Protein AF-A0A6T0UB13-F1 (afdb_monomer_lite)

Sequence (412 aa):
MRVAHCWFSSGHIRRAGTAAGPVACGLTAFSSSRPAPAAGCEAHAAAAALHGGAQGRAGDSPRGGGGGGASASSAPRVTGSELAARIVDRAFGCACESVVRTDPGPYQKTAHEYGCQGPDAWHPAFYGCWDWHSAVHSHFLIVRCLRCHTVDETERAAALSVLRRHLSKLNMAMEVASLRREKPGWECPYGLAWVLRLAQELQGWDAELSATVEPLERAAVATLAAWLEQAAAAPDRGGGHGSAAFAARLVLQHARARPDGVPEAVVQTCAKALAGLAPARACAQGHPFLSPLLVEAQLHMAAGGDSGWEWLRRLELGELLGLEPVRGDPHDIRTCHALGLNFSRAEGLAELATAWPDPTAAAMLLDKARAHLAASAPYLRSGGWMGDHWIGTFALLALEACLRAEAALQAW

Foldseek 3Di:
DDDDDDDDDDDDDDDDDDDDDDDDDDDDDDDDDDDDDDDDDPPPPPPPPPDDDDDDDDDDDDDDDDDDDPPPPPDDDQDLVNLLVLLLVLLLVLLLQQLPDQDAACCQVVCVVVVHPGSCRQQVQQGRANDRLLSLLSLLSNLCCLPPHDDDPVSNVSNVVSLCRRLDLVNLVSLLVNLVVDDQQVLPPASLLSLLSSLVSCVPPPPVSNVSSVSVQLVSQVSNLVVLQVCLVPPDLAQASSHSLQSLLSQCVVCVPDPSGNPNVSSLSSLVSLLDADDQVRLPPPQGLARSRLSNLSSQCSNDDPSNVVSLVVDDLVSLLVDDQDDADLQDLRRLSSLSSLLNSLLSLLLSLLVRPDVVSSVSSLVSSVNSLVNNSVVRNVPSSSNSSHSSSSSSSSSVSSVSSVVSSVVD

InterPro domains:
  IPR021365 Protein of unknown function DUF2891 [PF11199] (111-398)

Organism: NCBI:txid311494

Structure (mmCIF, N/CA/C/O backbone):
data_AF-A0A6T0UB13-F1
#
_entry.id   AF-A0A6T0UB13-F1
#
loop_
_atom_site.group_PDB
_atom_site.id
_atom_site.type_symbol
_atom_site.label_atom_id
_atom_site.label_alt_id
_atom_site.label_comp_id
_atom_site.label_asym_id
_atom_site.label_entity_id
_atom_site.label_seq_id
_atom_site.pdbx_PDB_ins_code
_atom_site.Cartn_x
_atom_site.Cartn_y
_atom_site.Cartn_z
_atom_site.occupancy
_atom_site.B_iso_or_equiv
_atom_site.auth_seq_id
_atom_site.auth_comp_id
_atom_site.auth_asym_id
_atom_site.auth_atom_id
_atom_site.pdbx_PDB_model_num
ATOM 1 N N . MET A 1 1 ? 12.113 -52.170 -8.561 1.00 29.11 1 MET A N 1
ATOM 2 C CA . MET A 1 1 ? 10.674 -52.289 -8.213 1.00 29.11 1 MET A CA 1
ATOM 3 C C . MET A 1 1 ? 9.956 -51.147 -8.931 1.00 29.11 1 MET A C 1
ATOM 5 O O . MET A 1 1 ? 10.520 -50.067 -8.939 1.00 29.11 1 MET A O 1
ATOM 9 N N . ARG A 1 2 ? 8.979 -51.412 -9.820 1.00 28.42 2 ARG A N 1
ATOM 10 C CA . ARG A 1 2 ? 7.507 -51.385 -9.568 1.00 28.42 2 ARG A CA 1
ATOM 11 C C . ARG A 1 2 ? 7.037 -50.052 -8.941 1.00 28.42 2 ARG A C 1
ATOM 13 O O . ARG A 1 2 ? 7.649 -49.662 -7.962 1.00 28.42 2 ARG A O 1
ATOM 20 N N . VAL A 1 3 ? 5.958 -49.362 -9.337 1.00 27.97 3 VAL A N 1
ATOM 21 C CA . VAL A 1 3 ? 4.870 -49.505 -10.355 1.00 27.97 3 VAL A CA 1
ATOM 22 C C . VAL A 1 3 ? 4.171 -48.107 -10.402 1.00 27.97 3 VAL A C 1
ATOM 24 O O . VAL A 1 3 ? 4.232 -47.421 -9.388 1.00 27.97 3 VAL A O 1
ATOM 27 N N . ALA A 1 4 ? 3.534 -47.556 -11.450 1.00 27.53 4 ALA A N 1
ATOM 28 C CA . ALA A 1 4 ? 3.044 -48.035 -12.756 1.00 27.53 4 ALA A CA 1
ATOM 29 C C . ALA A 1 4 ? 3.048 -46.895 -13.825 1.00 27.53 4 ALA A C 1
ATOM 31 O O . ALA A 1 4 ? 3.425 -45.767 -13.525 1.00 27.53 4 ALA A O 1
ATOM 32 N N . HIS A 1 5 ? 2.515 -47.165 -15.027 1.00 27.33 5 HIS A N 1
ATOM 33 C CA . HIS A 1 5 ? 1.878 -46.173 -15.915 1.00 27.33 5 HIS A CA 1
ATOM 34 C C . HIS A 1 5 ? 0.378 -46.499 -16.031 1.00 27.33 5 HIS A C 1
ATOM 36 O O . HIS A 1 5 ? 0.032 -47.678 -16.084 1.00 27.33 5 HIS A O 1
ATOM 42 N N . CYS A 1 6 ? -0.484 -45.488 -16.180 1.00 25.34 6 CYS A N 1
ATOM 43 C CA . CYS A 1 6 ? -1.855 -45.662 -16.676 1.00 25.34 6 CYS A CA 1
ATOM 44 C C . CYS A 1 6 ? -2.112 -44.723 -17.859 1.00 25.34 6 CYS A C 1
ATOM 46 O O . CYS A 1 6 ? -1.939 -43.511 -17.754 1.00 25.34 6 CYS A O 1
ATOM 48 N N . TRP A 1 7 ? -2.525 -45.305 -18.983 1.00 25.62 7 TRP A N 1
ATOM 49 C CA . TRP A 1 7 ? -3.111 -44.600 -20.124 1.00 25.62 7 TRP A CA 1
ATOM 50 C C . TRP A 1 7 ? -4.581 -44.269 -19.849 1.00 25.62 7 TRP A C 1
ATOM 52 O O . TRP A 1 7 ? -5.254 -45.042 -19.171 1.00 25.62 7 TRP A O 1
ATOM 62 N N . PHE A 1 8 ? -5.113 -43.232 -20.500 1.00 26.39 8 PHE A N 1
ATOM 63 C CA . PHE A 1 8 ? -6.519 -43.228 -20.917 1.00 26.39 8 PHE A CA 1
ATOM 64 C C . PHE A 1 8 ? -6.676 -42.688 -22.344 1.00 26.39 8 PHE A C 1
ATOM 66 O O . PHE A 1 8 ? -5.853 -41.913 -22.826 1.00 26.39 8 PHE A O 1
ATOM 73 N N . SER A 1 9 ? -7.693 -43.203 -23.036 1.00 26.03 9 SER A N 1
ATOM 74 C CA . SER A 1 9 ? -7.803 -43.206 -24.500 1.00 26.03 9 SER A CA 1
ATOM 75 C C . SER A 1 9 ? -8.631 -42.050 -25.069 1.00 26.03 9 SER A C 1
ATOM 77 O O . SER A 1 9 ? -9.545 -41.539 -24.427 1.00 26.03 9 SER A O 1
ATOM 79 N N . SER A 1 10 ? -8.360 -41.714 -26.331 1.00 27.14 10 SER A N 1
ATOM 80 C CA . SER A 1 10 ? -9.145 -40.796 -27.166 1.00 27.14 10 SER A CA 1
ATOM 81 C C . SER A 1 10 ? -10.564 -41.319 -27.448 1.00 27.14 10 SER A C 1
ATOM 83 O O . SER A 1 10 ? -10.753 -42.526 -27.606 1.00 27.14 10 SER A O 1
ATOM 85 N N . GLY A 1 11 ? -11.546 -40.414 -27.594 1.00 25.88 11 GLY A N 1
ATOM 86 C CA . GLY A 1 11 ? -12.962 -40.766 -27.796 1.00 25.88 11 GLY A CA 1
ATOM 87 C C . GLY A 1 11 ? -13.805 -39.726 -28.556 1.00 25.88 11 GLY A C 1
ATOM 88 O O . GLY A 1 11 ? -14.540 -38.963 -27.950 1.00 25.88 11 GLY A O 1
ATOM 89 N N . HIS A 1 12 ? -13.698 -39.750 -29.886 1.00 27.20 12 HIS A N 1
ATOM 90 C CA . HIS A 1 12 ? -14.638 -39.299 -30.935 1.00 27.20 12 HIS A CA 1
ATOM 91 C C . HIS A 1 12 ? -15.504 -38.014 -30.858 1.00 27.20 12 HIS A C 1
ATOM 93 O O . HIS A 1 12 ? -16.401 -37.822 -30.045 1.00 27.20 12 HIS A O 1
ATOM 99 N N . ILE A 1 13 ? -15.360 -37.257 -31.952 1.00 27.95 13 ILE A N 1
ATOM 100 C CA . ILE A 1 13 ? -16.234 -36.213 -32.511 1.00 27.95 13 ILE A CA 1
ATOM 101 C C . ILE A 1 13 ? -17.663 -36.717 -32.814 1.00 27.95 13 ILE A C 1
ATOM 103 O O . ILE A 1 13 ? -17.820 -37.765 -33.442 1.00 27.95 13 ILE A O 1
ATOM 107 N N . ARG A 1 14 ? -18.683 -35.872 -32.580 1.00 26.72 14 ARG A N 1
ATOM 108 C CA . ARG A 1 14 ? -19.872 -35.756 -33.456 1.00 26.72 14 ARG A CA 1
ATOM 109 C C . ARG A 1 14 ? -20.281 -34.287 -33.651 1.00 26.72 14 ARG A C 1
ATOM 111 O O . ARG A 1 14 ? -20.368 -33.533 -32.690 1.00 26.72 14 ARG A O 1
ATOM 118 N N . ARG A 1 15 ? -20.561 -33.902 -34.903 1.00 27.91 15 ARG A N 1
ATOM 119 C CA . ARG A 1 15 ? -21.266 -32.666 -35.303 1.00 27.91 15 ARG A CA 1
ATOM 120 C C . ARG A 1 15 ? -22.675 -33.032 -35.780 1.00 27.91 15 ARG A C 1
ATOM 122 O O . ARG A 1 15 ? -22.786 -34.029 -36.487 1.00 27.91 15 ARG A O 1
ATOM 129 N N . ALA A 1 16 ? -23.671 -32.186 -35.504 1.00 28.61 16 ALA A N 1
ATOM 130 C CA . ALA A 1 16 ? -24.738 -31.738 -36.427 1.00 28.61 16 ALA A CA 1
ATOM 131 C C . ALA A 1 16 ? -25.846 -30.999 -35.646 1.00 28.61 16 ALA A C 1
ATOM 133 O O . ALA A 1 16 ? -26.180 -31.419 -34.543 1.00 28.61 16 ALA A O 1
ATOM 134 N N . GLY A 1 17 ? -26.436 -29.942 -36.221 1.00 26.02 17 GLY A N 1
ATOM 135 C CA . GLY A 1 17 ? -27.598 -29.252 -35.632 1.00 26.02 17 GLY A CA 1
ATOM 136 C C . GLY A 1 17 ? -27.681 -27.759 -35.965 1.00 26.02 17 GLY A C 1
ATOM 137 O O . GLY A 1 17 ? -27.270 -26.923 -35.172 1.00 26.02 17 GLY A O 1
ATOM 138 N N . THR A 1 18 ? -28.208 -27.421 -37.141 1.00 28.44 18 THR A N 1
ATOM 139 C CA . THR A 1 18 ? -28.473 -26.042 -37.601 1.00 28.44 18 THR A CA 1
ATOM 140 C C . THR A 1 18 ? -29.966 -25.708 -37.533 1.00 28.44 18 THR A C 1
ATOM 142 O O . THR A 1 18 ? -30.738 -26.551 -37.984 1.00 28.44 18 THR A O 1
ATOM 145 N N . ALA A 1 19 ? -30.356 -24.484 -37.129 1.00 27.33 19 ALA A N 1
ATOM 146 C CA . ALA A 1 19 ? -31.283 -23.600 -37.881 1.00 27.33 19 ALA A CA 1
ATOM 147 C C . ALA A 1 19 ? -31.796 -22.361 -37.096 1.00 27.33 19 ALA A C 1
ATOM 149 O O . ALA A 1 19 ? -32.148 -22.469 -35.930 1.00 27.33 19 ALA A O 1
ATOM 150 N N . ALA A 1 20 ? -31.937 -21.248 -37.838 1.00 28.12 20 ALA A N 1
ATOM 151 C CA . ALA A 1 20 ? -32.897 -20.130 -37.707 1.00 28.12 20 ALA A CA 1
ATOM 152 C C . ALA A 1 20 ? -32.930 -19.210 -36.450 1.00 28.12 20 ALA A C 1
ATOM 154 O O . ALA A 1 20 ? -33.129 -19.645 -35.324 1.00 28.12 20 ALA A O 1
ATOM 155 N N . GLY A 1 21 ? -32.839 -17.890 -36.699 1.00 25.22 21 GLY A N 1
ATOM 156 C CA . GLY A 1 21 ? -33.246 -16.795 -35.788 1.00 25.22 21 GLY A CA 1
ATOM 157 C C . GLY A 1 21 ? -34.638 -16.244 -36.173 1.00 25.22 21 GLY A C 1
ATOM 158 O O . GLY A 1 21 ? -35.466 -17.049 -36.597 1.00 25.22 21 GLY A O 1
ATOM 159 N N . PRO A 1 22 ? -34.917 -14.916 -36.148 1.00 31.98 22 PRO A N 1
ATOM 160 C CA . PRO A 1 22 ? -34.121 -13.770 -35.678 1.00 31.98 22 PRO A CA 1
ATOM 161 C C . PRO A 1 22 ? -34.777 -13.018 -34.490 1.00 31.98 22 PRO A C 1
ATOM 163 O O . PRO A 1 22 ? -35.930 -13.266 -34.148 1.00 31.98 22 PRO A O 1
ATOM 166 N N . VAL A 1 23 ? -34.079 -12.035 -33.902 1.00 27.61 23 VAL A N 1
ATOM 167 C CA . VAL A 1 23 ? -34.665 -11.068 -32.945 1.00 27.61 23 VAL A CA 1
ATOM 168 C C . VAL A 1 23 ? -34.512 -9.646 -33.493 1.00 27.61 23 VAL A C 1
ATOM 170 O O . VAL A 1 23 ? -33.510 -9.324 -34.129 1.00 27.61 23 VAL A O 1
ATOM 173 N N . ALA A 1 24 ? -35.553 -8.830 -33.320 1.00 25.84 24 ALA A N 1
ATOM 174 C CA . ALA A 1 24 ? -35.769 -7.589 -34.059 1.00 25.84 24 ALA A CA 1
ATOM 175 C C . ALA A 1 24 ? -34.968 -6.376 -33.548 1.00 25.84 24 ALA A C 1
ATOM 177 O O . ALA A 1 24 ? -34.658 -6.258 -32.363 1.00 25.84 24 ALA A O 1
ATOM 178 N N . CYS A 1 25 ? -34.725 -5.423 -34.453 1.00 21.98 25 CYS A N 1
ATOM 179 C CA . CYS A 1 25 ? -34.259 -4.079 -34.115 1.00 21.98 25 CYS A CA 1
ATOM 180 C C . CYS A 1 25 ? -35.289 -3.321 -33.261 1.00 21.98 25 CYS A C 1
ATOM 182 O O . CYS A 1 25 ? -36.463 -3.255 -33.621 1.00 21.98 25 CYS A O 1
ATOM 184 N N . GLY A 1 26 ? -34.816 -2.652 -32.208 1.00 24.42 26 GLY A N 1
ATOM 185 C CA . GLY A 1 26 ? -35.578 -1.683 -31.420 1.00 24.42 26 GLY A CA 1
ATOM 186 C C . GLY A 1 26 ? -34.726 -0.452 -31.113 1.00 24.42 26 GLY A C 1
ATOM 187 O O . GLY A 1 26 ? -34.037 -0.410 -30.100 1.00 24.42 26 GLY A O 1
ATOM 188 N N . LEU A 1 27 ? -34.748 0.540 -32.006 1.00 23.53 27 LEU A N 1
ATOM 189 C CA . LEU A 1 27 ? -34.135 1.854 -31.789 1.00 23.53 27 LEU A CA 1
ATOM 190 C C . LEU A 1 27 ? -35.121 2.768 -31.052 1.00 23.53 27 LEU A C 1
ATOM 192 O O . LEU A 1 27 ? -36.123 3.162 -31.644 1.00 23.53 27 LEU A O 1
ATOM 196 N N . THR A 1 28 ? -34.798 3.200 -29.830 1.00 24.98 28 THR A N 1
ATOM 197 C CA . THR A 1 28 ? -35.446 4.372 -29.210 1.00 24.98 28 THR A CA 1
ATOM 198 C C . THR A 1 28 ? -34.469 5.224 -28.402 1.00 24.98 28 THR A C 1
ATOM 200 O O . THR A 1 28 ? -34.036 4.834 -27.325 1.00 24.98 28 THR A O 1
ATOM 203 N N . ALA A 1 29 ? -34.200 6.406 -28.961 1.00 24.77 29 ALA A N 1
ATOM 204 C CA . ALA A 1 29 ? -34.007 7.711 -28.320 1.00 24.77 29 ALA A CA 1
ATOM 205 C C . ALA A 1 29 ? -33.154 7.852 -27.037 1.00 24.77 29 ALA A C 1
ATOM 207 O O . ALA A 1 29 ? -33.504 7.413 -25.946 1.00 24.77 29 ALA A O 1
ATOM 208 N N . PHE A 1 30 ? -32.113 8.678 -27.183 1.00 23.30 30 PHE A N 1
ATOM 209 C CA . PHE A 1 30 ? -31.428 9.410 -26.117 1.00 23.30 30 PHE A CA 1
ATOM 210 C C . PHE A 1 30 ? -32.392 10.104 -25.134 1.00 23.30 30 PHE A C 1
ATOM 212 O O . PHE A 1 30 ? -33.324 10.791 -25.550 1.00 23.30 30 PHE A O 1
ATOM 219 N N . SER A 1 31 ? -32.032 10.087 -23.849 1.00 24.27 31 SER A N 1
ATOM 220 C CA . SER A 1 31 ? -32.353 11.159 -22.902 1.00 24.27 31 SER A CA 1
ATOM 221 C C . SER A 1 31 ? -31.081 11.535 -22.147 1.00 24.27 31 SER A C 1
ATOM 223 O O . SER A 1 31 ? -30.401 10.673 -21.591 1.00 24.27 31 SER A O 1
ATOM 225 N N . SER A 1 32 ? -30.714 12.814 -22.182 1.00 27.62 32 SER A N 1
ATOM 226 C CA . SER A 1 32 ? -29.461 13.321 -21.626 1.00 27.62 32 SER A CA 1
ATOM 227 C C . SER A 1 32 ? -29.610 13.703 -20.150 1.00 27.62 32 SER A C 1
ATOM 229 O O . SER A 1 32 ? -30.176 14.754 -19.842 1.00 27.62 32 SER A O 1
ATOM 231 N N . SER A 1 33 ? -29.029 12.918 -19.244 1.00 25.73 33 SER A N 1
ATOM 232 C CA . SER A 1 33 ? -28.748 13.334 -17.865 1.00 25.73 33 SER A CA 1
ATOM 233 C C . SER A 1 33 ? -27.245 13.584 -17.689 1.00 25.73 33 SER A C 1
ATOM 235 O O . SER A 1 33 ? -26.403 12.812 -18.141 1.00 25.73 33 SER A O 1
ATOM 237 N N . ARG A 1 34 ? -26.903 14.727 -17.083 1.00 26.02 34 ARG A N 1
ATOM 238 C CA . ARG A 1 34 ? -25.514 15.172 -16.875 1.00 26.02 34 ARG A CA 1
ATOM 239 C C . ARG A 1 34 ? -24.761 14.199 -15.952 1.00 26.02 34 ARG A C 1
ATOM 241 O O . ARG A 1 34 ? -25.352 13.783 -14.955 1.00 26.02 34 ARG A O 1
ATOM 248 N N . PRO A 1 35 ? -23.469 13.906 -16.192 1.00 25.12 35 PRO A N 1
ATOM 249 C CA . PRO A 1 35 ? -22.647 13.234 -15.192 1.00 25.12 35 PRO A CA 1
ATOM 250 C C . PRO A 1 35 ? -22.428 14.154 -13.981 1.00 25.12 35 PRO A C 1
ATOM 252 O O . PRO A 1 35 ? -22.218 15.361 -14.132 1.00 25.12 35 PRO A O 1
ATOM 255 N N . ALA A 1 36 ? -22.476 13.576 -12.782 1.00 27.25 36 ALA A N 1
ATOM 256 C CA . ALA A 1 36 ? -22.042 14.239 -11.555 1.00 27.25 36 ALA A CA 1
ATOM 257 C C . ALA A 1 36 ? -20.509 14.436 -11.567 1.00 27.25 36 ALA A C 1
ATOM 259 O O . ALA A 1 36 ? -19.806 13.642 -12.201 1.00 27.25 36 ALA A O 1
ATOM 260 N N . PRO A 1 37 ? -19.967 15.470 -10.897 1.00 25.88 37 PRO A N 1
ATOM 261 C CA . PRO A 1 37 ? -18.525 15.679 -10.841 1.00 25.88 37 PRO A CA 1
ATOM 262 C C . PRO A 1 37 ? -17.836 14.549 -10.067 1.00 25.88 37 PRO A C 1
ATOM 264 O O . PRO A 1 37 ? -18.333 14.085 -9.041 1.00 25.88 37 PRO A O 1
ATOM 267 N N . ALA A 1 38 ? -16.668 14.127 -10.551 1.00 27.73 38 ALA A N 1
ATOM 268 C CA . ALA A 1 38 ? -15.807 13.207 -9.819 1.00 27.73 38 ALA A CA 1
ATOM 269 C C . ALA A 1 38 ? -15.298 13.877 -8.532 1.00 27.73 38 ALA A C 1
ATOM 271 O O . ALA A 1 38 ? -14.830 15.016 -8.570 1.00 27.73 38 ALA A O 1
ATOM 272 N N . ALA A 1 39 ? -15.360 13.161 -7.407 1.00 29.27 39 ALA A N 1
ATOM 273 C CA . ALA A 1 39 ? -14.823 13.622 -6.131 1.00 29.27 39 ALA A CA 1
ATOM 274 C C . ALA A 1 39 ? -13.282 13.643 -6.173 1.00 29.27 39 ALA A C 1
ATOM 276 O O . ALA A 1 39 ? -12.620 12.640 -5.905 1.00 29.27 39 ALA A O 1
ATOM 277 N N . GLY A 1 40 ? -12.720 14.787 -6.567 1.00 26.97 40 GLY A N 1
ATOM 278 C CA . GLY A 1 40 ? -11.286 15.068 -6.501 1.00 26.97 40 GLY A CA 1
ATOM 279 C C . GLY A 1 40 ? -10.813 15.380 -5.076 1.00 26.97 40 GLY A C 1
ATOM 280 O O . GLY A 1 40 ? -11.609 15.605 -4.168 1.00 26.97 40 GLY A O 1
ATOM 281 N N . CYS A 1 41 ? -9.495 15.398 -4.869 1.00 32.12 41 CYS A N 1
ATOM 282 C CA . CYS A 1 41 ? -8.885 15.652 -3.563 1.00 32.12 41 CYS A CA 1
ATOM 283 C C . CYS A 1 41 ? -9.112 17.093 -3.052 1.00 32.12 41 CYS A C 1
ATOM 285 O O . CYS A 1 41 ? -8.295 17.969 -3.316 1.00 32.12 41 CYS A O 1
ATOM 287 N N . GLU A 1 42 ? -10.137 17.323 -2.226 1.00 28.75 42 GLU A N 1
ATOM 288 C CA . GLU A 1 42 ? -10.351 18.618 -1.541 1.00 28.75 42 GLU A CA 1
ATOM 289 C C . GLU A 1 42 ? -9.593 18.769 -0.200 1.00 28.75 42 GLU A C 1
ATOM 291 O O . GLU A 1 42 ? -9.689 19.793 0.470 1.00 28.75 42 GLU A O 1
ATOM 296 N N . ALA A 1 43 ? -8.768 17.792 0.194 1.00 29.47 43 ALA A N 1
ATOM 297 C CA . ALA A 1 43 ? -8.117 17.767 1.512 1.00 29.47 43 ALA A CA 1
ATOM 298 C C . ALA A 1 43 ? -6.854 18.654 1.676 1.00 29.47 43 ALA A C 1
ATOM 300 O O . ALA A 1 43 ? -6.242 18.624 2.739 1.00 29.47 43 ALA A O 1
ATOM 301 N N . HIS A 1 44 ? -6.421 19.413 0.658 1.00 34.69 44 HIS A N 1
ATOM 302 C CA . HIS A 1 44 ? -5.101 20.084 0.654 1.00 34.69 44 HIS A CA 1
ATOM 303 C C . HIS A 1 44 ? -5.109 21.625 0.715 1.00 34.69 44 HIS A C 1
ATOM 305 O O . HIS A 1 44 ? -4.049 22.245 0.664 1.00 34.69 44 HIS A O 1
ATOM 311 N N . ALA A 1 45 ? -6.266 22.272 0.894 1.00 29.28 45 ALA A N 1
ATOM 312 C CA . ALA A 1 45 ? -6.337 23.738 0.987 1.00 29.28 45 ALA A CA 1
ATOM 313 C C . ALA A 1 45 ? -5.894 24.321 2.353 1.00 29.28 45 ALA A C 1
ATOM 315 O O . ALA A 1 45 ? -5.566 25.503 2.439 1.00 29.28 45 ALA A O 1
ATOM 316 N N . ALA A 1 46 ? -5.864 23.519 3.425 1.00 29.92 46 ALA A N 1
ATOM 317 C CA . ALA A 1 46 ? -5.686 24.017 4.796 1.00 29.92 46 ALA A CA 1
ATOM 318 C C . ALA A 1 46 ? -4.232 24.365 5.193 1.00 29.92 46 ALA A C 1
ATOM 320 O O . ALA A 1 46 ? -4.019 25.106 6.150 1.00 29.92 46 ALA A O 1
ATOM 321 N N . ALA A 1 47 ? -3.220 23.861 4.477 1.00 29.97 47 ALA A N 1
ATOM 322 C CA . ALA A 1 47 ? -1.816 23.969 4.896 1.00 29.97 47 ALA A CA 1
ATOM 323 C C . ALA A 1 47 ? -1.111 25.288 4.502 1.00 29.97 47 ALA A C 1
ATOM 325 O O . ALA A 1 47 ? -0.024 25.576 4.997 1.00 29.97 47 ALA A O 1
ATOM 326 N N . ALA A 1 48 ? -1.701 26.101 3.617 1.00 30.11 48 ALA A N 1
ATOM 327 C CA . ALA A 1 48 ? -1.010 27.227 2.972 1.00 30.11 48 ALA A CA 1
ATOM 328 C C . ALA A 1 48 ? -1.130 28.591 3.696 1.00 30.11 48 ALA A C 1
ATOM 330 O O . ALA A 1 48 ? -0.579 29.583 3.222 1.00 30.11 48 ALA A O 1
ATOM 331 N N . ALA A 1 49 ? -1.847 28.677 4.823 1.00 30.36 49 ALA A N 1
ATOM 332 C CA . ALA A 1 49 ? -2.327 29.951 5.383 1.00 30.36 49 ALA A CA 1
ATOM 333 C C . ALA A 1 49 ? -1.588 30.475 6.641 1.00 30.36 49 ALA A C 1
ATOM 335 O O . ALA A 1 49 ? -2.130 31.318 7.352 1.00 30.36 49 ALA A O 1
ATOM 336 N N . LEU A 1 50 ? -0.369 30.002 6.945 1.00 31.30 50 LEU A N 1
ATOM 337 C CA . LEU A 1 50 ? 0.329 30.300 8.217 1.00 31.30 50 LEU A CA 1
ATOM 338 C C . LEU A 1 50 ? 1.700 30.999 8.094 1.00 31.30 50 LEU A C 1
ATOM 340 O O . LEU A 1 50 ? 2.553 30.847 8.968 1.00 31.30 50 LEU A O 1
ATOM 344 N N . HIS A 1 51 ? 1.931 31.808 7.055 1.00 32.19 51 HIS A N 1
ATOM 345 C CA . HIS A 1 51 ? 3.109 32.691 6.973 1.00 32.19 51 HIS A CA 1
ATOM 346 C C . HIS A 1 51 ? 2.706 34.156 6.754 1.00 32.19 51 HIS A C 1
ATOM 348 O O . HIS A 1 51 ? 2.488 34.600 5.631 1.00 32.19 51 HIS A O 1
ATOM 354 N N . GLY A 1 52 ? 2.636 34.918 7.852 1.00 26.02 52 GLY A N 1
ATOM 355 C CA . GLY A 1 52 ? 2.249 36.329 7.830 1.00 26.02 52 GLY A CA 1
ATOM 356 C C . GLY A 1 52 ? 2.651 37.113 9.082 1.00 26.02 52 GLY A C 1
ATOM 357 O O . GLY A 1 52 ? 1.827 37.337 9.957 1.00 26.02 52 GLY A O 1
ATOM 358 N N . GLY A 1 53 ? 3.894 37.606 9.110 1.00 27.86 53 GLY A N 1
ATOM 359 C CA . GLY A 1 53 ? 4.261 38.823 9.850 1.00 27.86 53 GLY A CA 1
ATOM 360 C C . GLY A 1 53 ? 4.75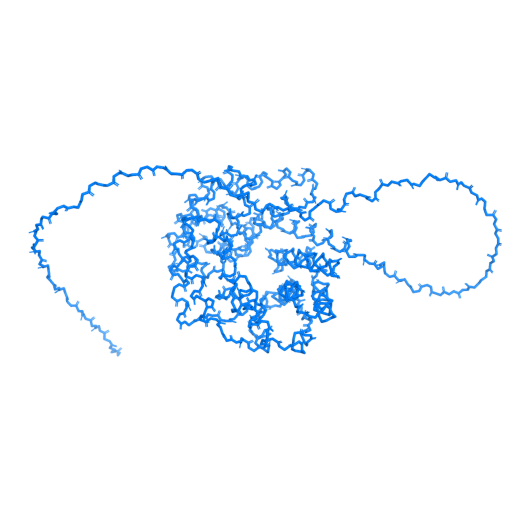4 38.687 11.298 1.00 27.86 53 GLY A C 1
ATOM 361 O O . GLY A 1 53 ? 3.972 38.590 12.234 1.00 27.86 53 GLY A O 1
ATOM 362 N N . ALA A 1 54 ? 6.061 38.891 11.488 1.00 29.27 54 ALA A N 1
ATOM 363 C CA . ALA A 1 54 ? 6.621 39.472 12.712 1.00 29.27 54 ALA A CA 1
ATOM 364 C C . ALA A 1 54 ? 7.881 40.285 12.360 1.00 29.27 54 ALA A C 1
ATOM 366 O O . ALA A 1 54 ? 8.953 39.730 12.129 1.00 29.27 54 ALA A O 1
ATOM 367 N N . GLN A 1 55 ? 7.750 41.613 12.269 1.00 31.25 55 GLN A N 1
ATOM 368 C CA . GLN A 1 55 ? 8.898 42.510 12.100 1.00 31.25 55 GLN A CA 1
ATOM 369 C C . GLN A 1 55 ? 9.639 42.661 13.433 1.00 31.25 55 GLN A C 1
ATOM 371 O O . GLN A 1 55 ? 9.017 42.861 14.476 1.00 31.25 55 GLN A O 1
ATOM 376 N N . GLY A 1 56 ? 10.969 42.578 13.404 1.00 27.33 56 GLY A N 1
ATOM 377 C CA . GLY A 1 56 ? 11.787 42.658 14.612 1.00 27.33 56 GLY A CA 1
ATOM 378 C C . GLY A 1 56 ? 11.905 44.071 15.192 1.00 27.33 56 GLY A C 1
ATOM 379 O O . GLY A 1 56 ? 11.929 45.066 14.466 1.00 27.33 56 GLY A O 1
ATOM 380 N N . ARG A 1 57 ? 12.090 44.145 16.514 1.00 28.86 57 ARG A N 1
ATOM 381 C CA . ARG A 1 57 ? 12.747 45.269 17.195 1.00 28.86 57 ARG A CA 1
ATOM 382 C C . ARG A 1 57 ? 13.734 44.733 18.228 1.00 28.86 57 ARG A C 1
ATOM 384 O O . ARG A 1 57 ? 13.429 43.784 18.941 1.00 28.86 57 ARG A O 1
ATOM 391 N N . ALA A 1 58 ? 14.914 45.343 18.271 1.00 30.16 58 ALA A N 1
ATOM 392 C CA . ALA A 1 58 ? 15.958 45.043 19.245 1.00 30.16 58 ALA A CA 1
ATOM 393 C C . ALA A 1 58 ? 15.685 45.738 20.592 1.00 30.16 58 ALA A C 1
ATOM 395 O O . ALA A 1 58 ? 15.004 46.764 20.632 1.00 30.16 58 ALA A O 1
ATOM 396 N N . GLY A 1 59 ? 16.253 45.195 21.673 1.00 28.62 59 GLY A N 1
ATOM 397 C CA . GLY A 1 59 ? 16.169 45.763 23.020 1.00 28.62 59 GLY A CA 1
ATOM 398 C C . GLY A 1 59 ? 17.046 45.013 24.028 1.00 28.62 59 GLY A C 1
ATOM 399 O O . GLY A 1 59 ? 16.656 43.962 24.516 1.00 28.62 59 GLY A O 1
ATOM 400 N N . ASP A 1 60 ? 18.234 45.567 24.261 1.00 30.20 60 ASP A N 1
ATOM 401 C CA . ASP A 1 60 ? 19.165 45.464 25.398 1.00 30.20 60 ASP A CA 1
ATOM 402 C C . ASP A 1 60 ? 19.128 44.309 26.431 1.00 30.20 60 ASP A C 1
ATOM 404 O O . ASP A 1 60 ? 18.139 43.973 27.076 1.00 30.20 60 ASP A O 1
ATOM 408 N N . SER A 1 61 ? 20.341 43.812 26.699 1.00 29.88 61 SER A N 1
ATOM 409 C CA . SER A 1 61 ? 20.794 43.157 27.946 1.00 29.88 61 SER A CA 1
ATOM 410 C C . SER A 1 61 ? 21.237 44.240 28.979 1.00 29.88 61 SER A C 1
ATOM 412 O O . SER A 1 61 ? 21.314 45.394 28.558 1.00 29.88 61 SER A O 1
ATOM 414 N N . PRO A 1 62 ? 21.641 43.968 30.258 1.00 48.97 62 PRO A N 1
ATOM 415 C CA . PRO A 1 62 ? 22.181 42.691 30.759 1.00 48.97 62 PRO A CA 1
ATOM 416 C C . PRO A 1 62 ? 22.020 42.341 32.276 1.00 48.97 62 PRO A C 1
ATOM 418 O O . PRO A 1 62 ? 21.492 43.102 33.076 1.00 48.97 62 PRO A O 1
ATOM 421 N N . ARG A 1 63 ? 22.683 41.229 32.660 1.00 30.77 63 ARG A N 1
ATOM 422 C CA . ARG A 1 63 ? 23.184 40.818 34.003 1.00 30.77 63 ARG A CA 1
ATOM 423 C C . ARG A 1 63 ? 22.216 40.174 35.017 1.00 30.77 63 ARG A C 1
ATOM 425 O O . ARG A 1 63 ? 21.305 40.792 35.545 1.00 30.77 63 ARG A O 1
ATOM 432 N N . GLY A 1 64 ? 22.596 38.960 35.418 1.00 29.33 64 GLY A N 1
ATOM 433 C CA . GLY A 1 64 ? 22.130 38.183 36.574 1.00 29.33 64 GLY A CA 1
ATOM 434 C C . GLY A 1 64 ? 22.705 36.768 36.437 1.00 29.33 64 GLY A C 1
ATOM 435 O O . GLY A 1 64 ? 22.691 36.243 35.328 1.00 29.33 64 GLY A O 1
ATOM 436 N N . GLY A 1 65 ? 23.312 36.183 37.474 1.00 27.66 65 GLY A N 1
ATOM 437 C CA . GLY A 1 65 ? 24.144 34.977 37.308 1.00 27.66 65 GLY A CA 1
ATOM 438 C C . GLY A 1 65 ? 23.928 33.880 38.348 1.00 27.66 65 GLY A C 1
ATOM 439 O O . GLY A 1 65 ? 23.193 34.063 39.312 1.00 27.66 65 GLY A O 1
ATOM 440 N N . GLY A 1 66 ? 24.661 32.776 38.166 1.00 27.38 66 GLY A N 1
ATOM 441 C CA . GLY A 1 66 ? 24.822 31.700 39.150 1.00 27.38 66 GLY A CA 1
ATOM 442 C C . GLY A 1 66 ? 23.869 30.510 38.982 1.00 27.38 66 GLY A C 1
ATOM 443 O O . GLY A 1 66 ? 22.681 30.681 38.741 1.00 27.38 66 GLY A O 1
ATOM 444 N N . GLY A 1 67 ? 24.405 29.298 39.171 1.00 28.38 67 GLY A N 1
ATOM 445 C CA . GLY A 1 67 ? 23.623 28.059 39.279 1.00 28.38 67 GLY A CA 1
ATOM 446 C C . GLY A 1 67 ? 24.002 27.005 38.241 1.00 28.38 67 GLY A C 1
ATOM 447 O O . GLY A 1 67 ? 23.529 27.035 37.110 1.00 28.38 67 GLY A O 1
ATOM 448 N N . GLY A 1 68 ? 24.849 26.049 38.631 1.00 33.97 68 GLY A N 1
ATOM 449 C CA . GLY A 1 68 ? 25.133 24.880 37.804 1.00 33.97 68 GLY A CA 1
ATOM 450 C C . GLY A 1 68 ? 23.959 23.901 37.803 1.00 33.97 68 GLY A C 1
ATOM 451 O O . GLY A 1 68 ? 23.463 23.523 38.861 1.00 33.97 68 GLY A O 1
ATOM 452 N N . GLY A 1 69 ? 23.560 23.452 36.618 1.00 27.30 69 GLY A N 1
ATOM 453 C CA . GLY A 1 69 ? 22.630 22.347 36.422 1.00 27.30 69 GLY A CA 1
ATOM 454 C C . GLY A 1 69 ? 22.994 21.640 35.125 1.00 27.30 69 GLY A C 1
ATOM 455 O O . GLY A 1 69 ? 23.046 22.276 34.073 1.00 27.30 69 GLY A O 1
ATOM 456 N N . ALA A 1 70 ? 23.296 20.343 35.195 1.00 31.77 70 ALA A N 1
ATOM 457 C CA . ALA A 1 70 ? 23.575 19.557 34.002 1.00 31.77 70 ALA A CA 1
ATOM 458 C C . ALA A 1 70 ? 22.286 19.453 33.177 1.00 31.77 70 ALA A C 1
ATOM 460 O O . ALA A 1 70 ? 21.368 18.718 33.538 1.00 31.77 70 ALA A O 1
ATOM 461 N N . SER A 1 71 ? 22.213 20.223 32.089 1.00 28.73 71 SER A N 1
ATOM 462 C CA . SER A 1 71 ? 21.104 20.155 31.144 1.00 28.73 71 SER A CA 1
ATOM 463 C C . SER A 1 71 ? 21.087 18.768 30.509 1.00 28.73 71 SER A C 1
ATOM 465 O O . SER A 1 71 ? 21.912 18.452 29.649 1.00 28.73 71 SER A O 1
ATOM 467 N N . ALA A 1 72 ? 20.155 17.925 30.954 1.00 30.39 72 ALA A N 1
ATOM 468 C CA . ALA A 1 72 ? 19.789 16.735 30.213 1.00 30.39 72 ALA A CA 1
ATOM 469 C C . ALA A 1 72 ? 19.262 17.207 28.856 1.00 30.39 72 ALA A C 1
ATOM 471 O O . ALA A 1 72 ? 18.224 17.863 28.794 1.00 30.39 72 ALA A O 1
ATOM 472 N N . SER A 1 73 ? 20.006 16.908 27.789 1.00 28.39 73 SER A N 1
ATOM 473 C CA . SER A 1 73 ? 19.639 17.272 26.423 1.00 28.39 73 SER A CA 1
ATOM 474 C C . SER A 1 73 ? 18.270 16.680 26.091 1.00 28.39 73 SER A C 1
ATOM 476 O O . SER A 1 73 ? 18.152 15.496 25.766 1.00 28.39 73 SER A O 1
ATOM 478 N N . SER A 1 74 ? 17.215 17.491 26.203 1.00 29.94 74 SER A N 1
ATOM 479 C CA . SER A 1 74 ? 15.901 17.121 25.703 1.00 29.94 74 SER A CA 1
ATOM 480 C C . SER A 1 74 ? 15.993 17.129 24.187 1.00 29.94 74 SER A C 1
ATOM 482 O O . SER A 1 74 ? 15.934 18.195 23.568 1.00 29.94 74 SER A O 1
ATOM 484 N N . ALA A 1 75 ? 16.159 15.939 23.607 1.00 30.62 75 ALA A N 1
ATOM 485 C CA . ALA A 1 75 ? 16.045 15.736 22.171 1.00 30.62 75 ALA A CA 1
ATOM 486 C C . ALA A 1 75 ? 14.787 16.472 21.672 1.00 30.62 75 ALA A C 1
ATOM 488 O O . ALA A 1 75 ? 13.738 16.361 22.322 1.00 30.62 75 ALA A O 1
ATOM 489 N N . PRO A 1 76 ? 14.886 17.266 20.590 1.00 32.56 76 PRO A N 1
ATOM 490 C CA . PRO A 1 76 ? 13.792 18.124 20.168 1.00 32.56 76 PRO A CA 1
ATOM 491 C C . PRO A 1 76 ? 12.535 17.281 19.961 1.00 32.56 76 PRO A C 1
ATOM 493 O O . PRO A 1 76 ? 12.557 16.276 19.245 1.00 32.56 76 PRO A O 1
ATOM 496 N N . ARG A 1 77 ? 11.442 17.678 20.626 1.00 36.59 77 ARG A N 1
ATOM 497 C CA . ARG A 1 77 ? 10.129 17.064 20.424 1.00 36.59 77 ARG A CA 1
ATOM 498 C C . ARG A 1 77 ? 9.686 17.368 19.003 1.00 36.59 77 ARG A C 1
ATOM 500 O O . ARG A 1 77 ? 9.124 18.425 18.740 1.00 36.59 77 ARG A O 1
ATOM 507 N N . VAL A 1 78 ? 9.955 16.412 18.125 1.00 46.38 78 VAL A N 1
ATOM 508 C CA . VAL A 1 78 ? 9.421 16.333 16.771 1.00 46.38 78 VAL A CA 1
ATOM 509 C C . VAL A 1 78 ? 7.933 16.663 16.795 1.00 46.38 78 VAL A C 1
ATOM 511 O O . VAL A 1 78 ? 7.152 15.976 17.455 1.00 46.38 78 VAL A O 1
ATOM 514 N N . THR A 1 79 ? 7.542 17.701 16.063 1.00 57.25 79 THR A N 1
ATOM 515 C CA . THR A 1 79 ? 6.127 18.006 15.837 1.00 57.25 79 THR A CA 1
ATOM 516 C C . THR A 1 79 ? 5.514 16.999 14.854 1.00 57.25 79 THR A C 1
ATOM 518 O O . THR A 1 79 ? 6.222 16.384 14.053 1.00 57.25 79 THR A O 1
ATOM 521 N N . GLY A 1 80 ? 4.186 16.823 14.880 1.00 71.38 80 GLY A N 1
ATOM 522 C CA . GLY A 1 80 ? 3.499 15.912 13.948 1.00 71.38 80 GLY A CA 1
ATOM 523 C C . GLY A 1 80 ? 3.776 16.244 12.475 1.00 71.38 80 GLY A C 1
ATOM 524 O O . GLY A 1 80 ? 4.018 15.344 11.674 1.00 71.38 80 GLY A O 1
ATOM 525 N N . SER A 1 81 ? 3.855 17.540 12.151 1.00 80.81 81 SER A N 1
ATOM 526 C CA . SER A 1 81 ? 4.200 18.050 10.816 1.00 80.81 81 SER A CA 1
ATOM 527 C C . SER A 1 81 ? 5.630 17.681 10.389 1.00 80.81 81 SER A C 1
ATOM 529 O O . SER A 1 81 ? 5.842 17.165 9.293 1.00 80.81 81 SER A O 1
ATOM 531 N N . GLU A 1 82 ? 6.621 17.840 11.272 1.00 86.88 82 GLU A N 1
ATOM 532 C CA . GLU A 1 82 ? 8.002 17.427 10.985 1.00 86.88 82 GLU A CA 1
ATOM 533 C C . GLU A 1 82 ? 8.156 15.912 10.802 1.00 86.88 82 GLU A C 1
ATOM 535 O O . GLU A 1 82 ? 8.982 15.467 10.001 1.00 86.88 82 GLU A O 1
ATOM 540 N N . LEU A 1 83 ? 7.405 15.104 11.561 1.00 87.81 83 LEU A N 1
ATOM 541 C CA . LEU A 1 83 ? 7.410 13.653 11.375 1.00 87.81 83 LEU A CA 1
ATOM 542 C C . LEU A 1 83 ? 6.817 13.282 10.015 1.00 87.81 83 LEU A C 1
ATOM 544 O O . LEU A 1 83 ? 7.419 12.481 9.302 1.00 87.81 83 LEU A O 1
ATOM 548 N N . ALA A 1 84 ? 5.687 13.893 9.650 1.00 92.44 84 ALA A N 1
ATOM 549 C CA . ALA A 1 84 ? 5.036 13.697 8.361 1.00 92.44 84 ALA A CA 1
ATOM 550 C C . ALA A 1 84 ? 5.989 14.017 7.199 1.00 92.44 84 ALA A C 1
ATOM 552 O O . ALA A 1 84 ? 6.246 13.150 6.364 1.00 92.44 84 ALA A O 1
ATOM 553 N N . ALA A 1 85 ? 6.596 15.209 7.204 1.00 93.62 85 ALA A N 1
ATOM 554 C CA . ALA A 1 85 ? 7.537 15.637 6.169 1.00 93.62 85 ALA A CA 1
ATOM 555 C C . ALA A 1 85 ? 8.720 14.664 6.008 1.00 93.62 85 ALA A C 1
ATOM 557 O O . ALA A 1 85 ? 9.057 14.281 4.889 1.00 93.62 85 ALA A O 1
ATOM 558 N N . ARG A 1 86 ? 9.315 14.192 7.115 1.00 95.25 86 ARG A N 1
ATOM 559 C CA . ARG A 1 86 ? 10.429 13.225 7.060 1.00 95.25 86 ARG A CA 1
ATOM 560 C C . ARG A 1 86 ? 10.012 11.819 6.633 1.00 95.25 86 ARG A C 1
ATOM 562 O O . ARG A 1 86 ? 10.843 11.105 6.081 1.00 95.25 86 ARG A O 1
ATOM 569 N N . ILE A 1 87 ? 8.775 11.393 6.897 1.00 97.12 87 ILE A N 1
ATOM 570 C CA . ILE A 1 87 ? 8.264 10.113 6.385 1.00 97.12 87 ILE A CA 1
ATOM 571 C C . ILE A 1 87 ? 8.101 10.194 4.865 1.00 97.12 87 ILE A C 1
ATOM 573 O O . ILE A 1 87 ? 8.553 9.281 4.180 1.00 97.12 87 ILE A O 1
ATOM 577 N N . VAL A 1 88 ? 7.528 11.286 4.342 1.00 97.50 88 VAL A N 1
ATOM 578 C CA . VAL A 1 88 ? 7.373 11.511 2.894 1.00 97.50 88 VAL A CA 1
ATOM 579 C C . VAL A 1 88 ? 8.733 11.539 2.192 1.00 97.50 88 VAL A C 1
ATOM 581 O O . VAL A 1 88 ? 8.948 10.745 1.281 1.00 97.50 88 VAL A O 1
ATOM 584 N N . ASP A 1 89 ? 9.663 12.381 2.658 1.00 97.00 89 ASP A N 1
ATOM 585 C CA . ASP A 1 89 ? 11.037 12.494 2.138 1.00 97.00 89 ASP A CA 1
ATOM 586 C C . ASP A 1 89 ? 11.749 11.132 2.082 1.00 97.00 89 ASP A C 1
ATOM 588 O O . ASP A 1 89 ? 12.208 10.686 1.028 1.00 97.00 89 ASP A O 1
ATOM 592 N N . ARG A 1 90 ? 11.781 10.408 3.208 1.00 97.19 90 ARG A N 1
ATOM 593 C CA . ARG A 1 90 ? 12.485 9.123 3.287 1.00 97.19 90 ARG A CA 1
ATOM 594 C C . ARG A 1 90 ? 11.815 8.033 2.461 1.00 97.19 90 ARG A C 1
ATOM 596 O O . ARG A 1 90 ? 12.530 7.246 1.846 1.00 97.19 90 ARG A O 1
ATOM 603 N N . ALA A 1 91 ? 10.483 7.970 2.440 1.00 97.75 91 ALA A N 1
ATOM 604 C CA . ALA A 1 91 ? 9.746 6.999 1.634 1.00 97.75 91 ALA A CA 1
ATOM 605 C C . ALA A 1 91 ? 9.965 7.245 0.132 1.00 97.75 91 ALA A C 1
ATOM 607 O O . ALA A 1 91 ? 10.260 6.304 -0.605 1.00 97.75 91 ALA A O 1
ATOM 608 N N . PHE A 1 92 ? 9.901 8.505 -0.304 1.00 98.19 92 PHE A N 1
ATOM 609 C CA . PHE A 1 92 ? 10.184 8.898 -1.681 1.00 98.19 92 PHE A CA 1
ATOM 610 C C . PHE A 1 92 ? 11.632 8.575 -2.080 1.00 98.19 92 PHE A C 1
ATOM 612 O O . PHE A 1 92 ? 11.856 7.913 -3.094 1.00 98.19 92 PHE A O 1
ATOM 619 N N . GLY A 1 93 ? 12.607 8.948 -1.242 1.00 96.81 93 GLY A N 1
ATOM 620 C CA . GLY A 1 93 ? 14.021 8.628 -1.448 1.00 96.81 93 GLY A CA 1
ATOM 621 C C . GLY A 1 93 ? 14.279 7.122 -1.560 1.00 96.81 93 GLY A C 1
ATOM 622 O O . GLY A 1 93 ? 14.930 6.688 -2.507 1.00 96.81 93 GLY A O 1
ATOM 623 N N . CYS A 1 94 ? 13.699 6.312 -0.663 1.00 95.31 94 CYS A N 1
ATOM 624 C CA . CYS A 1 94 ? 13.765 4.846 -0.733 1.00 95.31 94 CYS A CA 1
ATOM 625 C C . CYS A 1 94 ? 13.259 4.298 -2.072 1.00 95.31 94 CYS A C 1
ATOM 627 O O . CYS A 1 94 ? 13.910 3.444 -2.675 1.00 95.31 94 CYS A O 1
ATOM 629 N N . ALA A 1 95 ? 12.109 4.784 -2.545 1.00 97.06 95 ALA A N 1
ATOM 630 C CA . ALA A 1 95 ? 11.503 4.317 -3.786 1.00 97.06 95 ALA A CA 1
ATOM 631 C C . ALA A 1 95 ? 12.371 4.669 -5.002 1.00 97.06 95 ALA A C 1
ATOM 633 O O . ALA A 1 95 ? 12.694 3.792 -5.805 1.00 97.06 95 ALA A O 1
ATOM 634 N N . CYS A 1 96 ? 12.799 5.932 -5.098 1.00 97.00 96 CYS A N 1
ATOM 635 C CA . CYS A 1 96 ? 13.663 6.436 -6.164 1.00 97.00 96 CYS A CA 1
ATOM 636 C C . CYS A 1 96 ? 15.020 5.716 -6.209 1.00 97.00 96 CYS A C 1
ATOM 638 O O . CYS A 1 96 ? 15.472 5.344 -7.290 1.00 97.00 96 CYS A O 1
ATOM 640 N N . GLU A 1 97 ? 15.649 5.476 -5.054 1.00 93.69 97 GLU A N 1
ATOM 641 C CA . GLU A 1 97 ? 16.898 4.711 -4.959 1.00 93.69 97 GLU A CA 1
ATOM 642 C C . GLU A 1 97 ? 16.716 3.234 -5.316 1.00 93.69 97 GLU A C 1
ATOM 644 O O . GLU A 1 97 ? 17.630 2.629 -5.873 1.00 93.69 97 GLU A O 1
ATOM 649 N N . SER A 1 98 ? 15.572 2.631 -4.981 1.00 92.38 98 SER A N 1
ATOM 650 C CA . SER A 1 98 ? 15.360 1.195 -5.181 1.00 92.38 98 SER A CA 1
ATOM 651 C C . SER A 1 98 ? 15.123 0.857 -6.646 1.00 92.38 98 SER A C 1
ATOM 653 O O . SER A 1 98 ? 15.827 0.006 -7.180 1.00 92.38 98 SER A O 1
ATOM 655 N N . VAL A 1 99 ? 14.217 1.560 -7.337 1.00 92.94 99 VAL A N 1
ATOM 656 C CA . VAL A 1 99 ? 13.833 1.204 -8.720 1.00 92.94 99 VAL A CA 1
ATOM 657 C C . VAL A 1 99 ? 14.969 1.339 -9.744 1.00 92.94 99 VAL A C 1
ATOM 659 O O . VAL A 1 99 ? 14.858 0.808 -10.842 1.00 92.94 99 VAL A O 1
ATOM 662 N N . VAL A 1 100 ? 16.063 2.041 -9.424 1.00 90.50 100 VAL A N 1
ATOM 663 C CA . VAL A 1 100 ? 17.212 2.227 -10.335 1.00 90.50 100 VAL A CA 1
ATOM 664 C C . VAL A 1 100 ? 18.391 1.282 -10.071 1.00 90.50 100 VAL A C 1
ATOM 666 O O . VAL A 1 100 ? 19.368 1.322 -10.822 1.00 90.50 100 VAL A O 1
ATOM 669 N N . ARG A 1 101 ? 18.336 0.430 -9.037 1.00 86.81 101 ARG A N 1
ATOM 670 C CA . ARG A 1 101 ? 19.417 -0.526 -8.726 1.00 86.81 101 ARG A CA 1
ATOM 671 C C . ARG A 1 101 ? 19.530 -1.610 -9.797 1.00 86.81 101 ARG A C 1
ATOM 673 O O . ARG A 1 101 ? 18.534 -2.173 -10.233 1.00 86.81 101 ARG A O 1
ATOM 680 N N . THR A 1 102 ? 20.759 -1.946 -10.178 1.00 74.31 102 THR A N 1
ATOM 681 C CA . THR A 1 102 ? 21.064 -2.988 -11.178 1.00 74.31 102 THR A CA 1
ATOM 682 C C . THR A 1 102 ? 21.595 -4.292 -10.572 1.00 74.31 102 THR A C 1
ATOM 684 O O . THR A 1 102 ? 21.793 -5.260 -11.300 1.00 74.31 102 THR A O 1
ATOM 687 N N . ASP A 1 103 ? 21.764 -4.346 -9.247 1.00 68.00 103 ASP A N 1
ATOM 688 C CA . ASP A 1 103 ? 22.149 -5.540 -8.477 1.00 68.00 103 ASP A CA 1
ATOM 689 C C . ASP A 1 103 ? 21.118 -5.831 -7.362 1.00 68.00 103 ASP A C 1
ATOM 691 O O . ASP A 1 103 ? 21.290 -5.363 -6.231 1.00 68.00 103 ASP A O 1
ATOM 695 N N . PRO A 1 104 ? 19.992 -6.516 -7.665 1.00 60.59 104 PRO A N 1
ATOM 696 C CA . PRO A 1 104 ? 18.971 -6.816 -6.672 1.00 60.59 104 PRO A CA 1
ATOM 697 C C . PRO A 1 104 ? 18.612 -8.314 -6.634 1.00 60.59 104 PRO A C 1
ATOM 699 O O . PRO A 1 104 ? 17.695 -8.787 -7.309 1.00 60.59 104 PRO A O 1
ATOM 702 N N . GLY A 1 105 ? 19.282 -9.056 -5.753 1.00 60.91 105 GLY A N 1
ATOM 703 C CA . GLY A 1 105 ? 18.709 -10.257 -5.138 1.00 60.91 105 GLY A CA 1
ATOM 704 C C . GLY A 1 105 ? 18.329 -11.425 -6.072 1.00 60.91 105 GLY A C 1
ATOM 705 O O . GLY A 1 105 ? 18.952 -11.649 -7.112 1.00 60.91 105 GLY A O 1
ATOM 706 N N . PRO A 1 106 ? 17.329 -12.248 -5.689 1.00 54.34 106 PRO A N 1
ATOM 707 C CA . PRO A 1 106 ? 17.049 -13.525 -6.344 1.00 54.34 106 PRO A CA 1
ATOM 708 C C . PRO A 1 106 ? 16.483 -13.385 -7.762 1.00 54.34 106 PRO A C 1
ATOM 710 O O . PRO A 1 106 ? 16.627 -14.320 -8.547 1.00 54.34 106 PRO A O 1
ATOM 713 N N . TYR A 1 107 ? 15.900 -12.243 -8.139 1.00 54.38 107 TYR A N 1
ATOM 714 C CA . TYR A 1 107 ? 15.405 -12.037 -9.506 1.00 54.38 107 TYR A CA 1
ATOM 715 C C . TYR A 1 107 ? 16.527 -11.996 -10.557 1.00 54.38 107 TYR A C 1
ATOM 717 O O . TYR A 1 107 ? 16.292 -12.383 -11.701 1.00 54.38 107 TYR A O 1
ATOM 725 N N . GLN A 1 108 ? 17.765 -11.656 -10.177 1.00 53.59 108 GLN A N 1
ATOM 726 C CA . GLN A 1 108 ? 18.933 -11.825 -11.052 1.00 53.59 108 GLN A CA 1
ATOM 727 C C . GLN A 1 108 ? 19.188 -13.309 -11.380 1.00 53.59 108 GLN A C 1
ATOM 729 O O . GLN A 1 108 ? 19.535 -13.651 -12.510 1.00 53.59 108 GLN A O 1
ATOM 734 N N . LYS A 1 109 ? 18.946 -14.216 -10.422 1.00 52.47 109 LYS A N 1
ATOM 735 C CA . LYS A 1 109 ? 19.060 -15.665 -10.637 1.00 52.47 109 LYS A CA 1
ATOM 736 C C . LYS A 1 109 ? 17.960 -16.179 -11.570 1.00 52.47 109 LYS A C 1
ATOM 738 O O . LYS A 1 109 ? 18.265 -16.910 -12.508 1.00 52.47 109 LYS A O 1
ATOM 743 N N . THR A 1 110 ? 16.710 -15.773 -11.358 1.00 58.88 110 THR A N 1
ATOM 744 C CA . THR A 1 110 ? 15.586 -16.204 -12.207 1.00 58.88 110 THR A CA 1
ATOM 745 C C . THR A 1 110 ? 15.696 -15.644 -13.633 1.00 58.88 110 THR A C 1
ATOM 747 O O . THR A 1 110 ? 15.403 -16.349 -14.594 1.00 58.88 110 THR A O 1
ATOM 750 N N . ALA A 1 111 ? 16.223 -14.426 -13.812 1.00 58.97 111 ALA A N 1
ATOM 751 C CA . ALA A 1 111 ? 16.534 -13.889 -15.139 1.00 58.97 111 ALA A CA 1
ATOM 752 C C . ALA A 1 111 ? 17.550 -14.765 -15.902 1.00 58.97 111 ALA A C 1
ATOM 754 O O . ALA A 1 111 ? 17.353 -15.046 -17.085 1.00 58.97 111 ALA A O 1
ATOM 755 N N . HIS A 1 112 ? 18.593 -15.264 -15.224 1.00 59.31 112 HIS A N 1
ATOM 756 C CA . HIS A 1 112 ? 19.541 -16.214 -15.819 1.00 59.31 112 HIS A CA 1
ATOM 757 C C . HIS A 1 112 ? 18.891 -17.567 -16.168 1.00 59.31 112 HIS A C 1
ATOM 759 O O . HIS A 1 112 ? 19.244 -18.156 -17.189 1.00 59.31 112 HIS A O 1
ATOM 765 N N . GLU A 1 113 ? 17.923 -18.052 -15.379 1.00 61.34 113 GLU A N 1
ATOM 766 C CA . GLU A 1 113 ? 17.164 -19.283 -15.680 1.00 61.34 113 GLU A CA 1
ATOM 767 C C . GLU A 1 113 ? 16.343 -19.159 -16.983 1.00 61.34 113 GLU A C 1
ATOM 769 O O . GLU A 1 113 ? 16.178 -20.147 -17.701 1.00 61.34 113 GLU A O 1
ATOM 774 N N . TYR A 1 114 ? 15.923 -17.942 -17.351 1.00 58.19 114 TYR A N 1
ATOM 775 C CA . TYR A 1 114 ? 15.296 -17.622 -18.642 1.00 58.19 114 TYR A CA 1
ATOM 776 C C . TYR A 1 114 ? 16.281 -17.195 -19.752 1.00 58.19 114 TYR A C 1
ATOM 778 O O . TYR A 1 114 ? 15.853 -16.872 -20.863 1.00 58.19 114 TYR A O 1
ATOM 786 N N . GLY A 1 115 ? 17.594 -17.214 -19.494 1.00 63.88 115 GLY A N 1
ATOM 787 C CA . GLY A 1 115 ? 18.633 -16.844 -20.464 1.00 63.88 115 GLY A CA 1
ATOM 788 C C . GLY A 1 115 ? 18.806 -15.335 -20.695 1.00 63.88 115 GLY A C 1
ATOM 789 O O . GLY A 1 115 ? 19.471 -14.939 -21.654 1.00 63.88 115 GLY A O 1
ATOM 790 N N . CYS A 1 116 ? 18.225 -14.490 -19.842 1.00 66.19 116 CYS A N 1
ATOM 791 C CA . CYS A 1 116 ? 18.424 -13.041 -19.866 1.00 66.19 116 CYS A CA 1
ATOM 792 C C . CYS A 1 116 ? 19.775 -12.656 -19.233 1.00 66.19 116 CYS A C 1
ATOM 794 O O . CYS A 1 116 ? 20.288 -13.360 -18.368 1.00 66.19 116 CYS A O 1
ATOM 796 N N . GLN A 1 117 ? 20.352 -11.519 -19.645 1.00 62.88 117 GLN A N 1
ATOM 797 C CA . GLN A 1 117 ? 21.642 -11.025 -19.122 1.00 62.88 117 GLN A CA 1
ATOM 798 C C . GLN A 1 117 ? 21.537 -10.329 -17.750 1.00 62.88 117 GLN A C 1
ATOM 800 O O . GLN A 1 117 ? 22.556 -10.059 -17.121 1.00 62.88 117 GLN A O 1
ATOM 805 N N . GLY A 1 118 ? 20.317 -10.038 -17.298 1.00 68.00 118 GLY A N 1
ATOM 806 C CA . GLY A 1 118 ? 20.009 -9.338 -16.053 1.00 68.00 118 GLY A CA 1
ATOM 807 C C . GLY A 1 118 ? 18.492 -9.243 -15.840 1.00 68.00 118 GLY A C 1
ATOM 808 O O . GLY A 1 118 ? 17.728 -9.569 -16.757 1.00 68.00 118 GLY A O 1
ATOM 809 N N . PRO A 1 119 ? 18.027 -8.834 -14.643 1.00 66.38 119 PRO A N 1
ATOM 810 C CA . PRO A 1 119 ? 16.600 -8.698 -14.345 1.00 66.38 119 PRO A CA 1
ATOM 811 C C . PRO A 1 119 ? 15.926 -7.610 -15.193 1.00 66.38 119 PRO A C 1
ATOM 813 O O . PRO A 1 119 ? 14.779 -7.774 -15.591 1.00 66.38 119 PRO A O 1
ATOM 816 N N . ASP A 1 120 ? 16.657 -6.557 -15.555 1.00 68.38 120 ASP A N 1
ATOM 817 C CA . ASP A 1 120 ? 16.249 -5.493 -16.478 1.00 68.38 120 ASP A CA 1
ATOM 818 C C . ASP A 1 120 ? 16.027 -5.987 -17.921 1.00 68.38 120 ASP A C 1
ATOM 820 O O . ASP A 1 120 ? 15.231 -5.412 -18.658 1.00 68.38 120 ASP A O 1
ATOM 824 N N . ALA A 1 121 ? 16.660 -7.091 -18.327 1.00 76.19 121 ALA A N 1
ATOM 825 C CA . ALA A 1 121 ? 16.405 -7.743 -19.613 1.00 76.19 121 ALA A CA 1
ATOM 826 C C . ALA A 1 121 ? 15.176 -8.681 -19.601 1.00 76.19 121 ALA A C 1
ATOM 828 O O . ALA A 1 121 ? 14.800 -9.204 -20.654 1.00 76.19 121 ALA A O 1
ATOM 829 N N . TRP A 1 122 ? 14.556 -8.917 -18.437 1.00 77.62 122 TRP A N 1
ATOM 830 C CA . TRP A 1 122 ? 13.372 -9.775 -18.285 1.00 77.62 122 TRP A CA 1
ATOM 831 C C . TRP A 1 122 ? 12.129 -8.986 -17.841 1.00 77.62 122 TRP A C 1
ATOM 833 O O . TRP A 1 122 ? 11.084 -9.085 -18.488 1.00 77.62 122 TRP A O 1
ATOM 843 N N . HIS A 1 123 ? 12.278 -8.153 -16.810 1.00 88.25 123 HIS A N 1
ATOM 844 C CA . HIS A 1 123 ? 11.281 -7.227 -16.270 1.00 88.25 123 HIS A CA 1
ATOM 845 C C . HIS A 1 123 ? 11.800 -5.774 -16.360 1.00 88.25 123 HIS A C 1
ATOM 847 O O . HIS A 1 123 ? 12.199 -5.176 -15.356 1.00 88.25 123 HIS A O 1
ATOM 853 N N . PRO A 1 124 ? 11.857 -5.191 -17.576 1.00 91.44 124 PRO A N 1
ATOM 854 C CA . PRO A 1 124 ? 12.497 -3.897 -17.841 1.00 91.44 124 PRO A CA 1
ATOM 855 C C . PRO A 1 124 ? 11.787 -2.688 -17.215 1.00 91.44 124 PRO A C 1
ATOM 857 O O . PRO A 1 124 ? 12.355 -1.594 -17.195 1.00 91.44 124 PRO A O 1
ATOM 860 N N . ALA A 1 125 ? 10.546 -2.835 -16.742 1.00 95.44 125 ALA A N 1
ATOM 861 C CA . ALA A 1 125 ? 9.850 -1.780 -16.007 1.00 95.44 125 ALA A CA 1
ATOM 862 C C . ALA A 1 125 ? 10.008 -1.916 -14.489 1.00 95.44 125 ALA A C 1
ATOM 864 O O . ALA A 1 125 ? 10.066 -0.909 -13.786 1.00 95.44 125 ALA A O 1
ATOM 865 N N . PHE A 1 126 ? 10.061 -3.148 -13.982 1.00 94.62 126 PHE A N 1
ATOM 866 C CA . PHE A 1 126 ? 9.947 -3.441 -12.554 1.00 94.62 126 PHE A CA 1
ATOM 867 C C . PHE A 1 126 ? 11.135 -4.274 -12.068 1.00 94.62 126 PHE A C 1
ATOM 869 O O . PHE A 1 126 ? 11.028 -5.464 -11.777 1.00 94.62 126 PHE A O 1
ATOM 876 N N . TYR A 1 127 ? 12.277 -3.598 -11.963 1.00 90.62 127 TYR A N 1
ATOM 877 C CA . TYR A 1 127 ? 13.521 -4.120 -11.403 1.00 90.62 127 TYR A CA 1
ATOM 878 C C . TYR A 1 127 ? 14.023 -3.221 -10.252 1.00 90.62 127 TYR A C 1
ATOM 880 O O . TYR A 1 127 ? 13.395 -2.219 -9.906 1.00 90.62 127 TYR A O 1
ATOM 888 N N . GLY A 1 128 ? 15.141 -3.600 -9.624 1.00 88.50 128 GLY A N 1
ATOM 889 C CA . GLY A 1 128 ? 15.836 -2.803 -8.600 1.00 88.50 128 GLY A CA 1
ATOM 890 C C . GLY A 1 128 ? 15.455 -3.100 -7.143 1.00 88.50 128 GLY A C 1
ATOM 891 O O . GLY A 1 128 ? 16.276 -2.929 -6.237 1.00 88.50 128 GLY A O 1
ATOM 892 N N . CYS A 1 129 ? 14.263 -3.649 -6.910 1.00 90.31 129 CYS A N 1
ATOM 893 C CA . CYS A 1 129 ? 13.871 -4.230 -5.623 1.00 90.31 129 CYS A CA 1
ATOM 894 C C . CYS A 1 129 ? 14.185 -5.739 -5.566 1.00 90.31 129 CYS A C 1
ATOM 896 O O . CYS A 1 129 ? 14.41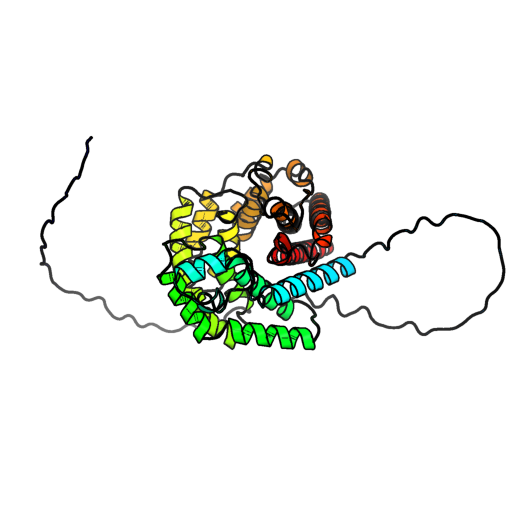9 -6.361 -6.600 1.00 90.31 129 CYS A O 1
ATOM 898 N N . TRP A 1 130 ? 14.189 -6.335 -4.365 1.00 85.81 130 TRP A N 1
ATOM 899 C CA . TRP A 1 130 ? 14.442 -7.778 -4.165 1.00 85.81 130 TRP A CA 1
ATOM 900 C C . TRP A 1 130 ? 13.449 -8.671 -4.925 1.00 85.81 130 TRP A C 1
ATOM 902 O O . TRP A 1 130 ? 13.809 -9.768 -5.357 1.00 85.81 130 TRP A O 1
ATOM 912 N N . ASP A 1 131 ? 12.228 -8.173 -5.118 1.00 88.25 131 ASP A N 1
ATOM 913 C CA . ASP A 1 131 ? 11.164 -8.778 -5.908 1.00 88.25 131 ASP A CA 1
ATOM 914 C C . ASP A 1 131 ? 10.456 -7.762 -6.821 1.00 88.25 131 ASP A C 1
ATOM 916 O O . ASP A 1 131 ? 10.549 -6.539 -6.660 1.00 88.25 131 ASP A O 1
ATOM 920 N N . TRP A 1 132 ? 9.759 -8.302 -7.823 1.00 92.94 132 TRP A N 1
ATOM 921 C CA . TRP A 1 132 ? 9.071 -7.542 -8.864 1.00 92.94 132 TRP A CA 1
ATOM 922 C C . TRP A 1 132 ? 7.966 -6.643 -8.297 1.00 92.94 132 TRP A C 1
ATOM 924 O O . TRP A 1 132 ? 7.884 -5.463 -8.644 1.00 92.94 132 TRP A O 1
ATOM 934 N N . HIS A 1 133 ? 7.138 -7.150 -7.378 1.00 95.25 133 HIS A N 1
ATOM 935 C CA . HIS A 1 133 ? 6.041 -6.357 -6.824 1.00 95.25 133 HIS A CA 1
ATOM 936 C C . HIS A 1 133 ? 6.514 -5.188 -5.962 1.00 95.25 133 HIS A C 1
ATOM 938 O O . HIS A 1 133 ? 5.869 -4.138 -5.980 1.00 95.25 133 HIS A O 1
ATOM 944 N N . SER A 1 134 ? 7.648 -5.313 -5.266 1.00 95.12 134 SER A N 1
ATOM 945 C CA . SER A 1 134 ? 8.233 -4.180 -4.554 1.00 95.12 134 SER A CA 1
ATOM 946 C C . SER A 1 134 ? 8.703 -3.092 -5.510 1.00 95.12 134 SER A C 1
ATOM 948 O O . SER A 1 134 ? 8.608 -1.909 -5.179 1.00 95.12 134 SER A O 1
ATOM 950 N N . ALA A 1 135 ? 9.134 -3.445 -6.727 1.00 95.81 135 ALA A N 1
ATOM 951 C CA . ALA A 1 135 ? 9.392 -2.450 -7.759 1.00 95.81 135 ALA A CA 1
ATOM 952 C C . ALA A 1 135 ? 8.075 -1.812 -8.242 1.00 95.81 135 ALA A C 1
ATOM 954 O O . ALA A 1 135 ? 7.999 -0.585 -8.306 1.00 95.81 135 ALA A O 1
ATOM 955 N N . VAL A 1 136 ? 7.011 -2.588 -8.494 1.00 97.81 136 VAL A N 1
ATOM 956 C CA . VAL A 1 136 ? 5.681 -2.056 -8.875 1.00 97.81 136 VAL A CA 1
ATOM 957 C C . VAL A 1 136 ? 5.149 -1.058 -7.845 1.00 97.81 136 VAL A C 1
ATOM 959 O O . VAL A 1 136 ? 4.762 0.056 -8.206 1.00 97.81 136 VAL A O 1
ATOM 962 N N . HIS A 1 137 ? 5.149 -1.409 -6.558 1.00 95.94 137 HIS A N 1
ATOM 963 C CA . HIS A 1 137 ? 4.615 -0.507 -5.541 1.00 95.94 137 HIS A CA 1
ATOM 964 C C . HIS A 1 137 ? 5.579 0.622 -5.145 1.00 95.94 137 HIS A C 1
ATOM 966 O O . HIS A 1 137 ? 5.116 1.681 -4.724 1.00 95.94 137 HIS A O 1
ATOM 972 N N . SER A 1 138 ? 6.886 0.487 -5.406 1.00 97.75 138 SER A N 1
ATOM 973 C CA . SER A 1 138 ? 7.801 1.639 -5.404 1.00 97.75 138 SER A CA 1
ATOM 974 C C . SER A 1 138 ? 7.473 2.635 -6.519 1.00 97.75 138 SER A C 1
ATOM 976 O O . SER A 1 138 ? 7.486 3.838 -6.277 1.00 97.75 138 SER A O 1
ATOM 978 N N . HIS A 1 139 ? 7.086 2.175 -7.715 1.00 98.69 139 HIS A N 1
ATOM 979 C CA . HIS A 1 139 ? 6.596 3.083 -8.760 1.00 98.69 139 HIS A CA 1
ATOM 980 C C . HIS A 1 139 ? 5.295 3.780 -8.333 1.00 98.69 139 HIS A C 1
ATOM 982 O O . HIS A 1 139 ? 5.177 4.992 -8.511 1.00 98.69 139 HIS A O 1
ATOM 988 N N . PHE A 1 140 ? 4.350 3.059 -7.712 1.00 98.44 140 PHE A N 1
ATOM 989 C CA . PHE A 1 140 ? 3.147 3.671 -7.124 1.00 98.44 140 PHE A CA 1
ATOM 990 C C . PHE A 1 140 ? 3.511 4.752 -6.094 1.00 98.44 140 PHE A C 1
ATOM 992 O O . PHE A 1 140 ? 2.961 5.848 -6.150 1.00 98.44 140 PHE A O 1
ATOM 999 N N . LEU A 1 141 ? 4.459 4.472 -5.196 1.00 98.56 141 LEU A N 1
ATOM 1000 C CA . LEU A 1 141 ? 4.924 5.408 -4.172 1.00 98.56 141 LEU A CA 1
ATOM 1001 C C . LEU A 1 141 ? 5.536 6.680 -4.782 1.00 98.56 141 LEU A C 1
ATOM 1003 O O . LEU A 1 141 ? 5.185 7.781 -4.362 1.00 98.56 141 LEU A O 1
ATOM 1007 N N . ILE A 1 142 ? 6.376 6.553 -5.815 1.00 98.69 142 ILE A N 1
ATOM 1008 C CA . ILE A 1 142 ? 6.924 7.704 -6.554 1.00 98.69 142 ILE A CA 1
ATOM 1009 C C . ILE A 1 142 ? 5.787 8.557 -7.131 1.00 98.69 142 ILE A C 1
ATOM 1011 O O . ILE A 1 142 ? 5.740 9.761 -6.883 1.00 98.69 142 ILE A O 1
ATOM 1015 N N . VAL A 1 143 ? 4.842 7.947 -7.855 1.00 98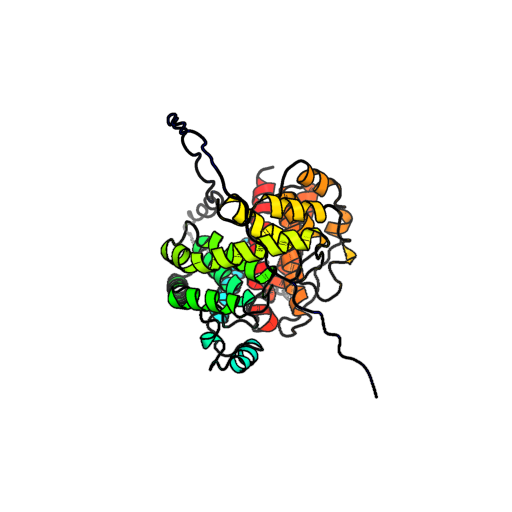.50 143 VAL A N 1
ATOM 1016 C CA . VAL A 1 143 ? 3.690 8.656 -8.444 1.00 98.50 143 VAL A CA 1
ATOM 1017 C C . VAL A 1 143 ? 2.852 9.339 -7.351 1.00 98.50 143 VAL A C 1
ATOM 1019 O O . VAL A 1 143 ? 2.519 10.517 -7.482 1.00 98.50 143 VAL A O 1
ATOM 1022 N N . ARG A 1 144 ? 2.575 8.643 -6.239 1.00 98.06 144 ARG A N 1
ATOM 1023 C CA . ARG A 1 144 ? 1.817 9.164 -5.091 1.00 98.06 144 ARG A CA 1
ATOM 1024 C C . ARG A 1 144 ? 2.474 10.402 -4.484 1.00 98.06 144 ARG A C 1
ATOM 1026 O O . ARG A 1 144 ? 1.801 11.412 -4.283 1.00 98.06 144 ARG A O 1
ATOM 1033 N N . CYS A 1 145 ? 3.782 10.352 -4.234 1.00 98.19 145 CYS A N 1
ATOM 1034 C CA . CYS A 1 145 ? 4.552 11.493 -3.740 1.00 98.19 145 CYS A CA 1
ATOM 1035 C C . CYS A 1 145 ? 4.511 12.670 -4.723 1.00 98.19 145 CYS A C 1
ATOM 1037 O O . CYS A 1 145 ? 4.160 13.776 -4.325 1.00 98.19 145 CYS A O 1
ATOM 1039 N N . LEU A 1 146 ? 4.776 12.436 -6.013 1.00 98.00 146 LEU A N 1
ATOM 1040 C CA . LEU A 1 146 ? 4.777 13.493 -7.034 1.00 98.00 146 LEU A CA 1
ATOM 1041 C C . LEU A 1 146 ? 3.397 14.129 -7.282 1.00 98.00 146 LEU A C 1
ATOM 1043 O O . LEU A 1 146 ? 3.342 15.258 -7.789 1.00 98.00 146 LEU A O 1
ATOM 1047 N N . ARG A 1 147 ? 2.307 13.415 -6.969 1.00 96.69 147 ARG A N 1
ATOM 1048 C CA . ARG A 1 147 ? 0.918 13.874 -7.115 1.00 96.69 147 ARG A CA 1
ATOM 1049 C C . ARG A 1 147 ? 0.379 14.592 -5.880 1.00 96.69 147 ARG A C 1
ATOM 1051 O O . ARG A 1 147 ? -0.330 15.582 -6.033 1.00 96.69 147 ARG A O 1
ATOM 1058 N N . CYS A 1 148 ? 0.667 14.082 -4.684 1.00 95.50 148 CYS A N 1
ATOM 1059 C CA . CYS A 1 148 ? -0.000 14.509 -3.451 1.00 95.50 148 CYS A CA 1
ATOM 1060 C C . CYS A 1 148 ? 0.892 15.285 -2.476 1.00 95.50 148 CYS A C 1
ATOM 1062 O O . CYS A 1 148 ? 0.363 15.843 -1.521 1.00 95.50 148 CYS A O 1
ATOM 1064 N N . HIS A 1 149 ? 2.209 15.338 -2.695 1.00 95.00 149 HIS A N 1
ATOM 1065 C CA . HIS A 1 149 ? 3.161 15.921 -1.747 1.00 95.00 149 HIS A CA 1
ATOM 1066 C C . HIS A 1 149 ? 4.148 16.877 -2.435 1.00 95.00 149 HIS A C 1
ATOM 1068 O O . HIS A 1 149 ? 4.378 16.817 -3.646 1.00 95.00 149 HIS A O 1
ATOM 1074 N N . THR A 1 150 ? 4.748 17.775 -1.652 1.00 92.69 150 THR A N 1
ATOM 1075 C CA . THR A 1 150 ? 5.829 18.650 -2.127 1.00 92.69 150 THR A CA 1
ATOM 1076 C C . THR A 1 150 ? 7.126 17.852 -2.241 1.00 92.69 150 THR A C 1
ATOM 1078 O O . THR A 1 150 ? 7.531 17.188 -1.292 1.00 92.69 150 THR A O 1
ATOM 1081 N N . VAL A 1 151 ? 7.778 17.944 -3.399 1.00 94.50 151 VAL A N 1
ATOM 1082 C CA . VAL A 1 151 ? 9.053 17.293 -3.746 1.00 94.50 151 VAL A CA 1
ATOM 1083 C C . VAL A 1 151 ? 9.919 18.346 -4.441 1.00 94.50 151 VAL A C 1
ATOM 1085 O O . VAL A 1 151 ? 9.359 19.183 -5.156 1.00 94.50 151 VAL A O 1
ATOM 1088 N N . ASP A 1 152 ? 11.241 18.329 -4.240 1.00 95.19 152 ASP A N 1
ATOM 1089 C CA . ASP A 1 152 ? 12.158 19.246 -4.934 1.00 95.19 152 ASP A CA 1
ATOM 1090 C C . ASP A 1 152 ? 12.038 19.110 -6.461 1.00 95.19 152 ASP A C 1
ATOM 1092 O O . ASP A 1 152 ? 11.815 18.017 -6.983 1.00 95.19 152 ASP A O 1
ATOM 1096 N N . GLU A 1 153 ? 12.197 20.208 -7.203 1.00 96.31 153 GLU A N 1
ATOM 1097 C CA . GLU A 1 153 ? 12.006 20.193 -8.659 1.00 96.31 153 GLU A CA 1
ATOM 1098 C C . GLU A 1 153 ? 13.061 19.331 -9.379 1.00 96.31 153 GLU A C 1
ATOM 1100 O O . GLU A 1 153 ? 12.755 18.662 -10.367 1.00 96.31 153 GLU A O 1
ATOM 1105 N N . THR A 1 154 ? 14.289 19.267 -8.855 1.00 97.38 154 THR A N 1
ATOM 1106 C CA . THR A 1 154 ? 15.362 18.416 -9.392 1.00 97.38 154 THR A CA 1
ATOM 1107 C C . THR A 1 154 ? 15.026 16.942 -9.194 1.00 97.38 154 THR A C 1
ATOM 1109 O O . THR A 1 154 ? 15.146 16.136 -10.122 1.00 97.38 154 THR A O 1
ATOM 1112 N N . GLU A 1 155 ? 14.562 16.584 -7.995 1.00 97.19 155 GLU A N 1
ATOM 1113 C CA . GLU A 1 155 ? 14.159 15.218 -7.662 1.00 97.19 155 GLU A CA 1
ATOM 1114 C C . GLU A 1 155 ? 12.891 14.801 -8.421 1.00 97.19 155 GLU A C 1
ATOM 1116 O O . GLU A 1 155 ? 12.824 13.688 -8.947 1.00 97.19 155 GLU A O 1
ATOM 1121 N N . ARG A 1 156 ? 11.919 15.711 -8.573 1.00 97.94 156 ARG A N 1
ATOM 1122 C CA . ARG A 1 156 ? 10.726 15.545 -9.418 1.00 97.94 156 ARG A CA 1
ATOM 1123 C C . ARG A 1 156 ? 11.111 15.266 -10.867 1.00 97.94 156 ARG A C 1
ATOM 1125 O O . ARG A 1 156 ? 10.606 14.306 -11.452 1.00 97.94 156 ARG A O 1
ATOM 1132 N N . ALA A 1 157 ? 12.004 16.065 -11.449 1.00 98.19 157 ALA A N 1
ATOM 1133 C CA . ALA A 1 157 ? 12.456 15.882 -12.825 1.00 98.19 157 ALA A CA 1
ATOM 1134 C C . ALA A 1 157 ? 13.193 14.543 -13.017 1.00 98.19 157 ALA A C 1
ATOM 1136 O O . ALA A 1 157 ? 12.938 13.829 -13.993 1.00 98.19 157 ALA A O 1
ATOM 1137 N N . ALA A 1 158 ? 14.053 14.162 -12.066 1.00 98.31 158 ALA A N 1
ATOM 1138 C CA . ALA A 1 158 ? 14.741 12.872 -12.070 1.00 98.31 158 ALA A CA 1
ATOM 1139 C C . ALA A 1 158 ? 13.752 11.695 -11.977 1.00 98.31 158 ALA A C 1
ATOM 1141 O O . ALA A 1 158 ? 13.800 10.782 -12.805 1.00 98.31 158 ALA A O 1
ATOM 1142 N N . ALA A 1 159 ? 12.806 11.743 -11.037 1.00 98.50 159 ALA A N 1
ATOM 1143 C CA . ALA A 1 159 ? 11.789 10.713 -10.854 1.00 98.50 159 ALA A CA 1
ATOM 1144 C C . ALA A 1 159 ? 10.877 10.562 -12.086 1.00 98.50 159 ALA A C 1
ATOM 1146 O O . ALA A 1 159 ? 10.647 9.445 -12.547 1.00 98.50 159 ALA A O 1
ATOM 1147 N N . LEU A 1 160 ? 10.423 11.666 -12.694 1.00 98.50 160 LEU A N 1
ATOM 1148 C CA . LEU A 1 160 ? 9.643 11.634 -13.940 1.00 98.50 160 LEU A CA 1
ATOM 1149 C C . LEU A 1 160 ? 10.432 11.035 -15.117 1.00 98.50 160 LEU A C 1
ATOM 1151 O O . LEU A 1 160 ? 9.859 10.318 -15.938 1.00 98.50 160 LEU A O 1
ATOM 1155 N N . SER A 1 161 ? 11.742 11.289 -15.198 1.00 98.44 161 SER A N 1
ATOM 1156 C CA . SER A 1 161 ? 12.623 10.668 -16.198 1.00 98.44 161 SER A CA 1
ATOM 1157 C C . SER A 1 161 ? 12.710 9.146 -16.014 1.00 98.44 161 SER A C 1
ATOM 1159 O O . SER A 1 161 ? 12.579 8.388 -16.979 1.00 98.44 161 SER A O 1
ATOM 1161 N N . VAL A 1 162 ? 12.841 8.680 -14.765 1.00 98.12 162 VAL A N 1
ATOM 1162 C CA . VAL A 1 162 ? 12.814 7.250 -14.418 1.00 98.12 162 VAL A CA 1
ATOM 1163 C C . VAL A 1 162 ? 11.465 6.619 -14.776 1.00 98.12 162 VAL A C 1
ATOM 1165 O O . VAL A 1 162 ? 11.451 5.619 -15.493 1.00 98.12 162 VAL A O 1
ATOM 1168 N N . LEU A 1 163 ? 10.342 7.229 -14.373 1.00 98.62 163 LEU A N 1
ATOM 1169 C CA . LEU A 1 163 ? 8.994 6.737 -14.684 1.00 98.62 163 LEU A CA 1
ATOM 1170 C C . LEU A 1 163 ? 8.766 6.592 -16.197 1.00 98.62 163 LEU A C 1
ATOM 1172 O O . LEU A 1 163 ? 8.319 5.539 -16.643 1.00 98.62 163 LEU A O 1
ATOM 1176 N N . ARG A 1 164 ? 9.122 7.603 -17.003 1.00 98.44 164 ARG A N 1
ATOM 1177 C CA . ARG A 1 164 ? 8.975 7.564 -18.474 1.00 98.44 164 ARG A CA 1
ATOM 1178 C C . ARG A 1 164 ? 9.844 6.497 -19.139 1.00 98.44 164 ARG A C 1
ATOM 1180 O O . ARG A 1 164 ? 9.427 5.899 -20.129 1.00 98.44 164 ARG A O 1
ATOM 1187 N N . ARG A 1 165 ? 11.042 6.245 -18.600 1.00 97.50 165 ARG A N 1
ATOM 1188 C CA . ARG A 1 165 ? 11.946 5.189 -19.078 1.00 97.50 165 ARG A CA 1
ATOM 1189 C C . ARG A 1 165 ? 11.404 3.797 -18.748 1.00 97.50 165 ARG A C 1
ATOM 1191 O O . ARG A 1 165 ? 11.350 2.951 -19.635 1.00 97.50 165 ARG A O 1
ATOM 1198 N N . HIS A 1 166 ? 10.997 3.567 -17.500 1.00 97.75 166 HIS A N 1
ATOM 1199 C CA . HIS A 1 166 ? 10.529 2.262 -17.024 1.00 97.75 166 HIS A CA 1
ATOM 1200 C C . HIS A 1 166 ? 9.147 1.905 -17.570 1.00 97.75 166 HIS A C 1
ATOM 1202 O O . HIS A 1 166 ? 8.970 0.826 -18.127 1.00 97.75 166 HIS A O 1
ATOM 1208 N N . LEU A 1 167 ? 8.185 2.825 -17.491 1.00 98.38 167 LEU A N 1
ATOM 1209 C CA . LEU A 1 167 ? 6.804 2.634 -17.944 1.00 98.38 167 LEU A CA 1
ATOM 1210 C C . LEU A 1 167 ? 6.644 2.929 -19.446 1.00 98.38 167 LEU A C 1
ATOM 1212 O O . LEU A 1 167 ? 5.606 3.412 -19.893 1.00 98.38 167 LEU A O 1
ATOM 1216 N N . SER A 1 168 ? 7.675 2.662 -20.250 1.00 98.12 168 SER A N 1
ATOM 1217 C CA . SER A 1 168 ? 7.625 2.855 -21.700 1.00 98.12 168 SER A CA 1
ATOM 1218 C C . SER A 1 168 ? 6.750 1.792 -22.383 1.00 98.12 168 SER A C 1
ATOM 1220 O O . SER A 1 168 ? 6.573 0.681 -21.878 1.00 98.12 168 SER A O 1
ATOM 1222 N N . LYS A 1 169 ? 6.230 2.095 -23.583 1.00 97.88 169 LYS A N 1
ATOM 1223 C CA . LYS A 1 169 ? 5.398 1.156 -24.368 1.00 97.88 169 LYS A CA 1
ATOM 1224 C C . LYS A 1 169 ? 6.101 -0.179 -24.646 1.00 97.88 169 LYS A C 1
ATOM 1226 O O . LYS A 1 169 ? 5.447 -1.219 -24.648 1.00 97.88 169 LYS A O 1
ATOM 1231 N N . LEU A 1 170 ? 7.416 -0.147 -24.879 1.00 96.31 170 LEU A N 1
ATOM 1232 C CA . LEU A 1 170 ? 8.226 -1.346 -25.110 1.00 96.31 170 LEU A CA 1
ATOM 1233 C C . LEU A 1 170 ? 8.306 -2.200 -23.841 1.00 96.31 170 LEU A C 1
ATOM 1235 O O . LEU A 1 170 ? 8.011 -3.392 -23.885 1.00 96.31 170 LEU A O 1
ATOM 1239 N N . ASN A 1 171 ? 8.632 -1.576 -22.710 1.00 96.88 171 ASN A N 1
ATOM 1240 C CA . ASN A 1 171 ? 8.771 -2.277 -21.440 1.00 96.88 171 ASN A CA 1
ATOM 1241 C C . ASN A 1 171 ? 7.435 -2.878 -20.992 1.00 96.88 171 ASN A C 1
ATOM 1243 O O . ASN A 1 171 ? 7.381 -4.053 -20.654 1.00 96.88 171 ASN A O 1
ATOM 1247 N N . MET A 1 172 ? 6.334 -2.129 -21.091 1.00 97.88 172 MET A N 1
ATOM 1248 C CA . MET A 1 172 ? 4.990 -2.629 -20.769 1.00 97.88 172 MET A CA 1
ATOM 1249 C C . MET A 1 172 ? 4.567 -3.807 -21.661 1.00 97.88 172 MET A C 1
ATOM 1251 O O . MET A 1 172 ? 3.943 -4.752 -21.177 1.00 97.88 172 MET A O 1
ATOM 1255 N N . ALA A 1 173 ? 4.960 -3.819 -22.940 1.00 95.56 173 ALA A N 1
ATOM 1256 C CA . ALA A 1 173 ? 4.761 -4.982 -23.805 1.00 95.56 173 ALA A CA 1
ATOM 1257 C C . ALA A 1 173 ? 5.603 -6.198 -23.364 1.00 95.56 173 ALA A C 1
ATOM 1259 O O . ALA A 1 173 ? 5.129 -7.331 -23.470 1.00 95.56 173 ALA A O 1
ATOM 1260 N N . MET A 1 174 ? 6.814 -5.980 -22.838 1.00 94.06 174 MET A N 1
ATOM 1261 C CA . MET A 1 174 ? 7.658 -7.036 -22.267 1.00 94.06 174 MET A CA 1
ATOM 1262 C C . MET A 1 174 ? 7.104 -7.578 -20.941 1.00 94.06 174 MET A C 1
ATOM 1264 O O . MET A 1 174 ? 7.025 -8.795 -20.802 1.00 94.06 174 MET A O 1
ATOM 1268 N N . GLU A 1 175 ? 6.621 -6.732 -20.025 1.00 95.25 175 GLU A N 1
ATOM 1269 C CA . GLU A 1 175 ? 5.956 -7.176 -18.783 1.00 95.25 175 GLU A CA 1
ATOM 1270 C C . GLU A 1 175 ? 4.716 -8.039 -19.090 1.00 95.25 175 GLU A C 1
ATOM 1272 O O . GLU A 1 175 ? 4.554 -9.132 -18.544 1.00 95.25 175 GLU A O 1
ATOM 1277 N N . VAL A 1 176 ? 3.874 -7.613 -20.044 1.00 94.81 176 VAL A N 1
ATOM 1278 C CA . VAL A 1 176 ? 2.711 -8.395 -20.512 1.00 94.81 176 VAL A CA 1
ATOM 1279 C C . VAL A 1 176 ? 3.130 -9.714 -21.172 1.00 94.81 176 VAL A C 1
ATOM 1281 O O . VAL A 1 176 ? 2.429 -10.720 -21.041 1.00 94.81 176 VAL A O 1
ATOM 1284 N N . ALA A 1 177 ? 4.256 -9.743 -21.889 1.00 91.94 177 ALA A N 1
ATOM 1285 C CA . ALA A 1 177 ? 4.794 -10.977 -22.456 1.00 91.94 177 ALA A CA 1
ATOM 1286 C C . ALA A 1 177 ? 5.369 -11.911 -21.376 1.00 91.94 177 ALA A C 1
ATOM 1288 O O . ALA A 1 177 ? 5.212 -13.126 -21.500 1.00 91.94 177 ALA A O 1
ATOM 1289 N N . SER A 1 178 ? 5.983 -11.362 -20.323 1.00 87.88 178 SER A N 1
ATOM 1290 C CA . SER A 1 178 ? 6.503 -12.120 -19.180 1.00 87.88 178 SER A CA 1
ATOM 1291 C C . SER A 1 178 ? 5.369 -12.790 -18.400 1.00 87.88 178 SER A C 1
ATOM 1293 O O . SER A 1 178 ? 5.359 -14.013 -18.274 1.00 87.88 178 SER A O 1
ATOM 1295 N N . LEU A 1 179 ? 4.319 -12.036 -18.043 1.00 88.06 179 LEU A N 1
ATOM 1296 C CA . LEU A 1 179 ? 3.110 -12.558 -17.382 1.00 88.06 179 LEU A CA 1
ATOM 1297 C C . LEU A 1 179 ? 2.457 -13.748 -18.102 1.00 88.06 179 LEU A C 1
ATOM 1299 O O . LEU A 1 179 ? 1.847 -14.599 -17.465 1.00 88.06 179 LEU A O 1
ATOM 1303 N N . ARG A 1 180 ? 2.557 -13.807 -19.436 1.00 86.88 180 ARG A N 1
ATOM 1304 C CA . ARG A 1 180 ? 2.004 -14.903 -20.254 1.00 86.88 180 ARG A CA 1
ATOM 1305 C C . ARG A 1 180 ? 2.911 -16.131 -20.344 1.00 86.88 180 ARG A C 1
ATOM 1307 O O . ARG A 1 180 ? 2.440 -17.187 -20.757 1.00 86.88 180 ARG A O 1
ATOM 1314 N N . ARG A 1 181 ? 4.206 -15.977 -20.055 1.00 87.00 181 ARG A N 1
ATOM 1315 C CA . ARG A 1 181 ? 5.190 -17.071 -19.991 1.00 87.00 181 ARG A CA 1
ATOM 1316 C C . ARG A 1 181 ? 5.251 -17.688 -18.600 1.00 87.00 181 ARG A C 1
ATOM 1318 O O . ARG A 1 181 ? 5.571 -18.867 -18.478 1.00 87.00 181 ARG A O 1
ATOM 1325 N N . GLU A 1 182 ? 4.959 -16.882 -17.589 1.00 86.06 182 GLU A N 1
ATOM 1326 C CA . GLU A 1 182 ? 4.942 -17.293 -16.198 1.00 86.06 182 GLU A CA 1
ATOM 1327 C C . GLU A 1 182 ? 3.832 -18.291 -15.855 1.00 86.06 182 GLU A C 1
ATOM 1329 O O . GLU A 1 182 ? 2.883 -18.529 -16.609 1.00 86.06 182 GLU A O 1
ATOM 1334 N N . LYS A 1 183 ? 3.981 -18.924 -14.689 1.00 85.88 183 LYS A N 1
ATOM 1335 C CA . LYS A 1 183 ? 3.020 -19.923 -14.207 1.00 85.88 183 LYS A CA 1
ATOM 1336 C C . LYS A 1 183 ? 1.662 -19.267 -13.905 1.00 85.88 183 LYS A C 1
ATOM 1338 O O . LYS A 1 183 ? 1.631 -18.135 -13.418 1.00 85.88 183 LYS A O 1
ATOM 1343 N N . PRO A 1 184 ? 0.530 -19.973 -14.106 1.00 83.31 184 PRO A N 1
ATOM 1344 C CA . PRO A 1 184 ? -0.783 -19.469 -13.711 1.00 83.31 184 PRO A CA 1
ATOM 1345 C C . PRO A 1 184 ? -0.795 -19.022 -12.242 1.00 83.31 184 PRO A C 1
ATOM 1347 O O . PRO A 1 184 ? -0.450 -19.803 -11.356 1.00 83.31 184 PRO A O 1
ATOM 1350 N N . GLY A 1 185 ? -1.185 -17.769 -11.996 1.00 81.44 185 GLY A N 1
ATOM 1351 C CA . GLY A 1 185 ? -1.194 -17.173 -10.657 1.00 81.44 185 GLY A CA 1
ATOM 1352 C C . GLY A 1 185 ? 0.131 -16.550 -10.191 1.00 81.44 185 GLY A C 1
ATOM 1353 O O . GLY A 1 185 ? 0.242 -16.217 -9.014 1.00 81.44 185 GLY A O 1
ATOM 1354 N N . TRP A 1 186 ? 1.132 -16.379 -11.063 1.00 90.25 186 TRP A N 1
ATOM 1355 C CA . TRP A 1 186 ? 2.336 -15.602 -10.738 1.00 90.25 186 TRP A CA 1
ATOM 1356 C C . TRP A 1 186 ? 1.979 -14.171 -10.299 1.00 90.25 186 TRP A C 1
ATOM 1358 O O . TRP A 1 186 ? 1.113 -13.528 -10.893 1.00 90.25 186 TRP A O 1
ATOM 1368 N N . GLU A 1 187 ? 2.615 -13.706 -9.218 1.00 94.00 187 GLU A N 1
ATOM 1369 C CA . GLU A 1 187 ? 2.323 -12.441 -8.516 1.00 94.00 187 GLU A CA 1
ATOM 1370 C C . GLU A 1 187 ? 0.851 -12.247 -8.075 1.00 94.00 187 GLU A C 1
ATOM 1372 O O . GLU A 1 187 ? 0.452 -11.153 -7.656 1.00 94.00 187 GLU A O 1
ATOM 1377 N N . CYS A 1 188 ? 0.032 -13.308 -8.087 1.00 93.56 188 CYS A N 1
ATOM 1378 C CA . CYS A 1 188 ? -1.294 -13.283 -7.480 1.00 93.56 188 CYS A CA 1
ATOM 1379 C C . CYS A 1 188 ? -1.240 -13.569 -5.967 1.00 93.56 188 CYS A C 1
ATOM 1381 O O . CYS A 1 188 ? -0.546 -14.490 -5.535 1.00 93.56 188 CYS A O 1
ATOM 1383 N N . PRO A 1 189 ? -2.042 -12.859 -5.157 1.00 95.44 189 PRO A N 1
ATOM 1384 C CA . PRO A 1 189 ? -2.852 -11.701 -5.536 1.00 95.44 189 PRO A CA 1
ATOM 1385 C C . PRO A 1 189 ? -2.084 -10.365 -5.440 1.00 95.44 189 PRO A C 1
ATOM 1387 O O . PRO A 1 189 ? -2.518 -9.367 -6.011 1.00 95.44 189 PRO A O 1
ATOM 1390 N N . TYR A 1 190 ? -0.967 -10.335 -4.706 1.00 96.94 190 TYR A N 1
ATOM 1391 C CA . TYR A 1 190 ? -0.333 -9.113 -4.204 1.00 96.94 190 TYR A CA 1
ATOM 1392 C C . TYR A 1 190 ? 0.251 -8.198 -5.287 1.00 96.94 190 TYR A C 1
ATOM 1394 O O . TYR A 1 190 ? -0.140 -7.032 -5.377 1.00 96.94 190 TYR A O 1
ATOM 1402 N N . GLY A 1 191 ? 1.164 -8.703 -6.121 1.00 96.94 191 GLY A N 1
ATOM 1403 C CA . GLY A 1 191 ? 1.838 -7.892 -7.134 1.00 96.94 191 GLY A CA 1
ATOM 1404 C C . GLY A 1 191 ? 0.875 -7.362 -8.190 1.00 96.94 191 GLY A C 1
ATOM 1405 O O . GLY A 1 191 ? 0.926 -6.183 -8.543 1.00 96.94 191 GLY A O 1
ATOM 1406 N N . LEU A 1 192 ? -0.082 -8.185 -8.629 1.00 97.25 192 LEU A N 1
ATOM 1407 C CA . LEU A 1 192 ? -1.108 -7.732 -9.572 1.00 97.25 192 LEU A CA 1
ATOM 1408 C C . LEU A 1 192 ? -2.067 -6.706 -8.948 1.00 97.25 192 LEU A C 1
ATOM 1410 O O . LEU A 1 192 ? -2.480 -5.770 -9.634 1.00 97.25 192 LEU A O 1
ATOM 1414 N N . ALA A 1 193 ? -2.400 -6.817 -7.656 1.00 97.75 193 ALA A N 1
ATOM 1415 C CA . ALA A 1 193 ? -3.196 -5.793 -6.975 1.00 97.75 193 ALA A CA 1
ATOM 1416 C C . ALA A 1 193 ? -2.453 -4.443 -6.935 1.00 97.75 193 ALA A C 1
ATOM 1418 O O . ALA A 1 193 ? -3.064 -3.393 -7.149 1.00 97.75 193 ALA A O 1
ATOM 1419 N N . TRP A 1 194 ? -1.128 -4.464 -6.757 1.00 98.19 194 TRP A N 1
ATOM 1420 C CA . TRP A 1 194 ? -0.288 -3.269 -6.848 1.00 98.19 194 TRP A CA 1
ATOM 1421 C C . TRP A 1 194 ? -0.186 -2.682 -8.262 1.00 98.19 194 TRP A C 1
ATOM 1423 O O . TRP A 1 194 ? -0.177 -1.457 -8.386 1.00 98.19 194 TRP A O 1
ATOM 1433 N N . VAL A 1 195 ? -0.220 -3.496 -9.327 1.00 98.06 195 VAL A N 1
ATOM 1434 C CA . VAL A 1 195 ? -0.365 -2.988 -10.710 1.00 98.06 195 VAL A CA 1
ATOM 1435 C C . VAL A 1 195 ? -1.647 -2.167 -10.849 1.00 98.06 195 VAL A C 1
ATOM 1437 O O . VAL A 1 195 ? -1.614 -1.059 -11.386 1.00 98.06 195 VAL A O 1
ATOM 1440 N N . LEU A 1 196 ? -2.776 -2.665 -10.329 1.00 97.50 196 LEU A N 1
ATOM 1441 C CA . LEU A 1 196 ? -4.042 -1.931 -10.404 1.00 97.50 196 LEU A CA 1
ATOM 1442 C C . LEU A 1 196 ? -4.022 -0.645 -9.564 1.00 97.50 196 LEU A C 1
ATOM 1444 O O . LEU A 1 196 ? -4.671 0.327 -9.948 1.00 97.50 196 LEU A O 1
ATOM 1448 N N . ARG A 1 197 ? -3.265 -0.596 -8.458 1.00 96.88 197 ARG A N 1
ATOM 1449 C CA . ARG A 1 197 ? -3.037 0.640 -7.683 1.00 96.88 197 ARG A CA 1
ATOM 1450 C C . ARG A 1 197 ? -2.165 1.648 -8.426 1.00 96.88 197 ARG A C 1
ATOM 1452 O O . ARG A 1 197 ? -2.511 2.824 -8.445 1.00 96.88 197 ARG A O 1
ATOM 1459 N N . LEU A 1 198 ? -1.091 1.209 -9.083 1.00 98.00 198 LEU A N 1
ATOM 1460 C CA . LEU A 1 198 ? -0.271 2.072 -9.941 1.00 98.00 198 LEU A CA 1
ATOM 1461 C C . LEU A 1 198 ? -1.105 2.667 -11.089 1.00 98.00 198 LEU A C 1
ATOM 1463 O O . LEU A 1 198 ? -1.063 3.874 -11.318 1.00 98.00 198 LEU A O 1
ATOM 1467 N N . ALA A 1 199 ? -1.923 1.850 -11.760 1.00 97.00 199 ALA A N 1
ATOM 1468 C CA . ALA A 1 199 ? -2.798 2.309 -12.839 1.00 97.00 199 ALA A CA 1
ATOM 1469 C C . ALA A 1 199 ? -3.880 3.307 -12.366 1.00 97.00 199 ALA A C 1
ATOM 1471 O O . ALA A 1 199 ? -4.193 4.254 -13.086 1.00 97.00 199 ALA A O 1
ATOM 1472 N N . GLN A 1 200 ? -4.421 3.141 -11.150 1.00 94.56 200 GLN A N 1
ATOM 1473 C CA . GLN A 1 200 ? -5.309 4.129 -10.511 1.00 94.56 200 GLN A CA 1
ATOM 1474 C C . GLN A 1 200 ? -4.588 5.446 -10.186 1.00 94.56 200 GLN A C 1
ATOM 1476 O O . GLN A 1 200 ? -5.166 6.516 -10.353 1.00 94.56 200 GLN A O 1
ATOM 1481 N N . GLU A 1 201 ? -3.347 5.387 -9.699 1.00 95.31 201 GLU A N 1
ATOM 1482 C CA . GLU A 1 201 ? -2.611 6.580 -9.261 1.00 95.31 201 GLU A CA 1
ATOM 1483 C C . GLU A 1 201 ? -2.178 7.456 -10.451 1.00 95.31 201 GLU A C 1
ATOM 1485 O O . GLU A 1 201 ? -2.223 8.683 -10.362 1.00 95.31 201 GLU A O 1
ATOM 1490 N N . LEU A 1 202 ? -1.845 6.828 -11.587 1.00 96.44 202 LEU A N 1
ATOM 1491 C CA . LEU A 1 202 ? -1.578 7.500 -12.866 1.00 96.44 202 LEU A CA 1
ATOM 1492 C C . LEU A 1 202 ? -2.845 8.098 -13.506 1.00 96.44 202 LEU A C 1
ATOM 1494 O O . LEU A 1 202 ? -2.764 9.109 -14.211 1.00 96.44 202 LEU A O 1
ATOM 1498 N N . GLN A 1 203 ? -4.016 7.497 -13.271 1.00 91.19 203 GLN A N 1
ATOM 1499 C CA . GLN A 1 203 ? -5.278 7.919 -13.878 1.00 91.19 203 GLN A CA 1
ATOM 1500 C C . GLN A 1 203 ? -5.639 9.359 -13.482 1.00 91.19 203 GLN A C 1
ATOM 1502 O O . GLN A 1 203 ? -5.745 9.706 -12.306 1.00 91.19 203 GLN A O 1
ATOM 1507 N N . GLY A 1 204 ? -5.851 10.206 -14.492 1.00 86.19 204 GLY A N 1
ATOM 1508 C CA . GLY A 1 204 ? -6.154 11.628 -14.305 1.00 86.19 204 GLY A CA 1
ATOM 1509 C C . GLY A 1 204 ? -4.963 12.488 -13.861 1.00 86.19 204 GLY A C 1
ATOM 1510 O O . GLY A 1 204 ? -5.134 13.695 -13.720 1.00 86.19 204 GLY A O 1
ATOM 1511 N N . TRP A 1 205 ? -3.775 11.901 -13.668 1.00 95.44 205 TRP A N 1
ATOM 1512 C CA . TRP A 1 205 ? -2.543 12.618 -13.329 1.00 95.44 205 TRP A CA 1
ATOM 1513 C C . TRP A 1 205 ? -1.583 12.711 -14.519 1.00 95.44 205 TRP A C 1
ATOM 1515 O O . TRP A 1 205 ? -1.202 13.813 -14.905 1.00 95.44 205 TRP A O 1
ATOM 1525 N N . ASP A 1 206 ? -1.253 11.579 -15.146 1.00 97.00 206 ASP A N 1
ATOM 1526 C CA . ASP A 1 206 ? -0.437 11.532 -16.364 1.00 97.00 206 ASP A CA 1
ATOM 1527 C C . ASP A 1 206 ? -1.108 10.607 -17.389 1.00 97.00 206 ASP A C 1
ATOM 1529 O O . ASP A 1 206 ? -1.118 9.380 -17.258 1.00 97.00 206 ASP A O 1
ATOM 1533 N N . ALA A 1 207 ? -1.715 11.212 -18.412 1.00 96.56 207 ALA A N 1
ATOM 1534 C CA . ALA A 1 207 ? -2.451 10.490 -19.445 1.00 96.56 207 ALA A CA 1
ATOM 1535 C C . ALA A 1 207 ? -1.539 9.675 -20.379 1.00 96.56 207 ALA A C 1
ATOM 1537 O O . ALA A 1 207 ? -1.995 8.680 -20.942 1.00 96.56 207 ALA A O 1
ATOM 1538 N N . GLU A 1 208 ? -0.268 10.060 -20.543 1.00 97.25 208 GLU A N 1
ATOM 1539 C CA . GLU A 1 208 ? 0.678 9.313 -21.373 1.00 97.25 208 GLU A CA 1
ATOM 1540 C C . GLU A 1 208 ? 1.116 8.039 -20.644 1.00 97.25 208 GLU A C 1
ATOM 1542 O O . GLU A 1 208 ? 0.957 6.944 -21.186 1.00 97.25 208 GLU A O 1
ATOM 1547 N N . LEU A 1 209 ? 1.565 8.164 -19.391 1.00 98.12 209 LEU A N 1
ATOM 1548 C CA . LEU A 1 209 ? 1.943 7.025 -18.548 1.00 98.12 209 LEU A CA 1
ATOM 1549 C C . LEU A 1 209 ? 0.746 6.112 -18.238 1.00 98.12 209 LEU A C 1
ATOM 1551 O O . LEU A 1 209 ? 0.876 4.889 -18.242 1.00 98.12 209 LEU A O 1
ATOM 1555 N N . SER A 1 210 ? -0.449 6.673 -18.025 1.00 97.38 210 SER A N 1
ATOM 1556 C CA . SER A 1 210 ? -1.662 5.861 -17.868 1.00 97.38 210 SER A CA 1
ATOM 1557 C C . SER A 1 210 ? -1.955 5.033 -19.126 1.00 97.38 210 SER A C 1
ATOM 1559 O O . SER A 1 210 ? -2.377 3.885 -19.003 1.00 97.38 210 SER A O 1
ATOM 1561 N N . ALA A 1 211 ? -1.721 5.578 -20.325 1.00 97.12 211 ALA A N 1
ATOM 1562 C CA . ALA A 1 211 ? -1.932 4.863 -21.584 1.00 97.12 211 ALA A CA 1
ATOM 1563 C C . ALA A 1 211 ? -0.833 3.828 -21.889 1.00 97.12 211 ALA A C 1
ATOM 1565 O O . ALA A 1 211 ? -1.102 2.846 -22.582 1.00 97.12 211 ALA A O 1
ATOM 1566 N N . THR A 1 212 ? 0.397 4.004 -21.389 1.00 98.12 212 THR A N 1
ATOM 1567 C CA . THR A 1 212 ? 1.441 2.977 -21.536 1.00 98.12 212 THR A CA 1
ATOM 1568 C C . THR A 1 212 ? 1.232 1.789 -20.601 1.00 98.12 212 THR A C 1
ATOM 1570 O O . THR A 1 212 ? 1.482 0.665 -21.029 1.00 98.12 212 THR A O 1
ATOM 1573 N N . VAL A 1 213 ? 0.742 2.010 -19.373 1.00 98.12 213 VAL A N 1
ATOM 1574 C CA . VAL A 1 213 ? 0.491 0.957 -18.362 1.00 98.12 213 VAL A CA 1
ATOM 1575 C C . VAL A 1 213 ? -0.791 0.153 -18.631 1.00 98.12 213 VAL A C 1
ATOM 1577 O O . VAL A 1 213 ? -0.875 -1.020 -18.267 1.00 98.12 213 VAL A O 1
ATOM 1580 N N . GLU A 1 214 ? -1.772 0.727 -19.329 1.00 96.69 214 GLU A N 1
ATOM 1581 C CA . GLU A 1 214 ? -3.078 0.113 -19.634 1.00 96.69 214 GLU A CA 1
ATOM 1582 C C . GLU A 1 214 ? -3.041 -1.349 -20.183 1.00 96.69 214 GLU A C 1
ATOM 1584 O O . GLU A 1 214 ? -3.886 -2.166 -19.801 1.00 96.69 214 GLU A O 1
ATOM 1589 N N . PRO A 1 215 ? -2.096 -1.777 -21.053 1.00 96.62 215 PRO A N 1
ATOM 1590 C CA . PRO A 1 215 ? -1.995 -3.177 -21.487 1.00 96.62 215 PRO A CA 1
ATOM 1591 C C . PRO A 1 215 ? -1.674 -4.150 -20.346 1.00 96.62 215 PRO A C 1
ATOM 1593 O O . PRO A 1 215 ? -2.177 -5.276 -20.353 1.00 96.62 215 PRO A O 1
ATOM 1596 N N . LEU A 1 216 ? -0.867 -3.714 -19.375 1.00 97.19 216 LEU A N 1
ATOM 1597 C CA . LEU A 1 216 ? -0.517 -4.482 -18.184 1.00 97.19 216 LEU A CA 1
ATOM 1598 C C . LEU A 1 216 ? -1.668 -4.484 -17.173 1.00 97.19 216 LEU A C 1
ATOM 1600 O O . LEU A 1 216 ? -2.004 -5.536 -16.632 1.00 97.19 216 LEU A O 1
ATOM 1604 N N . GLU A 1 217 ? -2.326 -3.336 -16.997 1.00 96.56 217 GLU A N 1
ATOM 1605 C CA . GLU A 1 217 ? -3.552 -3.196 -16.205 1.00 96.56 217 GLU A CA 1
ATOM 1606 C C . GLU A 1 217 ? -4.612 -4.227 -16.634 1.00 96.56 217 GLU A C 1
ATOM 1608 O O . GLU A 1 217 ? -5.088 -5.003 -15.807 1.00 96.56 217 GLU A O 1
ATOM 1613 N N . ARG A 1 218 ? -4.920 -4.324 -17.937 1.00 95.38 218 ARG A N 1
ATOM 1614 C CA . ARG A 1 218 ? -5.890 -5.306 -18.463 1.00 95.38 218 ARG A CA 1
ATOM 1615 C C . ARG A 1 218 ? -5.489 -6.764 -18.217 1.00 95.38 218 ARG A C 1
ATOM 1617 O O . ARG A 1 218 ? -6.355 -7.598 -17.958 1.00 95.38 218 ARG A O 1
ATOM 1624 N N . ALA A 1 219 ? -4.196 -7.087 -18.293 1.00 94.12 219 ALA A N 1
ATOM 1625 C CA . ALA A 1 219 ? -3.703 -8.433 -17.993 1.00 94.12 219 ALA A CA 1
ATOM 1626 C C . ALA A 1 219 ? -3.851 -8.773 -16.496 1.00 94.12 219 ALA A C 1
ATOM 1628 O O . ALA A 1 219 ? -4.260 -9.885 -16.147 1.00 94.12 219 ALA A O 1
ATOM 1629 N N . ALA A 1 220 ? -3.588 -7.800 -15.618 1.00 95.56 220 ALA A N 1
ATOM 1630 C CA . ALA A 1 220 ? -3.792 -7.933 -14.180 1.00 95.56 220 ALA A CA 1
ATOM 1631 C C . ALA A 1 220 ? -5.282 -8.076 -13.817 1.00 95.56 220 ALA A C 1
ATOM 1633 O O . ALA A 1 220 ? -5.615 -8.965 -13.036 1.00 95.56 220 ALA A O 1
ATOM 1634 N N . VAL A 1 221 ? -6.180 -7.286 -14.426 1.00 95.56 221 VAL A N 1
ATOM 1635 C CA . VAL A 1 221 ? -7.643 -7.365 -14.223 1.00 95.56 221 VAL A CA 1
ATOM 1636 C C . VAL A 1 221 ? -8.174 -8.782 -14.447 1.00 95.56 221 VAL A C 1
ATOM 1638 O O . VAL A 1 221 ? -8.797 -9.352 -13.552 1.00 95.56 221 VAL A O 1
ATOM 1641 N N . ALA A 1 222 ? -7.903 -9.369 -15.618 1.00 91.38 222 ALA A N 1
ATOM 1642 C CA . ALA A 1 222 ? -8.425 -10.690 -15.969 1.00 91.38 222 ALA A CA 1
ATOM 1643 C C . ALA A 1 222 ? -7.922 -11.785 -15.010 1.00 91.38 222 ALA A C 1
ATOM 1645 O O . ALA A 1 222 ? -8.683 -12.661 -14.599 1.00 91.38 222 ALA A O 1
ATOM 1646 N N . THR A 1 223 ? -6.648 -11.705 -14.619 1.00 93.56 223 THR A N 1
ATOM 1647 C CA . THR A 1 223 ? -6.016 -12.686 -13.727 1.00 93.56 223 THR A CA 1
ATOM 1648 C C . THR A 1 223 ? -6.522 -12.551 -12.286 1.00 93.56 223 THR A C 1
ATOM 1650 O O . THR A 1 223 ? -6.832 -13.553 -11.644 1.00 93.56 223 THR A O 1
ATOM 1653 N N . LEU A 1 224 ? -6.672 -11.320 -11.782 1.00 94.38 224 LEU A N 1
ATOM 1654 C CA . LEU A 1 224 ? -7.189 -11.047 -10.438 1.00 94.38 224 LEU A CA 1
ATOM 1655 C C . LEU A 1 224 ? -8.663 -11.406 -10.276 1.00 94.38 224 LEU A C 1
ATOM 1657 O O . LEU A 1 224 ? -9.026 -11.925 -9.225 1.00 94.38 224 LEU A O 1
ATOM 1661 N N . ALA A 1 225 ? -9.503 -11.159 -11.285 1.00 93.81 225 ALA A N 1
ATOM 1662 C CA . ALA A 1 225 ? -10.909 -11.556 -11.24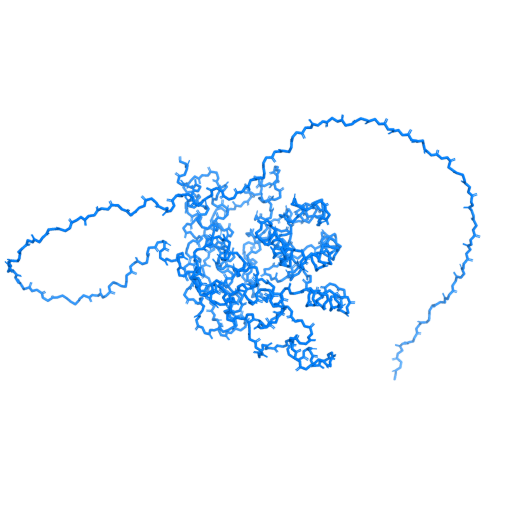3 1.00 93.81 225 ALA A CA 1
ATOM 1663 C C . ALA A 1 225 ? -11.033 -13.080 -11.063 1.00 93.81 225 ALA A C 1
ATOM 1665 O O . ALA A 1 225 ? -11.631 -13.540 -10.090 1.00 93.81 225 ALA A O 1
ATOM 1666 N N . ALA A 1 226 ? -10.355 -13.855 -11.917 1.00 93.50 226 ALA A N 1
ATOM 1667 C CA . ALA A 1 226 ? -10.341 -15.314 -11.832 1.00 93.50 226 ALA A CA 1
ATOM 1668 C C . ALA A 1 226 ? -9.721 -15.839 -10.521 1.00 93.50 226 ALA A C 1
ATOM 1670 O O . ALA A 1 226 ? -10.166 -16.864 -10.000 1.00 93.50 226 ALA A O 1
ATOM 1671 N N . TRP A 1 227 ? -8.705 -15.157 -9.972 1.00 95.06 227 TRP A N 1
ATOM 1672 C CA . TRP A 1 227 ? -8.116 -15.516 -8.678 1.00 95.06 227 TRP A CA 1
ATOM 1673 C C . TRP A 1 227 ? -9.075 -15.243 -7.514 1.00 95.06 227 TRP A C 1
ATOM 1675 O O . TRP A 1 227 ? -9.249 -16.109 -6.664 1.00 95.06 227 TRP A O 1
ATOM 1685 N N . LEU A 1 228 ? -9.725 -14.074 -7.476 1.00 94.31 228 LEU A N 1
ATOM 1686 C CA . LEU A 1 228 ? -10.650 -13.692 -6.401 1.00 94.31 228 LEU A CA 1
ATOM 1687 C C . LEU A 1 228 ? -11.899 -14.587 -6.368 1.00 94.31 228 LEU A C 1
ATOM 1689 O O . LEU A 1 228 ? -12.356 -14.942 -5.282 1.00 94.31 228 LEU A O 1
ATOM 1693 N N . GLU A 1 229 ? -12.415 -14.994 -7.532 1.00 93.75 229 GLU A N 1
ATOM 1694 C CA . GLU A 1 229 ? -13.504 -15.977 -7.641 1.00 93.75 229 GLU A CA 1
ATOM 1695 C C . GLU A 1 229 ? -13.130 -17.323 -7.000 1.00 93.75 229 GLU A C 1
ATOM 1697 O O . GLU A 1 229 ? -13.921 -17.895 -6.250 1.00 93.75 229 GLU A O 1
ATOM 1702 N N . GLN A 1 230 ? -11.909 -17.811 -7.244 1.00 93.25 230 GLN A N 1
ATOM 1703 C CA . GLN A 1 230 ? -11.404 -19.055 -6.651 1.00 93.25 230 GLN A CA 1
ATOM 1704 C C . GLN A 1 230 ? -11.105 -18.894 -5.154 1.00 93.25 230 GLN A C 1
ATOM 1706 O O . GLN A 1 230 ? -11.484 -19.744 -4.346 1.00 93.25 230 GLN A O 1
ATOM 1711 N N . ALA A 1 231 ? -10.462 -17.789 -4.770 1.00 91.19 231 ALA A N 1
ATOM 1712 C CA . ALA A 1 231 ? -10.093 -17.495 -3.391 1.00 91.19 231 ALA A CA 1
ATOM 1713 C C . ALA A 1 231 ? -11.318 -17.367 -2.475 1.00 91.19 231 ALA A C 1
ATOM 1715 O O . ALA A 1 231 ? -11.237 -17.747 -1.312 1.00 91.19 231 ALA A O 1
ATOM 1716 N N . ALA A 1 232 ? -12.473 -16.920 -2.979 1.00 91.25 232 ALA A N 1
ATOM 1717 C CA . ALA A 1 232 ? -13.703 -16.833 -2.191 1.00 91.25 232 ALA A CA 1
ATOM 1718 C C . ALA A 1 232 ? -14.175 -18.184 -1.603 1.00 91.25 232 ALA A C 1
ATOM 1720 O O . ALA A 1 232 ? -14.899 -18.186 -0.608 1.00 91.25 232 ALA A O 1
ATOM 1721 N N . ALA A 1 233 ? -13.755 -19.329 -2.157 1.00 93.25 233 ALA A N 1
ATOM 1722 C CA . ALA A 1 233 ? -14.074 -20.647 -1.598 1.00 93.25 233 ALA A CA 1
ATOM 1723 C C . ALA A 1 233 ? -13.281 -20.980 -0.316 1.00 93.25 233 ALA A C 1
ATOM 1725 O O . ALA A 1 233 ? -13.767 -21.728 0.532 1.00 93.25 233 ALA A O 1
ATOM 1726 N N . ALA A 1 234 ? -12.065 -20.443 -0.176 1.00 92.00 234 ALA A N 1
ATOM 1727 C CA . ALA A 1 234 ? -11.179 -20.649 0.969 1.00 92.00 234 ALA A CA 1
ATOM 1728 C C . ALA A 1 234 ? -10.153 -19.496 1.053 1.00 92.00 234 ALA A C 1
ATOM 1730 O O . ALA A 1 234 ? -8.988 -19.686 0.694 1.00 92.00 234 ALA A O 1
ATOM 1731 N N . PRO A 1 235 ? -10.571 -18.284 1.466 1.00 92.75 235 PRO A N 1
ATOM 1732 C CA . PRO A 1 235 ? -9.727 -17.101 1.344 1.00 92.75 235 PRO A CA 1
ATOM 1733 C C . PRO A 1 235 ? -8.564 -17.149 2.334 1.00 92.75 235 PRO A C 1
ATOM 1735 O O . PRO A 1 235 ? -8.758 -17.440 3.517 1.00 92.75 235 PRO A O 1
ATOM 1738 N N . ASP A 1 236 ? -7.358 -16.818 1.867 1.00 92.06 236 ASP A N 1
ATOM 1739 C CA . ASP A 1 236 ? -6.205 -16.655 2.750 1.00 92.06 236 ASP A CA 1
ATOM 1740 C C . ASP A 1 236 ? -6.385 -15.397 3.614 1.00 92.06 236 ASP A C 1
ATOM 1742 O O . ASP A 1 236 ? -6.471 -14.268 3.122 1.00 92.06 236 ASP A O 1
ATOM 1746 N N . ARG A 1 237 ? -6.454 -15.629 4.925 1.00 90.88 237 ARG A N 1
ATOM 1747 C CA . ARG A 1 237 ? -6.615 -14.629 5.990 1.00 90.88 237 ARG A CA 1
ATOM 1748 C C . ARG A 1 237 ? -5.279 -14.277 6.656 1.00 90.88 237 ARG A C 1
ATOM 1750 O O . ARG A 1 237 ? -5.250 -13.606 7.684 1.00 90.88 237 ARG A O 1
ATOM 1757 N N . GLY A 1 238 ? -4.166 -14.767 6.113 1.00 89.81 238 GLY A N 1
ATOM 1758 C CA . GLY A 1 238 ? -2.818 -14.506 6.593 1.00 89.81 238 GLY A CA 1
ATOM 1759 C C . GLY A 1 238 ? -2.384 -13.048 6.431 1.00 89.81 238 GLY A C 1
ATOM 1760 O O . GLY A 1 238 ? -2.956 -12.265 5.671 1.00 89.81 238 GLY A O 1
ATOM 1761 N N . GLY A 1 239 ? -1.326 -12.685 7.160 1.00 91.25 239 GLY A N 1
ATOM 1762 C CA . GLY A 1 239 ? -0.729 -11.347 7.146 1.00 91.25 239 GLY A CA 1
ATOM 1763 C C . GLY A 1 239 ? 0.429 -11.182 6.152 1.00 91.25 239 GLY A C 1
ATOM 1764 O O . GLY A 1 239 ? 1.367 -10.440 6.439 1.00 91.25 239 GLY A O 1
ATOM 1765 N N . GLY A 1 240 ? 0.411 -11.915 5.036 1.00 93.00 240 GLY A N 1
ATOM 1766 C CA . GLY A 1 240 ? 1.457 -11.901 4.005 1.00 93.00 240 GLY A CA 1
ATOM 1767 C C . GLY A 1 240 ? 0.895 -11.716 2.593 1.00 93.00 240 GLY A C 1
ATOM 1768 O O . GLY A 1 240 ? -0.283 -11.410 2.426 1.00 93.00 240 GLY A O 1
ATOM 1769 N N . HIS A 1 241 ? 1.719 -11.949 1.566 1.00 94.38 241 HIS A N 1
ATOM 1770 C CA . HIS A 1 241 ? 1.363 -11.719 0.155 1.00 94.38 241 HIS A CA 1
ATOM 1771 C C . HIS A 1 241 ? 0.091 -12.454 -0.318 1.00 94.38 241 HIS A C 1
ATOM 1773 O O . HIS A 1 241 ? -0.609 -11.955 -1.191 1.00 94.38 241 HIS A O 1
ATOM 1779 N N . GLY A 1 242 ? -0.253 -13.607 0.266 1.00 94.25 242 GLY A N 1
ATOM 1780 C CA . GLY A 1 242 ? -1.477 -14.341 -0.079 1.00 94.25 242 GLY A CA 1
ATOM 1781 C C . GLY A 1 242 ? -2.786 -13.675 0.373 1.00 94.25 242 GLY A C 1
ATOM 1782 O O . GLY A 1 242 ? -3.845 -14.054 -0.121 1.00 94.25 242 GLY A O 1
ATOM 1783 N N . SER A 1 243 ? -2.726 -12.668 1.258 1.00 94.56 243 SER A N 1
ATOM 1784 C CA . SER A 1 243 ? -3.884 -12.075 1.941 1.00 94.56 243 SER A CA 1
ATOM 1785 C C . SER A 1 243 ? -4.993 -11.629 0.979 1.00 94.56 243 SER A C 1
ATOM 1787 O O . SER A 1 243 ? -4.908 -10.584 0.321 1.00 94.56 243 SER A O 1
ATOM 1789 N N . ALA A 1 244 ? -6.081 -12.402 0.947 1.00 95.25 244 ALA A N 1
ATOM 1790 C CA . ALA A 1 244 ? -7.239 -12.138 0.101 1.00 95.25 244 ALA A CA 1
ATOM 1791 C C . ALA A 1 244 ? -7.912 -10.810 0.479 1.00 95.25 244 ALA A C 1
ATOM 1793 O O . ALA A 1 244 ? -8.338 -10.058 -0.398 1.00 95.25 244 ALA A O 1
ATOM 1794 N N . ALA A 1 245 ? -7.937 -10.490 1.778 1.00 94.12 245 ALA A N 1
ATOM 1795 C CA . ALA A 1 245 ? -8.499 -9.249 2.299 1.00 94.12 245 ALA A CA 1
ATOM 1796 C C . ALA A 1 245 ? -7.738 -8.009 1.795 1.00 94.12 245 ALA A C 1
ATOM 1798 O O . ALA A 1 245 ? -8.350 -7.035 1.352 1.00 94.12 245 ALA A O 1
ATOM 1799 N N . PHE A 1 246 ? -6.400 -8.063 1.803 1.00 95.56 246 PHE A N 1
ATOM 1800 C CA . PHE A 1 246 ? -5.554 -6.956 1.349 1.00 95.56 246 PHE A CA 1
ATOM 1801 C C . PHE A 1 246 ? -5.723 -6.694 -0.144 1.00 95.56 246 PHE A C 1
ATOM 1803 O O . PHE A 1 246 ? -5.963 -5.559 -0.557 1.00 95.56 246 PHE A O 1
ATOM 1810 N N . ALA A 1 247 ? -5.651 -7.755 -0.948 1.00 96.19 247 ALA A N 1
ATOM 1811 C CA . ALA A 1 247 ? -5.819 -7.653 -2.387 1.00 96.19 247 ALA A CA 1
ATOM 1812 C C . ALA A 1 247 ? -7.214 -7.139 -2.759 1.00 96.19 247 ALA A C 1
ATOM 1814 O O . ALA A 1 247 ? -7.325 -6.183 -3.524 1.00 96.19 247 ALA A O 1
ATOM 1815 N N . ALA A 1 248 ? -8.274 -7.695 -2.164 1.00 95.69 248 ALA A N 1
ATOM 1816 C CA . ALA A 1 248 ? -9.640 -7.223 -2.377 1.00 95.69 248 ALA A CA 1
ATOM 1817 C C . ALA A 1 248 ? -9.791 -5.727 -2.039 1.00 95.69 248 ALA A C 1
ATOM 1819 O O . ALA A 1 248 ? -10.397 -4.993 -2.818 1.00 95.69 248 ALA A O 1
ATOM 1820 N N . ARG A 1 249 ? -9.174 -5.241 -0.947 1.00 94.25 249 ARG A N 1
ATOM 1821 C CA . ARG A 1 249 ? -9.187 -3.813 -0.574 1.00 94.25 249 ARG A CA 1
ATOM 1822 C C . ARG A 1 249 ? -8.522 -2.930 -1.634 1.00 94.25 249 ARG A C 1
ATOM 1824 O O . ARG A 1 249 ? -9.103 -1.923 -2.033 1.00 94.25 249 ARG A O 1
ATOM 1831 N N . LEU A 1 250 ? -7.329 -3.302 -2.106 1.00 94.06 250 LEU A N 1
ATOM 1832 C CA . LEU A 1 250 ? -6.603 -2.542 -3.136 1.00 94.06 250 LEU A CA 1
ATOM 1833 C C . LEU A 1 250 ? -7.339 -2.525 -4.489 1.00 94.06 250 LEU A C 1
ATOM 1835 O O . LEU A 1 250 ? -7.314 -1.521 -5.208 1.00 94.06 250 LEU A O 1
ATOM 1839 N N . VAL A 1 251 ? -8.005 -3.630 -4.828 1.00 94.06 251 VAL A N 1
ATOM 1840 C CA . VAL A 1 251 ? -8.742 -3.805 -6.086 1.00 94.06 251 VAL A CA 1
ATOM 1841 C C . VAL A 1 251 ? -10.125 -3.141 -6.049 1.00 94.06 251 VAL A C 1
ATOM 1843 O O . VAL A 1 251 ? -10.620 -2.726 -7.091 1.00 94.06 251 VAL A O 1
ATOM 1846 N N . LEU A 1 252 ? -10.745 -2.947 -4.882 1.00 93.25 252 LEU A N 1
ATOM 1847 C CA . LEU A 1 252 ? -12.091 -2.367 -4.787 1.00 93.25 252 LEU A CA 1
ATOM 1848 C C . LEU A 1 252 ? -12.199 -0.951 -5.385 1.00 93.25 252 LEU A C 1
ATOM 1850 O O . LEU A 1 252 ? -13.187 -0.630 -6.044 1.00 93.25 252 LEU A O 1
ATOM 1854 N N . GLN A 1 253 ? -11.177 -0.108 -5.198 1.00 86.75 253 GLN A N 1
ATOM 1855 C CA . GLN A 1 253 ? -11.140 1.220 -5.828 1.00 86.75 253 GLN A CA 1
ATOM 1856 C C . GLN A 1 253 ? -10.963 1.132 -7.355 1.00 86.75 253 GLN A C 1
ATOM 1858 O O . GLN A 1 253 ? -11.506 1.970 -8.070 1.00 86.75 253 GLN A O 1
ATOM 1863 N N . HIS A 1 254 ? -10.296 0.087 -7.868 1.00 91.88 254 HIS A N 1
ATOM 1864 C CA . HIS A 1 254 ? -10.228 -0.204 -9.308 1.00 91.88 254 HIS A CA 1
ATOM 1865 C C . HIS A 1 254 ? -11.610 -0.530 -9.869 1.00 91.88 254 HIS A C 1
ATOM 1867 O O . HIS A 1 254 ? -12.075 0.124 -10.800 1.00 91.88 254 HIS A O 1
ATOM 1873 N N . ALA A 1 255 ? -12.276 -1.498 -9.234 1.00 92.06 255 ALA A N 1
ATOM 1874 C CA . ALA A 1 255 ? -13.565 -2.044 -9.638 1.00 92.06 255 ALA A CA 1
ATOM 1875 C C . ALA A 1 255 ? -14.660 -0.973 -9.762 1.00 92.06 255 ALA A C 1
ATOM 1877 O O . ALA A 1 255 ? -15.504 -1.037 -10.650 1.00 92.06 255 ALA A O 1
ATOM 1878 N N . ARG A 1 256 ? -14.619 0.040 -8.888 1.00 91.19 256 ARG A N 1
ATOM 1879 C CA . ARG A 1 256 ? -15.551 1.179 -8.897 1.00 91.19 256 ARG A CA 1
ATOM 1880 C C . ARG A 1 256 ? -15.202 2.257 -9.923 1.00 91.19 256 ARG A C 1
ATOM 1882 O O . ARG A 1 256 ? -16.095 2.960 -10.388 1.00 91.19 256 ARG A O 1
ATOM 1889 N N . ALA A 1 257 ? -13.921 2.420 -10.257 1.00 87.62 257 ALA A N 1
ATOM 1890 C CA . ALA A 1 257 ? -13.433 3.491 -11.129 1.00 87.62 257 ALA A CA 1
ATOM 1891 C C . ALA A 1 257 ? -13.299 3.089 -12.611 1.00 87.62 257 ALA A C 1
ATOM 1893 O O . ALA A 1 257 ? -13.157 3.965 -13.468 1.00 87.62 257 ALA A O 1
ATOM 1894 N N . ARG A 1 258 ? -13.309 1.786 -12.929 1.00 87.25 258 ARG A N 1
ATOM 1895 C CA . ARG A 1 258 ? -13.090 1.252 -14.282 1.00 87.25 258 ARG A CA 1
ATOM 1896 C C . ARG A 1 258 ? -14.258 0.355 -14.723 1.00 87.25 258 ARG A C 1
ATOM 1898 O O . ARG A 1 258 ? -14.392 -0.736 -14.179 1.00 87.25 258 ARG A O 1
ATOM 1905 N N . PRO A 1 259 ? -15.054 0.756 -15.737 1.00 83.00 259 PRO A N 1
ATOM 1906 C CA . PRO A 1 259 ? -16.142 -0.070 -16.276 1.00 83.00 259 PRO A CA 1
ATOM 1907 C C . PRO A 1 259 ? -15.689 -1.457 -16.755 1.00 83.00 259 PRO A C 1
ATOM 1909 O O . PRO A 1 259 ? -16.363 -2.444 -16.483 1.00 83.00 259 PRO A O 1
ATOM 1912 N N . ASP A 1 260 ? -14.516 -1.531 -17.392 1.00 86.12 260 ASP A N 1
ATOM 1913 C CA . ASP A 1 260 ? -13.876 -2.775 -17.848 1.00 86.12 260 ASP A CA 1
ATOM 1914 C C . ASP A 1 260 ? -12.832 -3.309 -16.837 1.00 86.12 260 ASP A C 1
ATOM 1916 O O . ASP A 1 260 ? -11.869 -3.986 -17.205 1.00 86.12 260 ASP A O 1
ATOM 1920 N N . GLY A 1 261 ? -12.959 -2.927 -15.560 1.00 90.75 261 GLY A N 1
ATOM 1921 C CA . GLY A 1 261 ? -12.059 -3.324 -14.478 1.00 90.75 261 GLY A CA 1
ATOM 1922 C C . GLY A 1 261 ? -12.376 -4.695 -13.879 1.00 90.75 261 GLY A C 1
ATOM 1923 O O . GLY A 1 261 ? -13.138 -5.487 -14.433 1.00 90.75 261 GLY A O 1
ATOM 1924 N N . VAL A 1 262 ? -11.794 -4.991 -12.711 1.00 93.69 262 VAL A N 1
ATOM 1925 C CA . VAL A 1 262 ? -12.196 -6.189 -11.950 1.00 93.69 262 VAL A CA 1
ATOM 1926 C C . VAL A 1 262 ? -13.662 -6.020 -11.528 1.00 93.69 262 VAL A C 1
ATOM 1928 O O . VAL A 1 262 ? -13.977 -4.995 -10.926 1.00 93.69 262 VAL A O 1
ATOM 1931 N N . PRO A 1 263 ? -14.569 -6.983 -11.780 1.00 95.00 263 PRO A N 1
ATOM 1932 C CA . PRO A 1 263 ? -15.975 -6.815 -11.423 1.00 95.00 263 PRO A CA 1
ATOM 1933 C C . PRO A 1 263 ? -16.163 -6.621 -9.911 1.00 95.00 263 PRO A C 1
ATOM 1935 O O . PRO A 1 263 ? -15.764 -7.480 -9.122 1.00 95.00 263 PRO A O 1
ATOM 1938 N N . GLU A 1 264 ? -16.828 -5.539 -9.482 1.00 94.44 264 GLU A N 1
ATOM 1939 C CA . GLU A 1 264 ? -17.044 -5.277 -8.046 1.00 94.44 264 GLU A CA 1
ATOM 1940 C C . GLU A 1 264 ? -17.772 -6.444 -7.356 1.00 94.44 264 GLU A C 1
ATOM 1942 O O . GLU A 1 264 ? -17.446 -6.790 -6.224 1.00 94.44 264 GLU A O 1
ATOM 1947 N N . ALA A 1 265 ? -18.680 -7.135 -8.055 1.00 94.50 265 ALA A N 1
ATOM 1948 C CA . ALA A 1 265 ? -19.370 -8.319 -7.540 1.00 94.50 265 ALA A CA 1
ATOM 1949 C C . ALA A 1 265 ? -18.417 -9.446 -7.080 1.00 94.50 265 ALA A C 1
ATOM 1951 O O . ALA A 1 265 ? -18.715 -10.138 -6.103 1.00 94.50 265 ALA A O 1
ATOM 1952 N N . VAL A 1 266 ? -17.260 -9.610 -7.730 1.00 94.62 266 VAL A N 1
ATOM 1953 C CA . VAL A 1 266 ? -16.232 -10.592 -7.342 1.00 94.62 266 VAL A CA 1
ATOM 1954 C C . VAL A 1 266 ? -15.537 -10.152 -6.050 1.00 94.62 266 VAL A C 1
ATOM 1956 O O . VAL A 1 266 ? -15.405 -10.942 -5.114 1.00 94.62 266 VAL A O 1
ATOM 1959 N N . VAL A 1 267 ? -15.186 -8.866 -5.943 1.00 94.44 267 VAL A N 1
ATOM 1960 C CA . VAL A 1 267 ? -14.600 -8.277 -4.725 1.00 94.44 267 VAL A CA 1
ATOM 1961 C C . VAL A 1 267 ? -15.570 -8.384 -3.539 1.00 94.44 267 VAL A C 1
ATOM 1963 O O . VAL A 1 267 ? -15.184 -8.819 -2.456 1.00 94.44 267 VAL A O 1
ATOM 1966 N N . GLN A 1 268 ? -16.850 -8.080 -3.761 1.00 92.81 268 GLN A N 1
ATOM 1967 C CA . GLN A 1 268 ? -17.926 -8.198 -2.770 1.00 92.81 268 GLN A CA 1
ATOM 1968 C C . GLN A 1 268 ? -18.184 -9.659 -2.353 1.00 92.81 268 GLN A C 1
ATOM 1970 O O . GLN A 1 268 ? -18.543 -9.928 -1.207 1.00 92.81 268 GLN A O 1
ATOM 1975 N N . THR A 1 269 ? -17.976 -10.627 -3.252 1.00 93.69 269 THR A N 1
ATOM 1976 C CA . THR A 1 269 ? -18.072 -12.063 -2.930 1.00 93.69 269 THR A CA 1
ATOM 1977 C C . THR A 1 269 ? -16.903 -12.511 -2.048 1.00 93.69 269 THR A C 1
ATOM 1979 O O . THR A 1 269 ? -17.124 -13.186 -1.042 1.00 93.69 269 THR A O 1
ATOM 1982 N N . CYS A 1 270 ? -15.681 -12.059 -2.347 1.00 92.81 270 CYS A N 1
ATOM 1983 C CA . CYS A 1 270 ? -14.512 -12.275 -1.490 1.00 92.81 270 CYS A CA 1
ATOM 1984 C C . CYS A 1 270 ? -14.705 -11.648 -0.093 1.00 92.81 270 CYS A C 1
ATOM 1986 O O . CYS A 1 270 ? -14.502 -12.321 0.918 1.00 92.81 270 CYS A O 1
ATOM 1988 N N . ALA A 1 271 ? -15.204 -10.407 -0.016 1.00 91.69 271 ALA A N 1
ATOM 1989 C CA . ALA A 1 271 ? -15.532 -9.753 1.254 1.00 91.69 271 ALA A CA 1
ATOM 1990 C C . ALA A 1 271 ? -16.548 -10.565 2.082 1.00 91.69 271 ALA A C 1
ATOM 1992 O O . ALA A 1 271 ? -16.335 -10.791 3.271 1.00 91.69 271 ALA A O 1
ATOM 1993 N N . LYS A 1 272 ? -17.605 -11.107 1.458 1.00 90.38 272 LYS A N 1
ATOM 1994 C CA . LYS A 1 272 ? -18.579 -11.985 2.137 1.00 90.38 272 LYS A CA 1
ATOM 1995 C C . LYS A 1 272 ? -17.955 -13.282 2.668 1.00 90.38 272 LYS A C 1
ATOM 1997 O O . LYS A 1 272 ? -18.267 -13.677 3.788 1.00 90.38 272 LYS A O 1
ATOM 2002 N N . ALA A 1 273 ? -17.040 -13.915 1.932 1.00 91.00 273 ALA A N 1
ATOM 2003 C CA . ALA A 1 273 ? -16.282 -15.076 2.427 1.00 91.00 273 ALA A CA 1
ATOM 2004 C C . ALA A 1 273 ? -15.357 -14.723 3.617 1.00 91.00 273 ALA A C 1
ATOM 2006 O O . ALA A 1 273 ? -15.057 -15.554 4.481 1.00 91.00 273 ALA A O 1
ATOM 2007 N N . LEU A 1 274 ? -14.951 -13.455 3.702 1.00 88.94 274 LEU A N 1
ATOM 2008 C CA . LEU A 1 274 ? -14.177 -12.872 4.795 1.00 88.94 274 LEU A CA 1
ATOM 2009 C C . LEU A 1 274 ? -15.047 -12.331 5.954 1.00 88.94 274 LEU A C 1
ATOM 2011 O O . LEU A 1 274 ? -14.509 -11.751 6.890 1.00 88.94 274 LEU A O 1
ATOM 2015 N N . ALA A 1 275 ? -16.370 -12.550 5.974 1.00 82.75 275 ALA A N 1
ATOM 2016 C CA . ALA A 1 275 ? -17.303 -11.978 6.965 1.00 82.75 275 ALA A CA 1
ATOM 2017 C C . ALA A 1 275 ? -17.318 -12.638 8.373 1.00 82.75 275 ALA A C 1
ATOM 2019 O O . ALA A 1 275 ? -18.319 -12.575 9.095 1.00 82.75 275 ALA A O 1
ATOM 2020 N N . GLY A 1 276 ? -16.196 -13.215 8.804 1.00 76.12 276 GLY A N 1
ATOM 2021 C CA . GLY A 1 276 ? -15.943 -13.643 10.190 1.00 76.12 276 GLY A CA 1
ATOM 2022 C C . GLY A 1 276 ? -14.576 -13.133 10.641 1.00 76.12 276 GLY A C 1
ATOM 2023 O O . GLY A 1 276 ? -13.703 -13.019 9.793 1.00 76.12 276 GLY A O 1
ATOM 2024 N N . LEU A 1 277 ? -14.383 -12.793 11.917 1.00 69.44 277 LEU A N 1
ATOM 2025 C CA . LEU A 1 277 ? -13.157 -12.125 12.377 1.00 69.44 277 LEU A CA 1
ATOM 2026 C C . LEU A 1 277 ? -11.949 -13.072 12.443 1.00 69.44 277 LEU A C 1
ATOM 2028 O O . LEU A 1 277 ? -11.986 -14.081 13.153 1.00 69.44 277 LEU A O 1
ATOM 2032 N N . ALA A 1 278 ? -10.842 -12.706 11.794 1.00 69.50 278 ALA A N 1
ATOM 2033 C CA . ALA A 1 278 ? -9.530 -13.252 12.133 1.00 69.50 278 ALA A CA 1
ATOM 2034 C C . ALA A 1 278 ? -9.143 -12.875 13.586 1.00 69.50 278 ALA A C 1
ATOM 2036 O O . ALA A 1 278 ? -9.161 -11.692 13.929 1.00 69.50 278 ALA A O 1
ATOM 2037 N N . PRO A 1 279 ? -8.746 -13.828 14.458 1.00 63.88 279 PRO A N 1
ATOM 2038 C CA . PRO A 1 279 ? -8.360 -13.511 15.835 1.00 63.88 279 PRO A CA 1
ATOM 2039 C C . PRO A 1 279 ? -7.166 -12.548 15.900 1.00 63.88 279 PRO A C 1
ATOM 2041 O O . PRO A 1 279 ? -6.160 -12.793 15.231 1.00 63.88 279 PRO A O 1
ATOM 2044 N N . ALA A 1 280 ? -7.196 -11.537 16.777 1.00 65.50 280 ALA A N 1
ATOM 2045 C CA . ALA A 1 280 ? -6.101 -10.565 16.932 1.00 65.50 280 ALA A CA 1
ATOM 2046 C C . ALA A 1 280 ? -4.719 -11.236 17.121 1.00 65.50 280 ALA A C 1
ATOM 2048 O O . ALA A 1 280 ? -3.728 -10.833 16.511 1.00 65.50 280 ALA A O 1
ATOM 2049 N N . ARG A 1 281 ? -4.671 -12.352 17.867 1.00 60.53 281 ARG A N 1
ATOM 2050 C CA . ARG A 1 281 ? -3.473 -13.194 18.076 1.00 60.53 281 ARG A CA 1
ATOM 2051 C C . ARG A 1 281 ? -2.841 -13.779 16.801 1.00 60.53 281 ARG A C 1
ATOM 2053 O O . ARG A 1 281 ? -1.676 -14.169 16.838 1.00 60.53 281 ARG A O 1
ATOM 2060 N N . ALA A 1 282 ? -3.578 -13.871 15.692 1.00 63.31 282 ALA A N 1
ATOM 2061 C CA . ALA A 1 282 ? -3.040 -14.311 14.404 1.00 63.31 282 ALA A CA 1
ATOM 2062 C C . ALA A 1 282 ? -2.126 -13.244 13.774 1.00 63.31 282 ALA A C 1
ATOM 2064 O O . ALA A 1 282 ? -1.208 -13.583 13.032 1.00 63.31 282 ALA A O 1
ATOM 2065 N N . CYS A 1 283 ? -2.293 -11.968 14.143 1.00 63.75 283 CYS A N 1
ATOM 2066 C CA . CYS A 1 283 ? -1.564 -10.826 13.583 1.00 63.75 283 CYS A CA 1
ATOM 2067 C C . CYS A 1 283 ? -0.084 -10.732 14.007 1.00 63.75 283 CYS A C 1
ATOM 2069 O O . CYS A 1 283 ? 0.509 -9.662 13.892 1.00 63.75 283 CYS A O 1
ATOM 2071 N N . ALA A 1 284 ? 0.505 -11.809 14.535 1.00 63.97 284 ALA A N 1
ATOM 2072 C CA . ALA A 1 284 ? 1.917 -11.909 14.915 1.00 63.97 284 ALA A CA 1
ATOM 2073 C C . ALA A 1 284 ? 2.555 -13.278 14.583 1.00 63.97 284 ALA A C 1
ATOM 2075 O O . ALA A 1 284 ? 3.737 -13.483 14.854 1.00 63.97 284 ALA A O 1
ATOM 2076 N N . GLN A 1 285 ? 1.805 -14.230 14.013 1.00 69.25 285 GLN A N 1
ATOM 2077 C CA . GLN A 1 285 ? 2.311 -15.573 13.702 1.00 69.25 285 GLN A CA 1
ATOM 2078 C C . GLN A 1 285 ? 2.853 -15.640 12.269 1.00 69.25 285 GLN A C 1
ATOM 2080 O O . GLN A 1 285 ? 2.226 -15.126 11.349 1.00 69.25 285 GLN A O 1
ATOM 2085 N N . GLY A 1 286 ? 3.999 -16.301 12.068 1.00 71.38 286 GLY A N 1
ATOM 2086 C CA . GLY A 1 286 ? 4.528 -16.593 10.727 1.00 71.38 286 GLY A CA 1
ATOM 2087 C C . GLY A 1 286 ? 5.221 -15.432 9.999 1.00 71.38 286 GLY A C 1
ATOM 2088 O O . GLY A 1 286 ? 5.317 -15.479 8.780 1.00 71.38 286 GLY A O 1
ATOM 2089 N N . HIS A 1 287 ? 5.723 -14.423 10.723 1.00 84.62 287 HIS A N 1
ATOM 2090 C CA . HIS A 1 287 ? 6.359 -13.213 10.165 1.00 84.62 287 HIS A CA 1
ATOM 2091 C C . HIS A 1 287 ? 5.446 -12.393 9.224 1.00 84.62 287 HIS A C 1
ATOM 2093 O O . HIS A 1 287 ? 5.811 -12.153 8.071 1.00 84.62 287 HIS A O 1
ATOM 2099 N N . PRO A 1 288 ? 4.260 -11.949 9.680 1.00 91.44 288 PRO A N 1
ATOM 2100 C CA . PRO A 1 288 ? 3.375 -11.138 8.858 1.00 91.44 288 PRO A CA 1
ATOM 2101 C C . PRO A 1 288 ? 3.889 -9.693 8.755 1.00 91.44 288 PRO A C 1
ATOM 2103 O O . PRO A 1 288 ? 4.453 -9.168 9.715 1.00 91.44 288 PRO A O 1
ATOM 2106 N N . PHE A 1 289 ? 3.641 -9.044 7.617 1.00 94.19 289 PHE A N 1
ATOM 2107 C CA . PHE A 1 289 ? 3.799 -7.592 7.430 1.00 94.19 289 PHE A CA 1
ATOM 2108 C C . PHE A 1 289 ? 2.450 -6.859 7.327 1.00 94.19 289 PHE A C 1
ATOM 2110 O O . PHE A 1 289 ? 2.403 -5.633 7.334 1.00 94.19 289 PHE A O 1
ATOM 2117 N N . LEU A 1 290 ? 1.347 -7.606 7.265 1.00 94.50 290 LEU A N 1
ATOM 2118 C CA . LEU A 1 290 ? -0.021 -7.104 7.344 1.00 94.50 290 LEU A CA 1
ATOM 2119 C C . LEU A 1 290 ? -0.667 -7.541 8.659 1.00 94.50 290 LEU A C 1
ATOM 2121 O O . LEU A 1 290 ? -0.321 -8.585 9.210 1.00 94.50 290 LEU A O 1
ATOM 2125 N N . SER A 1 291 ? -1.654 -6.787 9.136 1.00 93.56 291 SER A N 1
ATOM 2126 C CA . SER A 1 291 ? -2.456 -7.166 10.304 1.00 93.56 291 SER A CA 1
ATOM 2127 C C . SER A 1 291 ? -3.818 -7.745 9.877 1.00 93.56 291 SER A C 1
ATOM 2129 O O . SER A 1 291 ? -4.724 -6.950 9.634 1.00 93.56 291 SER A O 1
ATOM 2131 N N . PRO A 1 292 ? -4.002 -9.086 9.801 1.00 90.88 292 PRO A N 1
ATOM 2132 C CA . PRO A 1 292 ? -5.241 -9.758 9.387 1.00 90.88 292 PRO A CA 1
ATOM 2133 C C . PRO A 1 292 ? -6.545 -9.099 9.842 1.00 90.88 292 PRO A C 1
ATOM 2135 O O . PRO A 1 292 ? -7.350 -8.705 9.005 1.00 90.88 292 PRO A O 1
ATOM 2138 N N . LEU A 1 293 ? -6.711 -8.906 11.156 1.00 89.88 293 LEU A N 1
ATOM 2139 C CA . LEU A 1 293 ? -7.908 -8.308 11.757 1.00 89.88 293 LEU A CA 1
ATOM 2140 C C . LEU A 1 293 ? -8.225 -6.919 11.181 1.00 89.88 293 LEU A C 1
ATOM 2142 O O . LEU A 1 293 ? -9.375 -6.605 10.881 1.00 89.88 293 LEU A O 1
ATOM 2146 N N . LEU A 1 294 ? -7.192 -6.088 11.032 1.00 93.12 294 LEU A N 1
ATOM 2147 C CA . LEU A 1 294 ? -7.341 -4.714 10.564 1.00 93.12 294 LEU A CA 1
ATOM 2148 C C . LEU A 1 294 ? -7.576 -4.675 9.057 1.00 93.12 294 LEU A C 1
ATOM 2150 O O . LEU A 1 294 ? -8.449 -3.945 8.612 1.00 93.12 294 LEU A O 1
ATOM 2154 N N . VAL A 1 295 ? -6.875 -5.502 8.281 1.00 92.44 295 VAL A N 1
ATOM 2155 C CA . VAL A 1 295 ? -7.048 -5.564 6.825 1.00 92.44 295 VAL A CA 1
ATOM 2156 C C . VAL A 1 295 ? -8.429 -6.104 6.440 1.00 92.44 295 VAL A C 1
ATOM 2158 O O . VAL A 1 295 ? -9.053 -5.568 5.525 1.00 92.44 295 VAL A O 1
ATOM 2161 N N . GLU A 1 296 ? -8.950 -7.107 7.157 1.00 91.38 296 GLU A N 1
ATOM 2162 C CA . GLU A 1 296 ? -10.348 -7.536 7.015 1.00 91.38 296 GLU A CA 1
ATOM 2163 C C . GLU A 1 296 ? -11.310 -6.388 7.355 1.00 91.38 296 GLU A C 1
ATOM 2165 O O . GLU A 1 296 ? -12.225 -6.112 6.581 1.00 91.38 296 GLU A O 1
ATOM 2170 N N . ALA A 1 297 ? -11.079 -5.657 8.452 1.00 91.25 297 ALA A N 1
ATOM 2171 C CA . ALA A 1 297 ? -11.915 -4.513 8.815 1.00 91.25 297 ALA A CA 1
ATOM 2172 C C . ALA A 1 297 ? -11.880 -3.375 7.784 1.00 91.25 297 ALA A C 1
ATOM 2174 O O . ALA A 1 297 ? -12.932 -2.856 7.416 1.00 91.25 297 ALA A O 1
ATOM 2175 N N . GLN A 1 298 ? -10.703 -3.028 7.261 1.00 92.94 298 GLN A N 1
ATOM 2176 C CA . GLN A 1 298 ? -10.544 -2.037 6.197 1.00 92.94 298 GLN A CA 1
ATOM 2177 C C . GLN A 1 298 ? -11.274 -2.467 4.914 1.00 92.94 298 GLN A C 1
ATOM 2179 O O . GLN A 1 298 ? -11.902 -1.629 4.266 1.00 92.94 298 GLN A O 1
ATOM 2184 N N . LEU A 1 299 ? -11.245 -3.759 4.554 1.00 93.25 299 LEU A N 1
ATOM 2185 C CA . LEU A 1 299 ? -12.030 -4.279 3.430 1.00 93.25 299 LEU A CA 1
ATOM 2186 C C . LEU A 1 299 ? -13.536 -4.115 3.671 1.00 93.25 299 LEU A C 1
ATOM 2188 O O . LEU A 1 299 ? -14.217 -3.598 2.792 1.00 93.25 299 LEU A O 1
ATOM 2192 N N . HIS A 1 300 ? -14.061 -4.526 4.829 1.00 90.44 300 HIS A N 1
ATOM 2193 C CA . HIS A 1 300 ? -15.502 -4.437 5.118 1.00 90.44 300 HIS A CA 1
ATOM 2194 C C . HIS A 1 300 ? -16.002 -2.990 5.196 1.00 90.44 300 HIS A C 1
ATOM 2196 O O . HIS A 1 300 ? -17.054 -2.680 4.636 1.00 90.44 300 HIS A O 1
ATOM 2202 N N . MET A 1 301 ? -15.225 -2.082 5.799 1.00 89.56 301 MET A N 1
ATOM 2203 C CA . MET A 1 301 ? -15.522 -0.644 5.775 1.00 89.56 301 MET A CA 1
ATOM 2204 C C . MET A 1 301 ? -15.560 -0.095 4.342 1.00 89.56 301 MET A C 1
ATOM 2206 O O . MET A 1 301 ? -16.490 0.623 3.983 1.00 89.56 301 MET A O 1
ATOM 2210 N N . ALA A 1 302 ? -14.584 -0.455 3.502 1.00 90.50 302 ALA A N 1
ATOM 2211 C CA . ALA A 1 302 ? -14.525 0.016 2.120 1.00 90.50 302 ALA A CA 1
ATOM 2212 C C . ALA A 1 302 ? -15.612 -0.616 1.227 1.00 90.50 302 ALA A C 1
ATOM 2214 O O . ALA A 1 302 ? -16.146 0.058 0.342 1.00 90.50 302 ALA A O 1
ATOM 2215 N N . ALA A 1 303 ? -15.959 -1.888 1.451 1.00 88.19 303 ALA A N 1
ATOM 2216 C CA . ALA A 1 303 ? -17.003 -2.617 0.728 1.00 88.19 303 ALA A CA 1
ATOM 2217 C C . ALA A 1 303 ? -18.385 -1.974 0.913 1.00 88.19 303 ALA A C 1
ATOM 2219 O O . ALA A 1 303 ? -19.137 -1.889 -0.061 1.00 88.19 303 ALA A O 1
ATOM 2220 N N . GLY A 1 304 ? -18.659 -1.434 2.105 1.00 80.25 304 GLY A N 1
ATOM 2221 C CA . GLY A 1 304 ? -19.862 -0.667 2.425 1.00 80.25 304 GLY A CA 1
ATOM 2222 C C . GLY A 1 304 ? -21.064 -1.529 2.826 1.00 80.25 304 GLY A C 1
ATOM 2223 O O . GLY A 1 304 ? -20.925 -2.695 3.203 1.00 80.25 304 GLY A O 1
ATOM 2224 N N . GLY A 1 305 ? -22.257 -0.927 2.761 1.00 66.75 305 GLY A N 1
ATOM 2225 C CA . GLY A 1 305 ? -23.517 -1.531 3.214 1.00 66.75 305 GLY A CA 1
ATOM 2226 C C . GLY A 1 305 ? -23.595 -1.724 4.734 1.00 66.75 305 GLY A C 1
ATOM 2227 O O . GLY A 1 305 ? -22.682 -1.336 5.466 1.00 66.75 305 GLY A O 1
ATOM 2228 N N . ASP A 1 306 ? -24.669 -2.369 5.200 1.00 58.19 306 ASP A N 1
ATOM 2229 C CA . ASP A 1 306 ? -24.869 -2.703 6.622 1.00 58.19 306 ASP A CA 1
ATOM 2230 C C . ASP A 1 306 ? -23.662 -3.467 7.200 1.00 58.19 306 ASP A C 1
ATOM 2232 O O . ASP A 1 306 ? -23.248 -3.232 8.336 1.00 58.19 306 ASP A O 1
ATOM 2236 N N . SER A 1 307 ? -23.020 -4.295 6.366 1.00 61.12 307 SER A N 1
ATOM 2237 C CA . SER A 1 307 ? -21.797 -5.043 6.668 1.00 61.12 307 SER A CA 1
ATOM 2238 C C . SER A 1 307 ? -20.664 -4.199 7.252 1.00 61.12 307 SER A C 1
ATOM 2240 O O . SER A 1 307 ? -19.985 -4.685 8.150 1.00 61.12 307 SER A O 1
ATOM 2242 N N . GLY A 1 308 ? -20.450 -2.959 6.800 1.00 69.81 308 GLY A N 1
ATOM 2243 C CA . GLY A 1 308 ? -19.347 -2.126 7.295 1.00 69.81 308 GLY A CA 1
ATOM 2244 C C . GLY A 1 308 ? -19.542 -1.686 8.751 1.00 69.81 308 GLY A C 1
ATOM 2245 O O . GLY A 1 308 ? -18.638 -1.815 9.577 1.00 69.81 308 GLY A O 1
ATOM 2246 N N . TRP A 1 309 ? -20.748 -1.223 9.091 1.00 68.69 309 TRP A N 1
ATOM 2247 C CA . TRP A 1 309 ? -21.085 -0.794 10.453 1.00 68.69 309 TRP A CA 1
ATOM 2248 C C . TRP A 1 309 ? -21.311 -1.984 11.395 1.00 68.69 309 TRP A C 1
ATOM 2250 O O . TRP A 1 309 ? -20.860 -1.968 12.543 1.00 68.69 309 TRP A O 1
ATOM 2260 N N . GLU A 1 310 ? -21.923 -3.064 10.899 1.00 73.81 310 GLU A N 1
ATOM 2261 C CA . GLU A 1 310 ? -21.982 -4.333 11.625 1.00 73.81 310 GLU A CA 1
ATOM 2262 C C . GLU A 1 310 ? -20.591 -4.900 11.921 1.00 73.81 310 GLU A C 1
ATOM 2264 O O . GLU A 1 310 ? -20.415 -5.519 12.969 1.00 73.81 310 GLU A O 1
ATOM 2269 N N . TRP A 1 311 ? -19.607 -4.697 11.036 1.00 77.75 311 TRP A N 1
ATOM 2270 C CA . TRP A 1 311 ? -18.232 -5.130 11.275 1.00 77.75 311 TRP A CA 1
ATOM 2271 C C . TRP A 1 311 ? -17.587 -4.375 12.428 1.00 77.75 311 TRP A C 1
ATOM 2273 O O . TRP A 1 311 ? -17.075 -5.002 13.353 1.00 77.75 311 TRP A O 1
ATOM 2283 N N . LEU A 1 312 ? -17.672 -3.039 12.407 1.00 80.31 312 LEU A N 1
ATOM 2284 C CA . LEU A 1 312 ? -17.185 -2.180 13.490 1.00 80.31 312 LEU A CA 1
ATOM 2285 C C . LEU A 1 312 ? -17.774 -2.604 14.842 1.00 80.31 312 LEU A C 1
ATOM 2287 O O . LEU A 1 312 ? -17.045 -2.725 15.821 1.00 80.31 312 LEU A O 1
ATOM 2291 N N . ARG A 1 313 ? -19.069 -2.941 14.878 1.00 82.31 313 ARG A N 1
ATOM 2292 C CA . ARG A 1 313 ? -19.765 -3.448 16.074 1.00 82.31 313 ARG A CA 1
ATOM 2293 C C . ARG A 1 313 ? -19.276 -4.799 16.611 1.00 82.31 313 ARG A C 1
ATOM 2295 O O . ARG A 1 313 ? -19.681 -5.161 17.714 1.00 82.31 313 ARG A O 1
ATOM 2302 N N . ARG A 1 314 ? -18.480 -5.558 15.851 1.00 86.50 314 ARG A N 1
ATOM 2303 C CA . ARG A 1 314 ? -17.869 -6.830 16.281 1.00 86.50 314 ARG A CA 1
ATOM 2304 C C . ARG A 1 314 ? -16.426 -6.652 16.768 1.00 86.50 314 ARG A C 1
ATOM 2306 O O . ARG A 1 314 ? -15.853 -7.610 17.277 1.00 86.50 314 ARG A O 1
ATOM 2313 N N . LEU A 1 315 ? -15.823 -5.477 16.573 1.00 88.56 315 LEU A N 1
ATOM 2314 C CA . LEU A 1 315 ? -14.452 -5.199 16.992 1.00 88.56 315 LEU A CA 1
ATOM 2315 C C . LEU A 1 315 ? -14.416 -4.788 18.465 1.00 88.56 315 LEU A C 1
ATOM 2317 O O . LEU A 1 315 ? -15.010 -3.788 18.864 1.00 88.56 315 LEU A O 1
ATOM 2321 N N . GLU A 1 316 ? -13.651 -5.524 19.263 1.00 90.19 316 GLU A N 1
ATOM 2322 C CA . GLU A 1 316 ? -13.430 -5.195 20.666 1.00 90.19 316 GLU A CA 1
ATOM 2323 C C . GLU A 1 316 ? -12.352 -4.112 20.796 1.00 90.19 316 GLU A C 1
ATOM 2325 O O . GLU A 1 316 ? -11.174 -4.343 20.507 1.00 90.19 316 GLU A O 1
ATOM 2330 N N . LEU A 1 317 ? -12.735 -2.924 21.277 1.00 91.88 317 LEU A N 1
ATOM 2331 C CA . LEU A 1 317 ? -11.817 -1.791 21.463 1.00 91.88 317 LEU A CA 1
ATOM 2332 C C . LEU A 1 317 ? -10.595 -2.173 22.318 1.00 91.88 317 LEU A C 1
ATOM 2334 O O . LEU A 1 317 ? -9.480 -1.741 22.034 1.00 91.88 317 LEU A O 1
ATOM 2338 N N . GLY A 1 318 ? -10.787 -3.026 23.329 1.00 92.62 318 GLY A N 1
ATOM 2339 C CA . GLY A 1 318 ? -9.704 -3.537 24.171 1.00 92.62 318 GLY A CA 1
ATOM 2340 C C . GLY A 1 318 ? -8.683 -4.403 23.421 1.00 92.62 318 GLY A C 1
ATOM 2341 O O . GLY A 1 318 ? -7.498 -4.331 23.733 1.00 92.62 318 GLY A O 1
ATOM 2342 N N . GLU A 1 319 ? -9.097 -5.170 22.405 1.00 89.94 319 GLU A N 1
ATOM 2343 C CA . GLU A 1 319 ? -8.160 -5.928 21.563 1.00 89.94 319 GLU A CA 1
ATOM 2344 C C . GLU A 1 319 ? -7.378 -4.999 20.625 1.00 89.94 319 GLU A C 1
ATOM 2346 O O . GLU A 1 319 ? -6.165 -5.153 20.486 1.00 89.94 319 GLU A O 1
ATOM 2351 N N . LEU A 1 320 ? -8.046 -4.000 20.035 1.00 92.81 320 LEU A N 1
ATOM 2352 C CA . LEU A 1 320 ? -7.412 -2.998 19.167 1.00 92.81 320 LEU A CA 1
ATOM 2353 C C . LEU A 1 320 ? -6.370 -2.165 19.929 1.00 92.81 320 LEU A C 1
ATOM 2355 O O . LEU A 1 320 ? -5.240 -2.001 19.470 1.00 92.81 320 LEU A O 1
ATOM 2359 N N . LEU A 1 321 ? -6.722 -1.692 21.128 1.00 94.81 321 LEU A N 1
ATOM 2360 C CA . LEU A 1 321 ? -5.813 -0.965 22.019 1.00 94.81 321 LEU A CA 1
ATOM 2361 C C . LEU A 1 321 ? -4.762 -1.876 22.682 1.00 94.81 321 LEU A C 1
ATOM 2363 O O . LEU A 1 321 ? -3.758 -1.374 23.184 1.00 94.81 321 LEU A O 1
ATOM 2367 N N . GLY A 1 322 ? -4.947 -3.198 22.648 1.00 93.06 322 GLY A N 1
ATOM 2368 C CA . GLY A 1 322 ? -3.959 -4.196 23.070 1.00 93.06 322 GLY A CA 1
ATOM 2369 C C . GLY A 1 322 ? -2.895 -4.524 22.013 1.00 93.06 322 GLY A C 1
ATOM 2370 O O . GLY A 1 322 ? -1.933 -5.231 22.314 1.00 93.06 322 GLY A O 1
ATOM 2371 N N . LEU A 1 323 ? -3.026 -4.023 20.778 1.00 92.19 323 LEU A N 1
ATOM 2372 C CA . LEU A 1 323 ? -1.987 -4.165 19.758 1.00 92.19 323 LEU A CA 1
ATOM 2373 C C . LEU A 1 323 ? -0.775 -3.308 20.142 1.00 92.19 323 LEU A C 1
ATOM 2375 O O . LEU A 1 323 ? -0.858 -2.085 20.167 1.00 92.19 323 LEU A O 1
ATOM 2379 N N . GLU A 1 324 ? 0.360 -3.935 20.447 1.00 93.94 324 GLU A N 1
ATOM 2380 C CA . GLU A 1 324 ? 1.612 -3.225 20.745 1.00 93.94 324 GLU A CA 1
ATOM 2381 C C . GLU A 1 324 ? 2.569 -3.201 19.544 1.00 93.94 324 GLU A C 1
ATOM 2383 O O . GLU A 1 324 ? 2.588 -4.164 18.761 1.00 93.94 324 GLU A O 1
ATOM 2388 N N . PRO A 1 325 ? 3.379 -2.135 19.372 1.00 95.50 325 PRO A N 1
ATOM 2389 C CA . PRO A 1 325 ? 4.411 -2.095 18.347 1.00 95.50 325 PRO A CA 1
ATOM 2390 C C . PRO A 1 325 ? 5.429 -3.227 18.496 1.00 95.50 325 PRO A C 1
ATOM 2392 O O . PRO A 1 325 ? 5.935 -3.510 19.582 1.00 95.50 325 PRO A O 1
ATOM 2395 N N . VAL A 1 326 ? 5.750 -3.870 17.377 1.00 93.56 326 VAL A N 1
ATOM 2396 C CA . VAL A 1 326 ? 6.721 -4.970 17.320 1.00 93.56 326 VAL A CA 1
ATOM 2397 C C . VAL A 1 326 ? 8.106 -4.461 16.920 1.00 93.56 326 VAL A C 1
ATOM 2399 O O . VAL A 1 326 ? 8.233 -3.465 16.210 1.00 93.56 326 VAL A O 1
ATOM 2402 N N . ARG A 1 327 ? 9.163 -5.147 17.366 1.00 92.88 327 ARG A N 1
ATOM 2403 C CA . ARG A 1 327 ? 10.543 -4.857 16.943 1.00 92.88 327 ARG A CA 1
ATOM 2404 C C . ARG A 1 327 ? 10.867 -5.594 15.644 1.00 92.88 327 ARG A C 1
ATOM 2406 O O . ARG A 1 327 ? 10.492 -6.754 15.498 1.00 92.88 327 ARG A O 1
ATOM 2413 N N . GLY A 1 328 ? 11.611 -4.938 14.760 1.00 91.62 328 GLY A N 1
ATOM 2414 C CA . GLY A 1 328 ? 12.179 -5.516 13.544 1.00 91.62 328 GLY A CA 1
ATOM 2415 C C . GLY A 1 328 ? 13.574 -4.960 13.269 1.00 91.62 328 GLY A C 1
ATOM 2416 O O . GLY A 1 328 ? 13.947 -3.933 13.838 1.00 91.62 328 GLY A O 1
ATOM 2417 N N . ASP A 1 329 ? 14.330 -5.633 12.406 1.00 92.31 329 ASP A N 1
ATOM 2418 C CA . ASP A 1 329 ? 15.629 -5.179 11.901 1.00 92.31 329 ASP A CA 1
ATOM 2419 C C . ASP A 1 329 ? 15.521 -4.978 10.378 1.00 92.31 329 ASP A C 1
ATOM 2421 O O . ASP A 1 329 ? 15.147 -5.919 9.675 1.00 92.31 329 ASP A O 1
ATOM 2425 N N . PRO A 1 330 ? 15.814 -3.783 9.829 1.00 89.69 330 PRO A N 1
ATOM 2426 C CA . PRO A 1 330 ? 15.749 -3.547 8.386 1.00 89.69 330 PRO A CA 1
ATOM 2427 C C . PRO A 1 330 ? 16.861 -4.267 7.594 1.00 89.69 330 PRO A C 1
ATOM 2429 O O . PRO A 1 330 ? 16.836 -4.239 6.366 1.00 89.69 330 PRO A O 1
ATOM 2432 N N . HIS A 1 331 ? 17.825 -4.924 8.252 1.00 88.62 331 HIS A N 1
ATOM 2433 C CA . HIS A 1 331 ? 18.873 -5.720 7.598 1.00 88.62 331 HIS A CA 1
ATOM 2434 C C . HIS A 1 331 ? 18.541 -7.219 7.507 1.00 88.62 331 HIS A C 1
ATOM 2436 O O . HIS A 1 331 ? 19.179 -7.928 6.729 1.00 88.62 331 HIS A O 1
ATOM 2442 N N . ASP A 1 332 ? 17.552 -7.715 8.260 1.00 89.31 332 ASP A N 1
ATOM 2443 C CA . ASP A 1 332 ? 17.179 -9.134 8.286 1.00 89.31 332 ASP A CA 1
ATOM 2444 C C . ASP A 1 332 ? 15.833 -9.389 7.589 1.00 89.31 332 ASP A C 1
ATOM 2446 O O . ASP A 1 332 ? 14.798 -8.832 7.949 1.00 89.31 332 ASP A O 1
ATOM 2450 N N . ILE A 1 333 ? 15.840 -10.312 6.625 1.00 80.75 333 ILE A N 1
ATOM 2451 C CA . ILE A 1 333 ? 14.687 -10.656 5.778 1.00 80.75 333 ILE A CA 1
ATOM 2452 C C . ILE A 1 333 ? 13.467 -11.185 6.552 1.00 80.75 333 ILE A C 1
ATOM 2454 O O . ILE A 1 333 ? 12.350 -11.130 6.047 1.00 80.75 333 ILE A O 1
ATOM 2458 N N . ARG A 1 334 ? 13.645 -11.732 7.762 1.00 80.31 334 ARG A N 1
ATOM 2459 C CA . ARG A 1 334 ? 12.541 -12.326 8.540 1.00 80.31 334 ARG A CA 1
ATOM 2460 C C . ARG A 1 334 ? 11.902 -11.336 9.502 1.00 80.31 334 ARG A C 1
ATOM 2462 O O . ARG A 1 334 ? 10.725 -11.471 9.839 1.00 80.31 334 ARG A O 1
ATOM 2469 N N . THR A 1 335 ? 12.675 -10.379 9.997 1.00 89.06 335 THR A N 1
ATOM 2470 C CA . THR A 1 335 ? 12.243 -9.414 11.010 1.00 89.06 335 THR A CA 1
ATOM 2471 C C . THR A 1 335 ? 11.982 -8.025 10.435 1.00 89.06 335 THR A C 1
ATOM 2473 O O . THR A 1 335 ? 11.233 -7.277 11.060 1.00 89.06 335 THR A O 1
ATOM 2476 N N . CYS A 1 336 ? 12.444 -7.697 9.221 1.00 91.62 336 CYS A N 1
ATOM 2477 C CA . CYS A 1 336 ? 12.034 -6.471 8.526 1.00 91.62 336 CYS A CA 1
ATOM 2478 C C . CYS A 1 336 ? 10.507 -6.412 8.308 1.00 91.62 336 CYS A C 1
ATOM 2480 O O . CYS A 1 336 ? 9.914 -5.338 8.404 1.00 91.62 336 CYS A O 1
ATOM 2482 N N . HIS A 1 337 ? 9.839 -7.564 8.140 1.00 94.19 337 HIS A N 1
ATOM 2483 C CA . HIS A 1 337 ? 8.374 -7.671 8.079 1.00 94.19 337 HIS A CA 1
ATOM 2484 C C . HIS A 1 337 ? 7.666 -7.038 9.290 1.00 94.19 337 HIS A C 1
ATOM 2486 O O . HIS A 1 337 ? 6.594 -6.457 9.135 1.00 94.19 337 HIS A O 1
ATOM 2492 N N . ALA A 1 338 ? 8.275 -7.073 10.481 1.00 94.88 338 ALA A N 1
ATOM 2493 C CA . ALA A 1 338 ? 7.715 -6.450 11.679 1.00 94.88 338 ALA A CA 1
ATOM 2494 C C . ALA A 1 338 ? 7.619 -4.913 11.557 1.00 94.88 338 ALA A C 1
ATOM 2496 O O . ALA A 1 338 ? 6.722 -4.304 12.139 1.00 94.88 338 ALA A O 1
ATOM 2497 N N . LEU A 1 339 ? 8.490 -4.285 10.757 1.00 95.75 339 LEU A N 1
ATOM 2498 C CA . LEU A 1 339 ? 8.423 -2.851 10.461 1.00 95.75 339 LEU A CA 1
ATOM 2499 C C . LEU A 1 339 ? 7.202 -2.535 9.584 1.00 95.75 339 LEU A C 1
ATOM 2501 O O . LEU A 1 339 ? 6.420 -1.640 9.905 1.00 95.75 339 LEU A O 1
ATOM 2505 N N . GLY A 1 340 ? 6.980 -3.332 8.532 1.00 95.88 340 GLY A N 1
ATOM 2506 C CA . GLY A 1 340 ? 5.765 -3.254 7.714 1.00 95.88 340 GLY A CA 1
ATOM 2507 C C . GLY A 1 340 ? 4.492 -3.526 8.518 1.00 95.88 340 GLY A C 1
ATOM 2508 O O . GLY A 1 340 ? 3.516 -2.798 8.367 1.00 95.88 340 GLY A O 1
ATOM 2509 N N . LEU A 1 341 ? 4.525 -4.486 9.451 1.00 96.31 341 LEU A N 1
ATOM 2510 C CA . LEU A 1 341 ? 3.399 -4.797 10.337 1.00 96.31 341 LEU A CA 1
ATOM 2511 C C . LEU A 1 341 ? 2.994 -3.609 11.210 1.00 96.31 341 LEU A C 1
ATOM 2513 O O . LEU A 1 341 ? 1.801 -3.375 11.398 1.00 96.31 341 LEU A O 1
ATOM 2517 N N . ASN A 1 342 ? 3.956 -2.840 11.726 1.00 97.56 342 ASN A N 1
ATOM 2518 C CA . ASN A 1 342 ? 3.646 -1.606 12.443 1.00 97.56 342 ASN A CA 1
ATOM 2519 C C . ASN A 1 342 ? 2.967 -0.586 11.522 1.00 97.56 342 ASN A C 1
ATOM 2521 O O . ASN A 1 342 ? 1.936 -0.037 11.899 1.00 97.56 342 ASN A O 1
ATOM 2525 N N . PHE A 1 343 ? 3.464 -0.378 10.302 1.00 98.25 343 PHE A N 1
ATOM 2526 C CA . PHE A 1 343 ? 2.811 0.528 9.354 1.00 98.25 343 PHE A CA 1
ATOM 2527 C C . PHE A 1 343 ? 1.408 0.043 8.937 1.00 98.25 343 PHE A C 1
ATOM 2529 O O . PHE A 1 343 ? 0.471 0.835 8.954 1.00 98.25 343 PHE A O 1
ATOM 2536 N N . SER A 1 344 ? 1.206 -1.253 8.674 1.00 97.25 344 SER A N 1
ATOM 2537 C CA . SER A 1 344 ? -0.125 -1.828 8.408 1.00 97.25 344 SER A CA 1
ATOM 2538 C C . SER A 1 344 ? -1.076 -1.668 9.601 1.00 97.25 344 SER A C 1
ATOM 2540 O O . SER A 1 344 ? -2.257 -1.373 9.407 1.00 97.25 344 SER A O 1
ATOM 2542 N N . ARG A 1 345 ? -0.580 -1.810 10.840 1.00 97.44 345 ARG A N 1
ATOM 2543 C CA . ARG A 1 345 ? -1.377 -1.536 12.046 1.00 97.44 345 ARG A CA 1
ATOM 2544 C C . ARG A 1 345 ? -1.730 -0.059 12.178 1.00 97.44 345 ARG A C 1
ATOM 2546 O O . ARG A 1 345 ? -2.873 0.246 12.492 1.00 97.44 345 ARG A O 1
ATOM 2553 N N . ALA A 1 346 ? -0.789 0.839 11.901 1.00 98.56 346 ALA A N 1
ATOM 2554 C CA . ALA A 1 346 ? -1.032 2.277 11.906 1.00 98.56 346 ALA A CA 1
ATOM 2555 C C . ALA A 1 346 ? -2.084 2.689 10.860 1.00 98.56 346 ALA A C 1
ATOM 2557 O O . ALA A 1 346 ? -3.029 3.389 11.211 1.00 98.56 346 ALA A O 1
ATOM 2558 N N . GLU A 1 347 ? -1.980 2.201 9.618 1.00 98.31 347 GLU A N 1
ATOM 2559 C CA . GLU A 1 347 ? -2.984 2.439 8.570 1.00 98.31 347 GLU A CA 1
ATOM 2560 C C . GLU A 1 347 ? -4.377 1.974 9.025 1.00 98.31 347 GLU A C 1
ATOM 2562 O O . GLU A 1 347 ? -5.316 2.768 9.055 1.00 98.31 347 GLU A O 1
ATOM 2567 N N . GLY A 1 348 ? -4.506 0.713 9.450 1.00 96.62 348 GLY A N 1
ATOM 2568 C CA . GLY A 1 348 ? -5.798 0.142 9.826 1.00 96.62 348 GLY A CA 1
ATOM 2569 C C . GLY A 1 348 ? -6.433 0.773 11.067 1.00 96.62 348 GLY A C 1
ATOM 2570 O O . GLY A 1 348 ? -7.637 1.012 11.076 1.00 96.62 348 GLY A O 1
ATOM 2571 N N . LEU A 1 349 ? -5.646 1.087 12.102 1.00 97.81 349 LEU A N 1
ATOM 2572 C CA . LEU A 1 349 ? -6.149 1.751 13.311 1.00 97.81 349 LEU A CA 1
ATOM 2573 C C . LEU A 1 349 ? -6.587 3.197 13.037 1.00 97.81 349 LEU A C 1
ATOM 2575 O O . LEU A 1 349 ? -7.612 3.628 13.563 1.00 97.81 349 LEU A O 1
ATOM 2579 N N . ALA A 1 350 ? -5.856 3.931 12.193 1.00 98.31 350 ALA A N 1
ATOM 2580 C CA . ALA A 1 350 ? -6.248 5.280 11.799 1.00 98.31 350 ALA A CA 1
ATOM 2581 C C . ALA A 1 350 ? -7.498 5.274 10.903 1.00 98.31 350 ALA A C 1
ATOM 2583 O O . ALA A 1 350 ? -8.386 6.101 11.092 1.00 98.31 350 ALA A O 1
ATOM 2584 N N . GLU A 1 351 ? -7.631 4.319 9.976 1.00 96.00 351 GLU A N 1
ATOM 2585 C CA . GLU A 1 351 ? -8.864 4.183 9.189 1.00 96.00 351 GLU A CA 1
ATOM 2586 C C . GLU A 1 351 ? -10.066 3.814 10.070 1.00 96.00 351 GLU A C 1
ATOM 2588 O O . GLU A 1 351 ? -11.123 4.424 9.919 1.00 96.00 351 GLU A O 1
ATOM 2593 N N . LEU A 1 352 ? -9.904 2.923 11.058 1.00 95.19 352 LEU A N 1
ATOM 2594 C CA . LEU A 1 352 ? -10.947 2.651 12.056 1.00 95.19 352 LEU A CA 1
ATOM 2595 C C . LEU A 1 352 ? -11.347 3.910 12.842 1.00 95.19 352 LEU A C 1
ATOM 2597 O O . LEU A 1 352 ? -12.538 4.146 13.027 1.00 95.19 352 LEU A O 1
ATOM 2601 N N . ALA A 1 353 ? -10.384 4.742 13.253 1.00 95.94 353 ALA A N 1
ATOM 2602 C CA . ALA A 1 353 ? -10.652 5.987 13.977 1.00 95.94 353 ALA A CA 1
ATOM 2603 C C . ALA A 1 353 ? -11.550 6.965 13.191 1.00 95.94 353 ALA A C 1
ATOM 2605 O O . ALA A 1 353 ? -12.348 7.665 13.803 1.00 95.94 353 ALA A O 1
ATOM 2606 N N . THR A 1 354 ? -11.492 6.978 11.850 1.00 93.75 354 THR A N 1
ATOM 2607 C CA . THR A 1 354 ? -12.365 7.844 11.022 1.00 93.75 354 THR A CA 1
ATOM 2608 C C . THR A 1 354 ? -13.850 7.468 11.070 1.00 93.75 354 THR A C 1
ATOM 2610 O O . THR A 1 354 ? -14.697 8.306 10.768 1.00 93.75 354 THR A O 1
ATOM 2613 N N . ALA A 1 355 ? -14.171 6.220 11.429 1.00 90.50 355 ALA A N 1
ATOM 2614 C CA . ALA A 1 355 ? -15.524 5.661 11.400 1.00 90.50 355 ALA A CA 1
ATOM 2615 C C . ALA A 1 355 ? -16.018 5.182 12.780 1.00 90.50 355 ALA A C 1
ATOM 2617 O O . ALA A 1 355 ? -17.124 4.646 12.893 1.00 90.50 355 ALA A O 1
ATOM 2618 N N . TRP A 1 356 ? -15.205 5.337 13.829 1.00 92.31 356 TRP A N 1
ATOM 2619 C CA . TRP A 1 356 ? -15.529 4.834 15.160 1.00 92.31 356 TRP A CA 1
ATOM 2620 C C . TRP A 1 356 ? -16.606 5.708 15.834 1.00 92.31 356 TRP A C 1
ATOM 2622 O O . TRP A 1 356 ? -16.425 6.921 15.885 1.00 92.31 356 TRP A O 1
ATOM 2632 N N . PRO A 1 357 ? -17.713 5.152 16.376 1.00 89.38 357 PRO A N 1
ATOM 2633 C CA . PRO A 1 357 ? -18.862 5.968 16.802 1.00 89.38 357 PRO A CA 1
ATOM 2634 C C . PRO A 1 357 ? -18.637 6.897 18.006 1.00 89.38 357 PRO A C 1
ATOM 2636 O O . PRO A 1 357 ? -19.374 7.866 18.165 1.00 89.38 357 PRO A O 1
ATOM 2639 N N . ASP A 1 358 ? -17.677 6.580 18.877 1.00 92.56 358 ASP A N 1
ATOM 2640 C CA . ASP A 1 358 ? -17.336 7.390 20.053 1.00 92.56 358 ASP A CA 1
ATOM 2641 C C . ASP A 1 358 ? -16.045 8.188 19.790 1.00 92.56 358 ASP A C 1
ATOM 2643 O O . ASP A 1 358 ? -15.015 7.563 19.509 1.00 92.56 358 ASP A O 1
ATOM 2647 N N . PRO A 1 359 ? -16.050 9.533 19.914 1.00 94.38 359 PRO A N 1
ATOM 2648 C CA . PRO A 1 359 ? -14.886 10.351 19.574 1.00 94.38 359 PRO A CA 1
ATOM 2649 C C . PRO A 1 359 ? -13.709 10.133 20.531 1.00 94.38 359 PRO A C 1
ATOM 2651 O O . PRO A 1 359 ? -12.554 10.277 20.131 1.00 94.38 359 PRO A O 1
ATOM 2654 N N . THR A 1 360 ? -13.975 9.742 21.782 1.00 96.50 360 THR A N 1
ATOM 2655 C CA . THR A 1 360 ? -12.918 9.465 22.766 1.00 96.50 360 THR A CA 1
ATOM 2656 C C . THR A 1 360 ? -12.137 8.215 22.362 1.00 96.50 360 THR A C 1
ATOM 2658 O O . THR A 1 360 ? -10.914 8.253 22.236 1.00 96.50 360 THR A O 1
ATOM 2661 N N . ALA A 1 361 ? -12.837 7.117 22.077 1.00 96.31 361 ALA A N 1
ATOM 2662 C CA . ALA A 1 361 ? -12.254 5.883 21.567 1.00 96.31 361 ALA A CA 1
ATOM 2663 C C . ALA A 1 361 ? -11.606 6.067 20.184 1.00 96.31 361 ALA A C 1
ATOM 2665 O O . ALA A 1 361 ? -10.537 5.511 19.939 1.00 96.31 361 ALA A O 1
ATOM 2666 N N . ALA A 1 362 ? -12.194 6.884 19.306 1.00 96.75 362 ALA A N 1
ATOM 2667 C CA . ALA A 1 362 ? -11.602 7.247 18.020 1.00 96.75 362 ALA A CA 1
ATOM 2668 C C . ALA A 1 362 ? -10.238 7.949 18.192 1.00 96.75 362 ALA A C 1
ATOM 2670 O O . ALA A 1 362 ? -9.257 7.562 17.552 1.00 96.75 362 ALA A O 1
ATOM 2671 N N . ALA A 1 363 ? -10.132 8.910 19.117 1.00 98.06 363 ALA A N 1
ATOM 2672 C CA . ALA A 1 363 ? -8.862 9.548 19.459 1.00 98.06 363 ALA A CA 1
ATOM 2673 C C . ALA A 1 363 ? -7.840 8.546 20.034 1.00 98.06 363 ALA A C 1
ATOM 2675 O O . ALA A 1 363 ? -6.679 8.550 19.624 1.00 98.06 363 ALA A O 1
ATOM 2676 N N . MET A 1 364 ? -8.268 7.620 20.904 1.00 98.12 364 MET A N 1
ATOM 2677 C CA . MET A 1 364 ? -7.397 6.555 21.433 1.00 98.12 364 MET A CA 1
ATOM 2678 C C . MET A 1 364 ? -6.868 5.618 20.331 1.00 98.12 364 MET A C 1
ATOM 2680 O O . MET A 1 364 ? -5.704 5.208 20.376 1.00 98.12 364 MET A O 1
ATOM 2684 N N . LEU A 1 365 ? -7.692 5.288 19.329 1.00 98.12 365 LEU A N 1
ATOM 2685 C CA . LEU A 1 365 ? -7.280 4.499 18.162 1.00 98.12 365 LEU A CA 1
ATOM 2686 C C . LEU A 1 365 ? -6.256 5.254 17.301 1.00 98.12 365 LEU A C 1
ATOM 2688 O O . LEU A 1 365 ? -5.258 4.658 16.888 1.00 98.12 365 LEU A O 1
ATOM 2692 N N . LEU A 1 366 ? -6.444 6.561 17.084 1.00 98.38 366 LEU A N 1
ATOM 2693 C CA . LEU A 1 366 ? -5.479 7.401 16.367 1.00 98.38 366 LEU A CA 1
ATOM 2694 C C . LEU A 1 366 ? -4.144 7.525 17.119 1.00 98.38 366 LEU A C 1
ATOM 2696 O O . LEU A 1 366 ? -3.080 7.415 16.508 1.00 98.38 366 LEU A O 1
ATOM 2700 N N . ASP A 1 367 ? -4.160 7.695 18.439 1.00 98.12 367 ASP A N 1
ATOM 2701 C CA . ASP A 1 367 ? -2.924 7.744 19.228 1.00 98.12 367 ASP A CA 1
ATOM 2702 C C . ASP A 1 367 ? -2.182 6.398 19.213 1.00 98.12 367 ASP A C 1
ATOM 2704 O O . ASP A 1 367 ? -0.952 6.369 19.080 1.00 98.12 367 ASP A O 1
ATOM 2708 N N . LYS A 1 368 ? -2.904 5.268 19.222 1.00 98.12 368 LYS A N 1
ATOM 2709 C CA . LYS A 1 368 ? -2.293 3.948 19.004 1.00 98.12 368 LYS A CA 1
ATOM 2710 C C . LYS A 1 368 ? -1.721 3.805 17.586 1.00 98.12 368 LYS A C 1
ATOM 2712 O O . LYS A 1 368 ? -0.610 3.291 17.431 1.00 98.12 368 LYS A O 1
ATOM 2717 N N . ALA A 1 369 ? -2.415 4.298 16.559 1.00 98.50 369 ALA A N 1
ATOM 2718 C CA . ALA A 1 369 ? -1.911 4.317 15.185 1.00 98.50 369 ALA A CA 1
ATOM 2719 C C . ALA A 1 369 ? -0.602 5.119 15.066 1.00 98.50 369 ALA A C 1
ATOM 2721 O O . ALA A 1 369 ? 0.385 4.640 14.501 1.00 98.50 369 ALA A O 1
ATOM 2722 N N . ARG A 1 370 ? -0.554 6.308 15.680 1.00 98.12 370 ARG A N 1
ATOM 2723 C CA . ARG A 1 370 ? 0.640 7.163 15.759 1.00 98.12 370 ARG A CA 1
ATOM 2724 C C . ARG A 1 370 ? 1.799 6.476 16.483 1.00 98.12 370 ARG A C 1
ATOM 2726 O O . ARG A 1 370 ? 2.933 6.582 16.019 1.00 98.12 370 ARG A O 1
ATOM 2733 N N . ALA A 1 371 ? 1.536 5.733 17.561 1.00 97.94 371 ALA A N 1
ATOM 2734 C CA . ALA A 1 371 ? 2.560 4.958 18.265 1.00 97.94 371 ALA A CA 1
ATOM 2735 C C . ALA A 1 371 ? 3.188 3.869 17.371 1.00 97.94 371 ALA A C 1
ATOM 2737 O O . ALA A 1 371 ? 4.411 3.730 17.337 1.00 97.94 371 ALA A O 1
ATOM 2738 N N . HIS A 1 372 ? 2.376 3.146 16.592 1.00 98.19 372 HIS A N 1
ATOM 2739 C CA . HIS A 1 372 ? 2.873 2.187 15.600 1.00 98.19 372 HIS A CA 1
ATOM 2740 C C . HIS A 1 372 ? 3.679 2.858 14.476 1.00 98.19 372 HIS A C 1
ATOM 2742 O O . HIS A 1 372 ? 4.774 2.397 14.153 1.00 98.19 372 HIS A O 1
ATOM 2748 N N . LEU A 1 373 ? 3.183 3.968 13.916 1.00 98.19 373 LEU A N 1
ATOM 2749 C CA . LEU A 1 373 ? 3.877 4.735 12.876 1.00 98.19 373 LEU A CA 1
ATOM 2750 C C . LEU A 1 373 ? 5.258 5.209 13.363 1.00 98.19 373 LEU A C 1
ATOM 2752 O O . LEU A 1 373 ? 6.271 4.990 12.697 1.00 98.19 373 LEU A O 1
ATOM 2756 N N . ALA A 1 374 ? 5.310 5.798 14.560 1.00 96.69 374 ALA A N 1
ATOM 2757 C CA . ALA A 1 374 ? 6.536 6.298 15.176 1.00 96.69 374 ALA A CA 1
ATOM 2758 C C . ALA A 1 374 ? 7.537 5.185 15.535 1.00 96.69 374 ALA A C 1
ATOM 2760 O O . ALA A 1 374 ? 8.743 5.424 15.489 1.00 96.69 374 ALA A O 1
ATOM 2761 N N . ALA A 1 375 ? 7.070 3.972 15.850 1.00 96.81 375 ALA A N 1
ATOM 2762 C CA . ALA A 1 375 ? 7.939 2.839 16.171 1.00 96.81 375 ALA A CA 1
ATOM 2763 C C . ALA A 1 375 ? 8.762 2.335 14.972 1.00 96.81 375 ALA A C 1
ATOM 2765 O O . ALA A 1 375 ? 9.833 1.762 15.173 1.00 96.81 375 ALA A O 1
ATOM 2766 N N . SER A 1 376 ? 8.291 2.543 13.734 1.00 96.75 376 SER A N 1
ATOM 2767 C CA . SER A 1 376 ? 8.994 2.079 12.526 1.00 96.75 376 SER A CA 1
ATOM 2768 C C . SER A 1 376 ? 9.499 3.182 11.594 1.00 96.75 376 SER A C 1
ATOM 2770 O O . SER A 1 376 ? 10.437 2.933 10.839 1.00 96.75 376 SER A O 1
ATOM 2772 N N . ALA A 1 377 ? 8.997 4.416 11.701 1.00 96.69 377 ALA A N 1
ATOM 2773 C CA . ALA A 1 377 ? 9.492 5.559 10.925 1.00 96.69 377 ALA A CA 1
ATOM 2774 C C . ALA A 1 377 ? 11.025 5.808 10.991 1.00 96.69 377 ALA A C 1
ATOM 2776 O O . ALA A 1 377 ? 11.588 6.187 9.962 1.00 96.69 377 ALA A O 1
ATOM 2777 N N . PRO A 1 378 ? 11.747 5.581 12.115 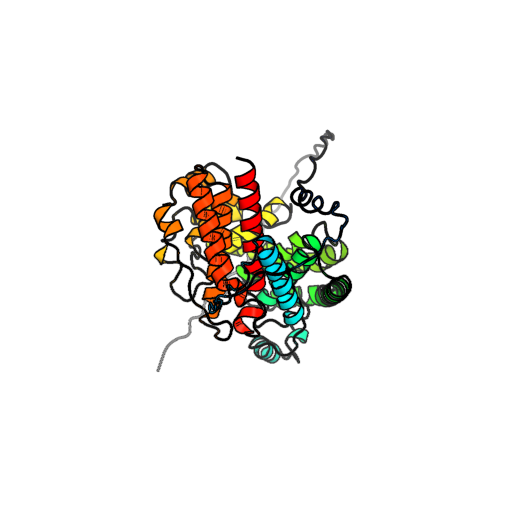1.00 95.06 378 PRO A N 1
ATOM 2778 C CA . PRO A 1 378 ? 13.203 5.766 12.164 1.00 95.06 378 PRO A CA 1
ATOM 2779 C C . PRO A 1 378 ? 13.993 4.870 11.202 1.00 95.06 378 PRO A C 1
ATOM 2781 O O . PRO A 1 378 ? 15.081 5.264 10.780 1.00 95.06 378 PRO A O 1
ATOM 2784 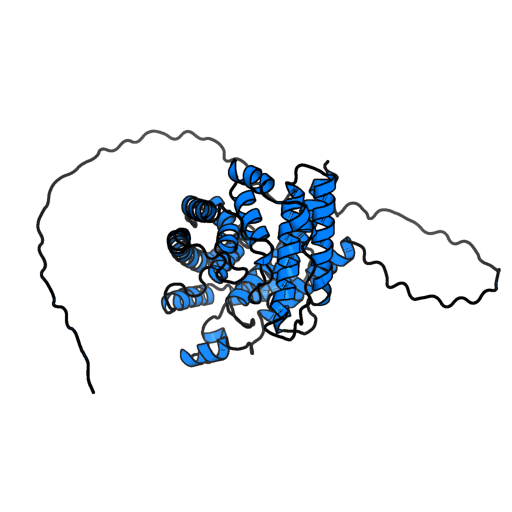N N . TYR A 1 379 ? 13.441 3.703 10.847 1.00 95.25 379 TYR A N 1
ATOM 2785 C CA . TYR A 1 379 ? 14.060 2.714 9.961 1.00 95.25 379 TYR A CA 1
ATOM 2786 C C . TYR A 1 379 ? 13.808 2.982 8.470 1.00 95.25 379 TYR A C 1
ATOM 2788 O O . TYR A 1 379 ? 14.310 2.243 7.635 1.00 95.25 379 TYR A O 1
ATOM 2796 N N . LEU A 1 380 ? 13.056 4.031 8.117 1.00 95.19 380 LEU A N 1
ATOM 2797 C CA . LEU A 1 380 ? 12.937 4.474 6.728 1.00 95.19 380 LEU A CA 1
ATOM 2798 C C . LEU A 1 380 ? 14.260 5.071 6.250 1.00 95.19 380 LEU A C 1
ATOM 2800 O O . LEU A 1 380 ? 14.758 6.013 6.879 1.00 95.19 380 LEU A O 1
ATOM 2804 N N . ARG A 1 381 ? 14.771 4.580 5.118 1.00 92.94 381 ARG A N 1
ATOM 2805 C CA . ARG A 1 381 ? 16.027 5.016 4.491 1.00 92.94 381 ARG A CA 1
ATOM 2806 C C . ARG A 1 381 ? 17.209 4.866 5.451 1.00 92.94 381 ARG A C 1
ATOM 2808 O O . ARG A 1 381 ? 18.048 5.758 5.565 1.00 92.94 381 ARG A O 1
ATOM 2815 N N . SER A 1 382 ? 17.236 3.764 6.206 1.00 89.81 382 SER A N 1
ATOM 2816 C CA . SER A 1 382 ? 18.259 3.528 7.234 1.00 89.81 382 SER A CA 1
ATOM 2817 C C . SER A 1 382 ? 19.490 2.778 6.719 1.00 89.81 382 SER A C 1
ATOM 2819 O O . SER A 1 382 ? 20.369 2.457 7.515 1.00 89.81 382 SER A O 1
ATOM 2821 N N . GLY A 1 383 ? 19.542 2.454 5.422 1.00 86.00 383 GLY A N 1
ATOM 2822 C CA . GLY A 1 383 ? 20.589 1.630 4.806 1.00 86.00 383 GLY A CA 1
ATOM 2823 C C . GLY A 1 383 ? 20.321 0.125 4.911 1.00 86.00 383 GLY A C 1
ATOM 2824 O O . GLY A 1 383 ? 21.063 -0.678 4.343 1.00 86.00 383 GLY A O 1
ATOM 2825 N N . GLY A 1 384 ? 19.244 -0.266 5.597 1.00 83.94 384 GLY A N 1
ATOM 2826 C CA . GLY A 1 384 ? 18.804 -1.649 5.708 1.00 83.94 384 GLY A CA 1
ATOM 2827 C C . GLY A 1 384 ? 17.953 -2.010 4.502 1.00 83.94 384 GLY A C 1
ATOM 2828 O O . GLY A 1 384 ? 16.728 -1.902 4.532 1.00 83.94 384 GLY A O 1
ATOM 2829 N N . TRP A 1 385 ? 18.609 -2.436 3.421 1.00 85.19 385 TRP A N 1
ATOM 2830 C CA . TRP A 1 385 ? 17.925 -2.657 2.148 1.00 85.19 385 TRP A CA 1
ATOM 2831 C C . TRP A 1 385 ? 16.830 -3.732 2.208 1.00 85.19 385 TRP A C 1
ATOM 2833 O O . TRP A 1 385 ? 15.885 -3.635 1.435 1.00 85.19 385 TRP A O 1
ATOM 2843 N N . MET A 1 386 ? 16.868 -4.690 3.148 1.00 87.56 386 MET A N 1
ATOM 2844 C CA . MET A 1 386 ? 15.771 -5.661 3.324 1.00 87.56 386 MET A CA 1
ATOM 2845 C C . MET A 1 386 ? 14.460 -5.020 3.808 1.00 87.56 386 MET A C 1
ATOM 2847 O O . MET A 1 386 ? 13.401 -5.627 3.651 1.00 87.56 386 MET A O 1
ATOM 2851 N N . GLY A 1 387 ? 14.511 -3.814 4.381 1.00 87.69 387 GLY A N 1
ATOM 2852 C CA . GLY A 1 387 ? 13.349 -2.961 4.629 1.00 87.69 387 GLY A CA 1
ATOM 2853 C C . GLY A 1 387 ? 13.162 -1.885 3.555 1.00 87.69 387 GLY A C 1
ATOM 2854 O O . GLY A 1 387 ? 12.069 -1.750 3.004 1.00 87.69 387 GLY A O 1
ATOM 2855 N N . ASP A 1 388 ? 14.222 -1.127 3.248 1.00 90.06 388 ASP A N 1
ATOM 2856 C CA . ASP A 1 388 ? 14.135 0.128 2.482 1.00 90.06 388 ASP A CA 1
ATOM 2857 C C . ASP A 1 388 ? 13.469 -0.028 1.098 1.00 90.06 388 ASP A C 1
ATOM 2859 O O . ASP A 1 388 ? 12.789 0.894 0.654 1.00 90.06 388 ASP A O 1
ATOM 2863 N N . HIS A 1 389 ? 13.566 -1.191 0.440 1.00 90.00 389 HIS A N 1
ATOM 2864 C CA . HIS A 1 389 ? 12.967 -1.400 -0.888 1.00 90.00 389 HIS A CA 1
ATOM 2865 C C . HIS A 1 389 ? 11.431 -1.517 -0.918 1.00 90.00 389 HIS A C 1
ATOM 2867 O O . HIS A 1 389 ? 10.857 -1.569 -2.006 1.00 90.00 389 HIS A O 1
ATOM 2873 N N . TRP A 1 390 ? 10.755 -1.580 0.238 1.00 94.38 390 TRP A N 1
ATOM 2874 C CA . TRP A 1 390 ? 9.299 -1.780 0.287 1.00 94.38 390 TRP A CA 1
ATOM 2875 C C . TRP A 1 390 ? 8.577 -1.041 1.428 1.00 94.38 390 TRP A C 1
ATOM 2877 O O . TRP A 1 390 ? 7.481 -0.510 1.208 1.00 94.38 390 TRP A O 1
ATOM 2887 N N . ILE A 1 391 ? 9.168 -0.940 2.630 1.00 96.00 391 ILE A N 1
ATOM 2888 C CA . ILE A 1 391 ? 8.453 -0.438 3.826 1.00 96.00 391 ILE A CA 1
ATOM 2889 C C . ILE A 1 391 ? 7.974 1.015 3.691 1.00 96.00 391 ILE A C 1
ATOM 2891 O O . ILE A 1 391 ? 6.965 1.384 4.294 1.00 96.00 391 ILE A O 1
ATOM 2895 N N . GLY A 1 392 ? 8.641 1.830 2.864 1.00 97.38 392 GLY A N 1
ATOM 2896 C CA . GLY A 1 392 ? 8.248 3.218 2.601 1.00 97.38 392 GLY A CA 1
ATOM 2897 C C . GLY A 1 392 ? 6.835 3.359 2.028 1.00 97.38 392 GLY A C 1
ATOM 2898 O O . GLY A 1 392 ? 6.152 4.338 2.323 1.00 97.38 392 GLY A O 1
ATOM 2899 N N . THR A 1 393 ? 6.349 2.353 1.290 1.00 97.88 393 THR A N 1
ATOM 2900 C CA . THR A 1 393 ? 4.991 2.379 0.715 1.00 97.88 393 THR A CA 1
ATOM 2901 C C . THR A 1 393 ? 3.940 2.292 1.817 1.00 97.88 393 THR A C 1
ATOM 2903 O O . THR A 1 393 ? 3.005 3.090 1.861 1.00 97.88 393 THR A O 1
ATOM 2906 N N . PHE A 1 394 ? 4.135 1.372 2.763 1.00 98.12 394 PHE A N 1
ATOM 2907 C CA . PHE A 1 394 ? 3.259 1.227 3.922 1.00 98.12 394 PHE A CA 1
ATOM 2908 C C . PHE A 1 394 ? 3.362 2.425 4.869 1.00 98.12 394 PHE A C 1
ATOM 2910 O O . PHE A 1 394 ? 2.347 2.860 5.406 1.00 98.12 394 PHE A O 1
ATOM 2917 N N . ALA A 1 395 ? 4.558 2.998 5.038 1.00 98.50 395 ALA A N 1
ATOM 2918 C CA . ALA A 1 395 ? 4.754 4.171 5.882 1.00 98.50 395 ALA A CA 1
ATOM 2919 C C . ALA A 1 395 ? 3.995 5.404 5.368 1.00 98.50 395 ALA A C 1
ATOM 2921 O O . ALA A 1 395 ? 3.383 6.115 6.167 1.00 98.50 395 ALA A O 1
ATOM 2922 N N . LEU A 1 396 ? 3.982 5.633 4.047 1.00 98.44 396 LEU A N 1
ATOM 2923 C CA . LEU A 1 396 ? 3.204 6.720 3.453 1.00 98.44 396 LEU A CA 1
ATOM 2924 C C . LEU A 1 396 ? 1.695 6.488 3.604 1.00 98.44 396 LEU A C 1
ATOM 2926 O O . LEU A 1 396 ? 0.988 7.395 4.036 1.00 98.44 396 LEU A O 1
ATOM 2930 N N . LEU A 1 397 ? 1.196 5.282 3.305 1.00 97.94 397 LEU A N 1
ATOM 2931 C CA . LEU A 1 397 ? -0.231 4.966 3.461 1.00 97.94 397 LEU A CA 1
ATOM 2932 C C . LEU A 1 397 ? -0.702 5.136 4.914 1.00 97.94 397 LEU A C 1
ATOM 2934 O O . LEU A 1 397 ? -1.755 5.727 5.157 1.00 97.94 397 LEU A O 1
ATOM 2938 N N . ALA A 1 398 ? 0.107 4.688 5.876 1.00 98.62 398 ALA A N 1
ATOM 2939 C CA . ALA A 1 398 ? -0.149 4.860 7.301 1.00 98.62 398 ALA A CA 1
ATOM 2940 C C . ALA A 1 398 ? -0.138 6.334 7.737 1.00 98.62 398 ALA A C 1
ATOM 2942 O O . ALA A 1 398 ? -1.006 6.752 8.502 1.00 98.62 398 ALA A O 1
ATOM 2943 N N . LEU A 1 399 ? 0.802 7.140 7.228 1.00 98.50 399 LEU A N 1
ATOM 2944 C CA . LEU A 1 399 ? 0.822 8.584 7.464 1.00 98.50 399 LEU A CA 1
ATOM 2945 C C . LEU A 1 399 ? -0.444 9.256 6.918 1.00 98.50 399 LEU A C 1
ATOM 2947 O O . LEU A 1 399 ? -1.100 10.006 7.637 1.00 98.50 399 LEU A O 1
ATOM 2951 N N . GLU A 1 400 ? -0.806 8.982 5.664 1.00 97.44 400 GLU A N 1
ATOM 2952 C CA . GLU A 1 400 ? -1.995 9.570 5.046 1.00 97.44 400 GLU A CA 1
ATOM 2953 C C . GLU A 1 400 ? -3.286 9.150 5.767 1.00 97.44 400 GLU A C 1
ATOM 2955 O O . GLU A 1 400 ? -4.209 9.956 5.871 1.00 97.44 400 GLU A O 1
ATOM 2960 N N . ALA A 1 401 ? -3.360 7.923 6.293 1.00 97.94 401 ALA A N 1
ATOM 2961 C CA . ALA A 1 401 ? -4.470 7.477 7.134 1.00 97.94 401 ALA A CA 1
ATOM 2962 C C . ALA A 1 401 ? -4.535 8.255 8.461 1.00 97.94 401 ALA A C 1
ATOM 2964 O O . ALA A 1 401 ? -5.600 8.767 8.808 1.00 97.94 401 ALA A O 1
ATOM 2965 N N . CYS A 1 402 ? -3.405 8.426 9.159 1.00 98.19 402 CYS A N 1
ATOM 2966 C CA . CYS A 1 402 ? -3.324 9.246 10.375 1.00 98.19 402 CYS A CA 1
ATOM 2967 C C . CYS A 1 402 ? -3.774 10.697 10.132 1.00 98.19 402 CYS A C 1
ATOM 2969 O O . CYS A 1 402 ? -4.514 11.246 10.945 1.00 98.19 402 CYS A O 1
ATOM 2971 N N . LEU A 1 403 ? -3.376 11.305 9.008 1.00 96.31 403 LEU A N 1
ATOM 2972 C CA . LEU A 1 403 ? -3.776 12.671 8.646 1.00 96.31 403 LEU A CA 1
ATOM 2973 C C . LEU A 1 403 ? -5.281 12.775 8.335 1.00 96.31 403 LEU A C 1
ATOM 2975 O O . LEU A 1 403 ? -5.921 13.741 8.749 1.00 96.31 403 LEU A O 1
ATOM 2979 N N . ARG A 1 404 ? -5.874 11.772 7.665 1.00 95.69 404 ARG A N 1
ATOM 2980 C CA . ARG A 1 404 ? -7.336 11.699 7.456 1.00 95.69 404 ARG A CA 1
ATOM 2981 C C . ARG A 1 404 ? -8.097 11.583 8.778 1.00 95.69 404 ARG A C 1
ATOM 2983 O O . ARG A 1 404 ? -9.099 12.266 8.955 1.00 95.69 404 ARG A O 1
ATOM 2990 N N . ALA A 1 405 ? -7.621 10.743 9.696 1.00 96.19 405 ALA A N 1
ATOM 2991 C CA . ALA A 1 405 ? -8.221 10.553 11.016 1.00 96.19 405 ALA A CA 1
ATOM 2992 C C . ALA A 1 405 ? -8.144 11.814 11.888 1.00 96.19 405 ALA A C 1
ATOM 2994 O O . ALA A 1 405 ? -9.120 12.174 12.538 1.00 96.19 405 ALA A O 1
ATOM 2995 N N . GLU A 1 406 ? -7.013 12.518 11.857 1.00 95.50 406 GLU A N 1
ATOM 2996 C CA . GLU A 1 406 ? -6.840 13.797 12.546 1.00 95.50 406 GLU A CA 1
ATOM 2997 C C . GLU A 1 406 ? -7.793 14.873 12.007 1.00 95.50 406 GLU A C 1
ATOM 2999 O O . GLU A 1 406 ? -8.482 15.520 12.792 1.00 95.50 406 GLU A O 1
ATOM 3004 N N . ALA A 1 407 ? -7.902 15.014 10.682 1.00 93.81 407 ALA A N 1
ATOM 3005 C CA . ALA A 1 407 ? -8.846 15.943 10.064 1.00 93.81 407 ALA A CA 1
ATOM 3006 C C . ALA A 1 407 ? -10.315 15.578 10.357 1.00 93.81 407 ALA A C 1
ATOM 3008 O O . ALA A 1 407 ? -11.132 16.469 10.577 1.00 93.81 407 ALA A O 1
ATOM 3009 N N . ALA A 1 408 ? -10.649 14.283 10.397 1.00 92.75 408 ALA A N 1
ATOM 3010 C CA . ALA A 1 408 ? -11.984 13.818 10.763 1.00 92.75 408 ALA A CA 1
ATOM 3011 C C . ALA A 1 408 ? -12.328 14.184 12.216 1.00 92.75 408 ALA A C 1
ATOM 3013 O O . ALA A 1 408 ? -13.383 14.759 12.451 1.00 92.75 408 ALA A O 1
ATOM 3014 N N . LEU A 1 409 ? -11.429 13.927 13.172 1.00 92.38 409 LEU A N 1
ATOM 3015 C CA . LEU A 1 409 ? -11.642 14.244 14.592 1.00 92.38 409 LEU A CA 1
ATOM 3016 C C . LEU A 1 409 ? -11.694 15.748 14.889 1.00 92.38 409 LEU A C 1
ATOM 3018 O O . LEU A 1 409 ? -12.358 16.152 15.834 1.00 92.38 409 LEU A O 1
ATOM 3022 N N . GLN A 1 410 ? -11.025 16.583 14.090 1.00 90.44 410 GLN A N 1
ATOM 3023 C CA . GLN A 1 410 ? -11.117 18.046 14.194 1.00 90.44 410 GLN A CA 1
ATOM 3024 C C . GLN A 1 410 ? -12.456 18.616 13.688 1.00 90.44 410 GLN A C 1
ATOM 3026 O O . GLN A 1 410 ? -12.728 19.795 13.908 1.00 90.44 410 GLN A O 1
ATOM 3031 N N . ALA A 1 411 ? -13.268 17.810 12.996 1.00 87.75 411 ALA A N 1
ATOM 3032 C CA . ALA A 1 411 ? -14.575 18.203 12.469 1.00 87.75 411 ALA A CA 1
ATOM 3033 C C . ALA A 1 411 ? -15.764 17.770 13.357 1.00 87.75 411 ALA A C 1
ATOM 3035 O O . ALA A 1 411 ? -16.910 18.010 12.968 1.00 87.75 411 ALA A O 1
ATOM 3036 N N . TRP A 1 412 ? -15.498 17.122 14.500 1.00 78.25 412 TRP A N 1
ATOM 3037 C CA . TRP A 1 412 ? -16.487 16.721 15.514 1.00 78.25 412 TRP A CA 1
ATOM 3038 C C . TRP A 1 412 ? -16.578 17.771 16.633 1.00 78.25 412 TRP A C 1
ATOM 3040 O O . TRP A 1 412 ? -17.715 17.999 17.104 1.00 78.25 412 TRP A O 1
#

Radius of gyration: 25.74 Å; chains: 1; bounding box: 61×98×77 Å

pLDDT: mean 78.55, std 25.92, range [21.98, 98.69]

Secondary structure (DSSP, 8-state):
---------------------------------PPPPP----TTSGGG-------------------------------HHHHHHHHHHHHHHHHHHHHT-S--HHHHHHHHHTT-SSGGGTSSSS-SSSSHHHHHHHHHHHHHHHHHS---HHHHHHHHHHHHHHT-HHHHHHHHHHHHHSPTTTTTTHHHHHHHHHHHHHTTT-HHHHHHHHHHHHHHHHHHHHHHHHHTTS---SSSTT-HHHHHHHHHHHHHH-TTSS-HHHHHHHHHHT-SPPPGGGGGSSS-SS-HHHHHHHHHHHH-SHHHHHHHTT--HHHHHT-PPPP--TT-TTTTHHHHHHHHHHHHHHHHHHH-SSHHHHHHHHHHHHHHHHHHGGGTTSS-HHHHTTHHHHHHHHHHHHHHHHHHHTT-